Protein AF-0000000084926540 (afdb_homodimer)

Organism: Caldicellulosiruptor owensensis (strain ATCC 700167 / DSM 13100 / OL) (NCBI:txid632518)

pLDDT: mean 97.79, std 2.94, range [63.22, 98.94]

Nearest PDB structures (foldseek):
  2puw-assembly1_B-2  TM=7.239E-01  e=2.813E-10  Candida albicans SC5314
  2puw-assembly1_A-2  TM=6.815E-01  e=1.411E-10  Candida albicans SC5314
  3fkj-assembly1_A  TM=6.457E-01  e=9.733E-11  Salmonella enterica subsp. enterica serovar Typhimurium str. LT2
  3eua-assembly4_G  TM=6.384E-01  e=1.488E-10  Bacillus subtilis
  3knz-assembly1_B  TM=6.604E-01  e=3.128E-10  Salmonella enterica subsp. enterica serovar Typhimurium

Sequence (708 aa):
MLDNLETIAQNDPSGMFEAVYNLPEQIQKAYEIGKNISVKVKAEDIDKVVITGLGGSAIGGNLLRVFVLDKCKIPVIVNRDYVLPAYVDSKTLVIASSYSGNTEETLSAYQDAKSKGAKIIAITTGGKLKEFAEKDGFDVITIPSGLQPRAALGYSFIPLLMLFVKLGLIEPVDDQIEETVKVLSDLRERYKPEVPEEKNLAKRLTLKLWNKLPIIYGISGTTEVIAERWKGQICENSKSPAYFNVFSELNHNEIVGTESPKHILGLFEIVMLHDTEDHKRNAIRMDITKDLVKGVVSGVNDIYSIGNSRLARMFSLIYLGDYVSLYLATLYQNDPTPVKKIDILKNKLAEIKDMLDNLETIAQNDPSGMFEAVYNLPEQIQKAYEIGKNISVKVKAEDIDKVVITGLGGSAIGGNLLRVFVLDKCKIPVIVNRDYVLPAYVDSKTLVIASSYSGNTEETLSAYQDAKSKGAKIIAITTGGKLKEFAEKDGFDVITIPSGLQPRAALGYSFIPLLMLFVKLGLIEPVDDQIEETVKVLSDLRERYKPEVPEEKNLAKRLTLKLWNKLPIIYGISGTTEVIAERWKGQICENSKSPAYFNVFSELNHNEIVGTESPKHILGLFEIVMLHDTEDHKRNAIRMDITKDLVKGVVSGVNDIYSIGNSRLARMFSLIYLGDYVSLYLATLYQNDPTPVKKIDILKNKLAEIKD

Secondary structure (DSSP, 8-state):
-TT-HHHHHHH-TT-HHHHHHTHHHHHHHHHHHHHT---S--GGG-SEEEEE--HHHHHHHHHHHHHTTTT-SS-EEEE-SSS--TT--TTEEEEEEESSS--HHHHHHHHHHHHTT-EEEEEESSHHHHHHHHHHT-EEEE---SS-GGG-HHHHHHHHHHHHHHTTSS---HHHHHHHHHHHHHHHHHHSTTS-GGG-HHHHHHHHHTTSEEEEEEETTTTHHHHHHHHHHIIIII----EEEEETGGGGTGGGG-SS-HHHHTTEEEEEEE-TTS-HHHHHHHHHHHHHHTTTSSEEEEEE--SSSHHHHHHHHHHHHHHHHHHHHHHTT--SS--HHHHHHHHHHHHS--/-TT-HHHHHHH-TT-HHHHHHTHHHHHHHHHHHHHT---S--GGG-SEEEEE--HHHHHHHHHHHHHTTTT-SS-EEEE-SSS--TT--TTEEEEEEESSS--HHHHHHHHHHHHTT-EEEEEESSHHHHHHHHHHT-EEEE---SS-GGG-HHHHHHHHHHHHHHTTSS---HHHHHHHHHHHHHHHHHHSTTS-GGG-HHHHHHHHHTTSEEEEEEETTTTHHHHHHHHHHIIIII----EEEEETGGGGTGGGG-SS-HHHHTTEEEEEEE-TTS-HHHHHHHHHHHHHHTTTSSEEEEEE--SSSHHHHHHHHHHHHHHHHHHHHHHTT--SS--HHHHHHHHHHHHS--

Structure (mmCIF, N/CA/C/O backbone):
data_AF-0000000084926540-model_v1
#
loop_
_entity.id
_entity.type
_entity.pdbx_description
1 polymer 'Bifunctional phosphoglucose/phosphomannose isomerase'
#
loop_
_atom_site.group_PDB
_atom_site.id
_atom_site.type_symbol
_atom_site.label_atom_id
_atom_site.label_alt_id
_atom_site.label_comp_id
_atom_site.label_asym_id
_atom_site.label_entity_id
_atom_site.label_seq_id
_atom_site.pdbx_PDB_ins_code
_atom_site.Cartn_x
_atom_site.Cartn_y
_atom_site.Cartn_z
_atom_site.occupancy
_atom_site.B_iso_or_equiv
_atom_site.auth_seq_id
_atom_site.auth_comp_id
_atom_site.auth_asym_id
_atom_site.auth_atom_id
_atom_site.pdbx_PDB_model_num
ATOM 1 N N . MET A 1 1 ? 26.984 -14.906 -18.375 1 80.75 1 MET A N 1
ATOM 2 C CA . MET A 1 1 ? 26.781 -15.547 -17.078 1 80.75 1 MET A CA 1
ATOM 3 C C . MET A 1 1 ? 25.438 -16.25 -17.016 1 80.75 1 MET A C 1
ATOM 5 O O . MET A 1 1 ? 25.344 -17.406 -16.594 1 80.75 1 MET A O 1
ATOM 9 N N . LEU A 1 2 ? 24.422 -15.711 -17.672 1 94.06 2 LEU A N 1
ATOM 10 C CA . LEU A 1 2 ? 23.094 -16.297 -17.547 1 94.06 2 LEU A CA 1
ATOM 11 C C . LEU A 1 2 ? 22.859 -17.312 -18.656 1 94.06 2 LEU A C 1
ATOM 13 O O . LEU A 1 2 ? 21.797 -17.953 -18.703 1 94.06 2 LEU A O 1
ATOM 17 N N . ASP A 1 3 ? 23.938 -17.5 -19.469 1 96.19 3 ASP A N 1
ATOM 18 C CA . ASP A 1 3 ? 23.781 -18.484 -20.531 1 96.19 3 ASP A CA 1
ATOM 19 C C . ASP A 1 3 ? 24.422 -19.812 -20.141 1 96.19 3 ASP A C 1
ATOM 21 O O . ASP A 1 3 ? 24.328 -20.812 -20.875 1 96.19 3 ASP A O 1
ATOM 25 N N . ASN A 1 4 ? 25.062 -19.875 -19.016 1 96.12 4 ASN A N 1
ATOM 26 C CA . ASN A 1 4 ? 25.641 -21.109 -18.484 1 96.12 4 ASN A CA 1
ATOM 27 C C . ASN A 1 4 ? 24.578 -21.938 -17.766 1 96.12 4 ASN A C 1
ATOM 29 O O . ASN A 1 4 ? 24.328 -21.734 -16.578 1 96.12 4 ASN A O 1
ATOM 33 N N . LEU A 1 5 ? 24.094 -22.906 -18.422 1 96.56 5 LEU A N 1
ATOM 34 C CA . LEU A 1 5 ? 23 -23.734 -17.922 1 96.56 5 LEU A CA 1
ATOM 35 C C . LEU A 1 5 ? 23.422 -24.5 -16.672 1 96.56 5 LEU A C 1
ATOM 37 O O . LEU A 1 5 ? 22.609 -24.734 -15.773 1 96.56 5 LEU A O 1
ATOM 41 N N . GLU A 1 6 ? 24.609 -24.891 -16.594 1 96 6 GLU A N 1
ATOM 42 C CA . GLU A 1 6 ? 25.125 -25.609 -15.438 1 96 6 GLU A CA 1
ATOM 43 C C . GLU A 1 6 ? 25.094 -24.719 -14.188 1 96 6 GLU A C 1
ATOM 45 O O . GLU A 1 6 ? 24.734 -25.188 -13.109 1 96 6 GLU A O 1
ATOM 50 N N . THR A 1 7 ? 25.5 -23.516 -14.422 1 95.81 7 THR A N 1
ATOM 51 C CA . THR A 1 7 ? 25.484 -22.578 -13.312 1 95.81 7 THR A CA 1
ATOM 52 C C . THR A 1 7 ? 24.062 -22.359 -12.812 1 95.81 7 THR A C 1
ATOM 54 O O . THR A 1 7 ? 23.812 -22.328 -11.602 1 95.81 7 THR A O 1
ATOM 57 N N . ILE A 1 8 ? 23.141 -22.219 -13.68 1 96.88 8 ILE A N 1
ATOM 58 C CA . ILE A 1 8 ? 21.734 -22.031 -13.32 1 96.88 8 ILE A CA 1
ATOM 59 C C . ILE A 1 8 ? 21.219 -23.25 -12.562 1 96.88 8 ILE A C 1
ATOM 61 O O . ILE A 1 8 ? 20.594 -23.125 -11.5 1 96.88 8 ILE A O 1
ATOM 65 N N . ALA A 1 9 ? 21.531 -24.391 -13.055 1 96.12 9 ALA A N 1
ATOM 66 C CA . ALA A 1 9 ? 21.078 -25.641 -12.438 1 96.12 9 ALA A CA 1
ATOM 67 C C . ALA A 1 9 ? 21.688 -25.812 -11.047 1 96.12 9 ALA A C 1
ATOM 69 O O . ALA A 1 9 ? 21 -26.234 -10.109 1 96.12 9 ALA A O 1
ATOM 70 N N . GLN A 1 10 ? 22.922 -25.5 -10.898 1 96.25 10 GLN A N 1
ATOM 71 C CA . GLN A 1 10 ? 23.625 -25.656 -9.633 1 96.25 10 GLN A CA 1
ATOM 72 C C . GLN A 1 10 ? 23.062 -24.703 -8.578 1 96.25 10 GLN A C 1
ATOM 74 O O . GLN A 1 10 ? 23.031 -25.016 -7.391 1 96.25 10 GLN A O 1
ATOM 79 N N . ASN A 1 11 ? 22.562 -23.594 -9.055 1 96.5 11 ASN A N 1
ATOM 80 C CA . ASN A 1 11 ? 22.031 -22.578 -8.148 1 96.5 11 ASN A CA 1
ATOM 81 C C . ASN A 1 11 ? 20.578 -22.844 -7.777 1 96.5 11 ASN A C 1
ATOM 83 O O . ASN A 1 11 ? 20.047 -22.234 -6.852 1 96.5 11 ASN A O 1
ATOM 87 N N . ASP A 1 12 ? 19.969 -23.797 -8.406 1 97.62 12 ASP A N 1
ATOM 88 C CA . ASP A 1 12 ? 18.547 -24.062 -8.211 1 97.62 12 ASP A CA 1
ATOM 89 C C . ASP A 1 12 ? 18.297 -25.531 -7.871 1 97.62 12 ASP A C 1
ATOM 91 O O . ASP A 1 12 ? 17.531 -26.219 -8.555 1 97.62 12 ASP A O 1
ATOM 95 N N . PRO A 1 13 ? 18.828 -25.969 -6.734 1 97.12 13 PRO A N 1
ATOM 96 C CA . PRO A 1 13 ? 18.766 -27.391 -6.418 1 97.12 13 PRO A CA 1
ATOM 97 C C . PRO A 1 13 ? 17.328 -27.875 -6.18 1 97.12 13 PRO A C 1
ATOM 99 O O . PRO A 1 13 ? 17.047 -29.062 -6.363 1 97.12 13 PRO A O 1
ATOM 102 N N . SER A 1 14 ? 16.406 -26.984 -5.832 1 97.19 14 SER A N 1
ATOM 103 C CA . SER A 1 14 ? 15.062 -27.406 -5.48 1 97.19 14 SER A CA 1
ATOM 104 C C . SER A 1 14 ? 14.094 -27.203 -6.641 1 97.19 14 SER A C 1
ATOM 106 O O . SER A 1 14 ? 12.883 -27.406 -6.492 1 97.19 14 SER A O 1
ATOM 108 N N . GLY A 1 15 ? 14.555 -26.688 -7.719 1 97.56 15 GLY A N 1
ATOM 109 C CA . GLY A 1 15 ? 13.789 -26.656 -8.953 1 97.56 15 GLY A CA 1
ATOM 110 C C . GLY A 1 15 ? 12.781 -25.531 -9 1 97.56 15 GLY A C 1
ATOM 111 O O . GLY A 1 15 ? 11.633 -25.719 -9.406 1 97.56 15 GLY A O 1
ATOM 112 N N . MET A 1 16 ? 13.141 -24.359 -8.531 1 98.5 16 MET A N 1
ATOM 113 C CA . MET A 1 16 ? 12.242 -23.219 -8.602 1 98.5 16 MET A CA 1
ATOM 114 C C . MET A 1 16 ? 11.977 -22.812 -10.055 1 98.5 16 MET A C 1
ATOM 116 O O . MET A 1 16 ? 10.875 -22.391 -10.398 1 98.5 16 MET A O 1
ATOM 120 N N . PHE A 1 17 ? 12.984 -22.906 -10.938 1 98.5 17 PHE A N 1
ATOM 121 C CA . PHE A 1 17 ? 12.789 -22.625 -12.359 1 98.5 17 PHE A CA 1
ATOM 122 C C . PHE A 1 17 ? 11.711 -23.531 -12.938 1 98.5 17 PHE A C 1
ATOM 124 O O . PHE A 1 17 ? 10.883 -23.078 -13.742 1 98.5 17 PHE A O 1
ATOM 131 N N . GLU A 1 18 ? 11.742 -24.75 -12.523 1 98.06 18 GLU A N 1
ATOM 132 C CA . GLU A 1 18 ? 10.734 -25.688 -13 1 98.06 18 GLU A CA 1
ATOM 133 C C . GLU A 1 18 ? 9.344 -25.297 -12.516 1 98.06 18 GLU A C 1
ATOM 135 O O . GLU A 1 18 ? 8.367 -25.391 -13.266 1 98.06 18 GLU A O 1
ATOM 140 N N . ALA A 1 19 ? 9.227 -24.953 -11.234 1 98.38 19 ALA A N 1
ATOM 141 C CA . ALA A 1 19 ? 7.953 -24.5 -10.688 1 98.38 19 ALA A CA 1
ATOM 142 C C . ALA A 1 19 ? 7.391 -23.328 -11.492 1 98.38 19 ALA A C 1
ATOM 144 O O . ALA A 1 19 ? 6.203 -23.297 -11.828 1 98.38 19 ALA A O 1
ATOM 145 N N . VAL A 1 20 ? 8.258 -22.328 -11.828 1 98.56 20 VAL A N 1
ATOM 146 C CA . VAL A 1 20 ? 7.848 -21.156 -12.594 1 98.56 20 VAL A CA 1
ATOM 147 C C . VAL A 1 20 ? 7.5 -21.578 -14.023 1 98.56 20 VAL A C 1
ATOM 149 O O . VAL A 1 20 ? 6.5 -21.109 -14.578 1 98.56 20 VAL A O 1
ATOM 152 N N . TYR A 1 21 ? 8.328 -22.453 -14.562 1 98.56 21 TYR A N 1
ATOM 153 C CA . TYR A 1 21 ? 8.109 -22.953 -15.914 1 98.56 21 TYR A CA 1
ATOM 154 C C . TYR A 1 21 ? 6.727 -23.578 -16.047 1 98.56 21 TYR A C 1
ATOM 156 O O . TYR A 1 21 ? 6.082 -23.453 -17.094 1 98.56 21 TYR A O 1
ATOM 164 N N . ASN A 1 22 ? 6.203 -24.156 -15.016 1 98.5 22 ASN A N 1
ATOM 165 C CA . ASN A 1 22 ? 4.984 -24.953 -15.07 1 98.5 22 ASN A CA 1
ATOM 166 C C . ASN A 1 22 ? 3.764 -24.141 -14.641 1 98.5 22 ASN A C 1
ATOM 168 O O . ASN A 1 22 ? 2.705 -24.703 -14.359 1 98.5 22 ASN A O 1
ATOM 172 N N . LEU A 1 23 ? 3.889 -22.844 -14.617 1 98.75 23 LEU A N 1
ATOM 173 C CA . LEU A 1 23 ? 2.773 -21.984 -14.219 1 98.75 23 LEU A CA 1
ATOM 174 C C . LEU A 1 23 ? 1.57 -22.203 -15.125 1 98.75 23 LEU A C 1
ATOM 176 O O . LEU A 1 23 ? 0.429 -22.219 -14.664 1 98.75 23 LEU A O 1
ATOM 180 N N . PRO A 1 24 ? 1.702 -22.375 -16.5 1 98.81 24 PRO A N 1
ATOM 181 C CA . PRO A 1 24 ? 0.526 -22.656 -17.328 1 98.81 24 PRO A CA 1
ATOM 182 C C . PRO A 1 24 ? -0.222 -23.906 -16.891 1 98.81 24 PRO A C 1
ATOM 184 O O . PRO A 1 24 ? -1.453 -23.906 -16.797 1 98.81 24 PRO A O 1
ATOM 187 N N . GLU A 1 25 ? 0.513 -24.969 -16.594 1 98.75 25 GLU A N 1
ATOM 188 C CA . GLU A 1 25 ? -0.1 -26.203 -16.109 1 98.75 25 GLU A CA 1
ATOM 189 C C . GLU A 1 25 ? -0.754 -26 -14.75 1 98.75 25 GLU A C 1
ATOM 191 O O . GLU A 1 25 ? -1.817 -26.562 -14.477 1 98.75 25 GLU A O 1
ATOM 196 N N . GLN A 1 26 ? -0.093 -25.25 -13.898 1 98.75 26 GLN A N 1
ATOM 197 C CA . GLN A 1 26 ? -0.663 -24.906 -12.602 1 98.75 26 GLN A CA 1
ATOM 198 C C . GLN A 1 26 ? -2.01 -24.203 -12.758 1 98.75 26 GLN A C 1
ATOM 200 O O . GLN A 1 26 ? -2.963 -24.516 -12.039 1 98.75 26 GLN A O 1
ATOM 205 N N . ILE A 1 27 ? -2.084 -23.219 -13.68 1 98.88 27 ILE A N 1
ATOM 206 C CA . ILE A 1 27 ? -3.305 -22.453 -13.922 1 98.88 27 ILE A CA 1
ATOM 207 C C . ILE A 1 27 ? -4.398 -23.375 -14.438 1 98.88 27 ILE A C 1
ATOM 209 O O . ILE A 1 27 ? -5.559 -23.281 -14.023 1 98.88 27 ILE A O 1
ATOM 213 N N . GLN A 1 28 ? -4 -24.281 -15.305 1 98.62 28 GLN A N 1
ATOM 214 C CA . GLN A 1 28 ? -4.969 -25.25 -15.828 1 98.62 28 GLN A CA 1
ATOM 215 C C . GLN A 1 28 ? -5.551 -26.109 -14.711 1 98.62 28 GLN A C 1
ATOM 217 O O . GLN A 1 28 ? -6.766 -26.312 -14.641 1 98.62 28 GLN A O 1
ATOM 222 N N . LYS A 1 29 ? -4.695 -26.609 -13.883 1 98.62 29 LYS A N 1
ATOM 223 C CA . LYS A 1 29 ? -5.152 -27.422 -12.758 1 98.62 29 LYS A CA 1
ATOM 224 C C . LYS A 1 29 ? -6.023 -26.609 -11.805 1 98.62 29 LYS A C 1
ATOM 226 O O . LYS A 1 29 ? -7.051 -27.094 -11.328 1 98.62 29 LYS A O 1
ATOM 231 N N . ALA A 1 30 ? -5.625 -25.422 -11.5 1 98.81 30 ALA A N 1
ATOM 232 C CA . ALA A 1 30 ? -6.383 -24.516 -10.641 1 98.81 30 ALA A CA 1
ATOM 233 C C . ALA A 1 30 ? -7.762 -24.234 -11.227 1 98.81 30 ALA A C 1
ATOM 235 O O . ALA A 1 30 ? -8.742 -24.125 -10.484 1 98.81 30 ALA A O 1
ATOM 236 N N . TYR A 1 31 ? -7.785 -24.047 -12.602 1 98.75 31 TYR A N 1
ATOM 237 C CA . TYR A 1 31 ? -9.039 -23.812 -13.305 1 98.75 31 TYR A CA 1
ATOM 238 C C . TYR A 1 31 ? -10 -24.984 -13.125 1 98.75 31 TYR A C 1
ATOM 240 O O . TYR A 1 31 ? -11.188 -24.781 -12.891 1 98.75 31 TYR A O 1
ATOM 248 N N . GLU A 1 32 ? -9.461 -26.172 -13.188 1 98.5 32 GLU A N 1
ATOM 249 C CA . GLU A 1 32 ? -10.281 -27.359 -12.977 1 98.5 32 GLU A CA 1
ATOM 250 C C . GLU A 1 32 ? -10.836 -27.406 -11.562 1 98.5 32 GLU A C 1
ATOM 252 O O . GLU A 1 32 ? -12 -27.75 -11.352 1 98.5 32 GLU A O 1
ATOM 257 N N . ILE A 1 33 ? -10.039 -27.094 -10.594 1 98.5 33 ILE A N 1
ATOM 258 C CA . ILE A 1 33 ? -10.5 -27 -9.211 1 98.5 33 ILE A CA 1
ATOM 259 C C . ILE A 1 33 ? -11.625 -25.969 -9.109 1 98.5 33 ILE A C 1
ATOM 261 O O . ILE A 1 33 ? -12.664 -26.234 -8.5 1 98.5 33 ILE A O 1
ATOM 265 N N . GLY A 1 34 ? -11.398 -24.812 -9.758 1 98.12 34 GLY A N 1
ATOM 266 C CA . GLY A 1 34 ? -12.367 -23.734 -9.734 1 98.12 34 GLY A CA 1
ATOM 267 C C . GLY A 1 34 ? -13.711 -24.109 -10.336 1 98.12 34 GLY A C 1
ATOM 268 O O . GLY A 1 34 ? -14.758 -23.734 -9.82 1 98.12 34 GLY A O 1
ATOM 269 N N . LYS A 1 35 ? -13.68 -24.859 -11.406 1 97.5 35 LYS A N 1
ATOM 270 C CA . LYS A 1 35 ? -14.898 -25.297 -12.086 1 97.5 35 LYS A CA 1
ATOM 271 C C . LYS A 1 35 ? -15.734 -26.188 -11.188 1 97.5 35 LYS A C 1
ATOM 273 O O . LYS A 1 35 ? -16.969 -26.234 -11.312 1 97.5 35 LYS A O 1
ATOM 278 N N . ASN A 1 36 ? -15.102 -26.797 -10.258 1 97.19 36 ASN A N 1
ATOM 279 C CA . ASN A 1 36 ? -15.781 -27.797 -9.445 1 97.19 36 ASN A CA 1
ATOM 280 C C . ASN A 1 36 ? -16.109 -27.266 -8.055 1 97.19 36 ASN A C 1
ATOM 282 O O . ASN A 1 36 ? -16.531 -28.016 -7.18 1 97.19 36 ASN A O 1
ATOM 286 N N . ILE A 1 37 ? -15.922 -26.016 -7.84 1 96.88 37 ILE A N 1
ATOM 287 C CA . ILE A 1 37 ? -16.234 -25.406 -6.551 1 96.88 37 ILE A CA 1
ATOM 288 C C . ILE A 1 37 ? -17.734 -25.453 -6.301 1 96.88 37 ILE A C 1
ATOM 290 O O . ILE A 1 37 ? -18.531 -25.141 -7.195 1 96.88 37 ILE A O 1
ATOM 294 N N . SER A 1 38 ? -18.141 -25.969 -5.18 1 95.12 38 SER A N 1
ATOM 295 C CA . SER A 1 38 ? -19.5 -25.922 -4.66 1 95.12 38 SER A CA 1
ATOM 296 C C . SER A 1 38 ? -19.531 -25.406 -3.225 1 95.12 38 SER A C 1
ATOM 298 O O . SER A 1 38 ? -18.922 -26 -2.332 1 95.12 38 SER A O 1
ATOM 300 N N . VAL A 1 39 ? -20.156 -24.25 -3.045 1 96 39 VAL A N 1
ATOM 301 C CA . VAL A 1 39 ? -20.188 -23.641 -1.715 1 96 39 VAL A CA 1
ATOM 302 C C . VAL A 1 39 ? -21.625 -23.359 -1.311 1 96 39 VAL A C 1
ATOM 304 O O . VAL A 1 39 ? -22.5 -23.203 -2.168 1 96 39 VAL A O 1
ATOM 307 N N . LYS A 1 40 ? -21.859 -23.219 -0.019 1 95.88 40 LYS A N 1
ATOM 308 C CA . LYS A 1 40 ? -23.172 -23 0.546 1 95.88 40 LYS A CA 1
ATOM 309 C C . LYS A 1 40 ? -23.578 -21.531 0.469 1 95.88 40 LYS A C 1
ATOM 311 O O . LYS A 1 40 ? -24.75 -21.203 0.374 1 95.88 40 LYS A O 1
ATOM 316 N N . VAL A 1 41 ? -22.625 -20.688 0.456 1 96.69 41 VAL A N 1
ATOM 317 C CA . VAL A 1 41 ? -22.875 -19.25 0.471 1 96.69 41 VAL A CA 1
ATOM 318 C C . VAL A 1 41 ? -23.453 -18.812 -0.871 1 96.69 41 VAL A C 1
ATOM 320 O O . VAL A 1 41 ? -23.031 -19.281 -1.926 1 96.69 41 VAL A O 1
ATOM 323 N N . LYS A 1 42 ? -24.438 -17.875 -0.751 1 96.69 42 LYS A N 1
ATOM 324 C CA . LYS A 1 42 ? -25.031 -17.281 -1.95 1 96.69 42 LYS A CA 1
ATOM 325 C C . LYS A 1 42 ? -24.75 -15.789 -2.037 1 96.69 42 LYS A C 1
ATOM 327 O O . LYS A 1 42 ? -24.5 -15.141 -1.019 1 96.69 42 LYS A O 1
ATOM 332 N N . ALA A 1 43 ? -24.781 -15.305 -3.223 1 95.38 43 ALA A N 1
ATOM 333 C CA . ALA A 1 43 ? -24.469 -13.898 -3.461 1 95.38 43 ALA A CA 1
ATOM 334 C C . ALA A 1 43 ? -25.438 -12.992 -2.688 1 95.38 43 ALA A C 1
ATOM 336 O O . ALA A 1 43 ? -25.047 -11.922 -2.219 1 95.38 43 ALA A O 1
ATOM 337 N N . GLU A 1 44 ? -26.625 -13.422 -2.57 1 96.19 44 GLU A N 1
ATOM 338 C CA . GLU A 1 44 ? -27.641 -12.602 -1.931 1 96.19 44 GLU A CA 1
ATOM 339 C C . GLU A 1 44 ? -27.406 -12.492 -0.427 1 96.19 44 GLU A C 1
ATOM 341 O O . GLU A 1 44 ? -27.984 -11.625 0.237 1 96.19 44 GLU A O 1
ATOM 346 N N . ASP A 1 45 ? -26.5 -13.375 0.044 1 96.38 45 ASP A N 1
ATOM 347 C CA . ASP A 1 45 ? -26.266 -13.43 1.482 1 96.38 45 ASP A CA 1
ATOM 348 C C . ASP A 1 45 ? -25.188 -12.43 1.897 1 96.38 45 ASP A C 1
ATOM 350 O O . ASP A 1 45 ? -25 -12.172 3.088 1 96.38 45 ASP A O 1
ATOM 354 N N . ILE A 1 46 ? -24.531 -11.844 0.898 1 98.25 46 ILE A N 1
ATOM 355 C CA . ILE A 1 46 ? -23.359 -11.062 1.259 1 98.25 46 ILE A CA 1
ATOM 356 C C . ILE A 1 46 ? -23.438 -9.68 0.605 1 98.25 46 ILE A C 1
ATOM 358 O O . ILE A 1 46 ? -24.047 -9.523 -0.454 1 98.25 46 ILE A O 1
ATOM 362 N N . ASP A 1 47 ? -22.828 -8.703 1.275 1 98.25 47 ASP A N 1
ATOM 363 C CA . ASP A 1 47 ? -22.75 -7.367 0.68 1 98.25 47 ASP A CA 1
ATOM 364 C C . ASP A 1 47 ? -21.312 -6.859 0.63 1 98.25 47 ASP A C 1
ATOM 366 O O . ASP A 1 47 ? -21.062 -5.75 0.154 1 98.25 47 ASP A O 1
ATOM 370 N N . LYS A 1 48 ? -20.375 -7.652 1.08 1 98.75 48 LYS A N 1
ATOM 371 C CA . LYS A 1 48 ? -18.953 -7.371 0.983 1 98.75 48 LYS A CA 1
ATOM 372 C C . LYS A 1 48 ? -18.125 -8.641 1.143 1 98.75 48 LYS A C 1
ATOM 374 O O . LYS A 1 48 ? -18.578 -9.617 1.743 1 98.75 48 LYS A O 1
ATOM 379 N N . VAL A 1 49 ? -16.953 -8.664 0.6 1 98.88 49 VAL A N 1
ATOM 380 C CA . VAL A 1 49 ? -16.016 -9.773 0.707 1 98.88 49 VAL A CA 1
ATOM 381 C C . VAL A 1 49 ? -14.711 -9.289 1.332 1 98.88 49 VAL A C 1
ATOM 383 O O . VAL A 1 49 ? -14.18 -8.242 0.946 1 98.88 49 VAL A O 1
ATOM 386 N N . VAL A 1 50 ? -14.242 -9.961 2.328 1 98.94 50 VAL A N 1
ATOM 387 C CA . VAL A 1 50 ? -12.93 -9.734 2.914 1 98.94 50 VAL A CA 1
ATOM 388 C C . VAL A 1 50 ? -12.047 -10.961 2.699 1 98.94 50 VAL A C 1
ATOM 390 O O . VAL A 1 50 ? -12.383 -12.062 3.158 1 98.94 50 VAL A O 1
ATOM 393 N N . ILE A 1 51 ? -10.992 -10.797 1.968 1 98.94 51 ILE A N 1
ATOM 394 C CA . ILE A 1 51 ? -10.008 -11.852 1.777 1 98.94 51 ILE A CA 1
ATOM 395 C C . ILE A 1 51 ? -8.852 -11.656 2.752 1 98.94 51 ILE A C 1
ATOM 397 O O . ILE A 1 51 ? -8.148 -10.641 2.695 1 98.94 51 ILE A O 1
ATOM 401 N N . THR A 1 52 ? -8.656 -12.594 3.658 1 98.88 52 THR A N 1
ATOM 402 C CA . THR A 1 52 ? -7.582 -12.469 4.637 1 98.88 52 THR A CA 1
ATOM 403 C C . THR A 1 52 ? -6.473 -13.477 4.348 1 98.88 52 THR A C 1
ATOM 405 O O . THR A 1 52 ? -6.742 -14.656 4.105 1 98.88 52 THR A O 1
ATOM 408 N N . GLY A 1 53 ? -5.328 -13.039 4.25 1 98.69 53 GLY A N 1
ATOM 409 C CA . GLY A 1 53 ? -4.133 -13.812 3.938 1 98.69 53 GLY A CA 1
ATOM 410 C C . GLY A 1 53 ? -2.877 -12.961 3.879 1 98.69 53 GLY A C 1
ATOM 411 O O . GLY A 1 53 ? -2.951 -11.734 3.855 1 98.69 53 GLY A O 1
ATOM 412 N N . LEU A 1 54 ? -1.756 -13.57 3.85 1 98.44 54 LEU A N 1
ATOM 413 C CA . LEU A 1 54 ? -0.462 -12.898 3.801 1 98.44 54 LEU A CA 1
ATOM 414 C C . LEU A 1 54 ? 0.372 -13.406 2.631 1 98.44 54 LEU A C 1
ATOM 416 O O . LEU A 1 54 ? 0.089 -14.477 2.08 1 98.44 54 LEU A O 1
ATOM 420 N N . GLY A 1 55 ? 1.371 -12.703 2.244 1 97.62 55 GLY A N 1
ATOM 421 C CA . GLY A 1 55 ? 2.299 -13.141 1.209 1 97.62 55 GLY A CA 1
ATOM 422 C C . GLY A 1 55 ? 1.612 -13.484 -0.099 1 97.62 55 GLY A C 1
ATOM 423 O O . GLY A 1 55 ? 0.828 -12.695 -0.624 1 97.62 55 GLY A O 1
ATOM 424 N N . GLY A 1 56 ? 1.952 -14.664 -0.535 1 97.06 56 GLY A N 1
ATOM 425 C CA . GLY A 1 56 ? 1.383 -15.125 -1.79 1 97.06 56 GLY A CA 1
ATOM 426 C C . GLY A 1 56 ? -0.134 -15.156 -1.784 1 97.06 56 GLY A C 1
ATOM 427 O O . GLY A 1 56 ? -0.77 -14.828 -2.789 1 97.06 56 GLY A O 1
ATOM 428 N N . SER A 1 57 ? -0.717 -15.492 -0.7 1 98.19 57 SER A N 1
ATOM 429 C CA . SER A 1 57 ? -2.172 -15.547 -0.594 1 98.19 57 SER A CA 1
ATOM 430 C C . SER A 1 57 ? -2.781 -14.148 -0.668 1 98.19 57 SER A C 1
ATOM 432 O O . SER A 1 57 ? -3.826 -13.953 -1.292 1 98.19 57 SER A O 1
ATOM 434 N N . ALA A 1 58 ? -2.066 -13.211 -0.02 1 98.44 58 ALA A N 1
ATOM 435 C CA . ALA A 1 58 ? -2.539 -11.828 -0.093 1 98.44 58 ALA A CA 1
ATOM 436 C C . ALA A 1 58 ? -2.443 -11.297 -1.518 1 98.44 58 ALA A C 1
ATOM 438 O O . ALA A 1 58 ? -3.301 -10.523 -1.955 1 98.44 58 ALA A O 1
ATOM 439 N N . ILE A 1 59 ? -1.413 -11.656 -2.199 1 98.69 59 ILE A N 1
ATOM 440 C CA . ILE A 1 59 ? -1.234 -11.227 -3.582 1 98.69 59 ILE A CA 1
ATOM 441 C C . ILE A 1 59 ? -2.381 -11.758 -4.441 1 98.69 59 ILE A C 1
ATOM 443 O O . ILE A 1 59 ? -2.939 -11.031 -5.262 1 98.69 59 ILE A O 1
ATOM 447 N N . GLY A 1 60 ? -2.746 -13.047 -4.246 1 98.69 60 GLY A N 1
ATOM 448 C CA . GLY A 1 60 ? -3.902 -13.586 -4.941 1 98.69 60 GLY A CA 1
ATOM 449 C C . GLY A 1 60 ? -5.172 -12.789 -4.695 1 98.69 60 GLY A C 1
ATOM 450 O O . GLY A 1 60 ? -5.91 -12.484 -5.633 1 98.69 60 GLY A O 1
ATOM 451 N N . GLY A 1 61 ? -5.406 -12.469 -3.436 1 98.75 61 GLY A N 1
ATOM 452 C CA . GLY A 1 61 ? -6.562 -11.656 -3.076 1 98.75 61 GLY A CA 1
ATOM 453 C C . GLY A 1 61 ? -6.543 -10.281 -3.703 1 98.75 61 GLY A C 1
ATOM 454 O O . GLY A 1 61 ? -7.562 -9.805 -4.207 1 98.75 61 GLY A O 1
ATOM 455 N N . ASN A 1 62 ? -5.363 -9.672 -3.68 1 98.62 62 ASN A N 1
ATOM 456 C CA . ASN A 1 62 ? -5.258 -8.312 -4.211 1 98.62 62 ASN A CA 1
ATOM 457 C C . ASN A 1 62 ? -5.391 -8.297 -5.734 1 98.62 62 ASN A C 1
ATOM 459 O O . ASN A 1 62 ? -5.914 -7.34 -6.305 1 98.62 62 ASN A O 1
ATOM 463 N N . LEU A 1 63 ? -4.863 -9.32 -6.383 1 98.81 63 LEU A N 1
ATOM 464 C CA . LEU A 1 63 ? -5.07 -9.438 -7.82 1 98.81 63 LEU A CA 1
ATOM 465 C C . LEU A 1 63 ? -6.559 -9.516 -8.156 1 98.81 63 LEU A C 1
ATOM 467 O O . LEU A 1 63 ? -7.023 -8.883 -9.102 1 98.81 63 LEU A O 1
ATOM 471 N N . LEU A 1 64 ? -7.309 -10.289 -7.352 1 98.88 64 LEU A N 1
ATOM 472 C CA . LEU A 1 64 ? -8.75 -10.383 -7.566 1 98.88 64 LEU A CA 1
ATOM 473 C C . LEU A 1 64 ? -9.414 -9.023 -7.363 1 98.88 64 LEU A C 1
ATOM 475 O O . LEU A 1 64 ? -10.258 -8.617 -8.164 1 98.88 64 LEU A O 1
ATOM 479 N N . ARG A 1 65 ? -9.016 -8.359 -6.273 1 98.62 65 ARG A N 1
ATOM 480 C CA . ARG A 1 65 ? -9.57 -7.047 -5.969 1 98.62 65 ARG A CA 1
ATOM 481 C C . ARG A 1 65 ? -9.445 -6.105 -7.164 1 98.62 65 ARG A C 1
ATOM 483 O O . ARG A 1 65 ? -10.414 -5.461 -7.559 1 98.62 65 ARG A O 1
ATOM 490 N N . VAL A 1 66 ? -8.242 -6.094 -7.742 1 98.38 66 VAL A N 1
ATOM 491 C CA . VAL A 1 66 ? -7.973 -5.18 -8.852 1 98.38 66 VAL A CA 1
ATOM 492 C C . VAL A 1 66 ? -8.68 -5.676 -10.109 1 98.38 66 VAL A C 1
ATOM 494 O O . VAL A 1 66 ? -9.219 -4.875 -10.883 1 98.38 66 VAL A O 1
ATOM 497 N N . PHE A 1 67 ? -8.742 -6.965 -10.32 1 98.62 67 PHE A N 1
ATOM 498 C CA . PHE A 1 67 ? -9.328 -7.57 -11.508 1 98.62 67 PHE A CA 1
ATOM 499 C C . PHE A 1 67 ? -10.812 -7.254 -11.602 1 98.62 67 PHE A C 1
ATOM 501 O O . PHE A 1 67 ? -11.344 -7.07 -12.695 1 98.62 67 PHE A O 1
ATOM 508 N N . VAL A 1 68 ? -11.453 -7.125 -10.414 1 98.44 68 VAL A N 1
ATOM 509 C CA . VAL A 1 68 ? -12.906 -7.016 -10.438 1 98.44 68 VAL A CA 1
ATOM 510 C C . VAL A 1 68 ? -13.328 -5.586 -10.109 1 98.44 68 VAL A C 1
ATOM 512 O O . VAL A 1 68 ? -14.516 -5.309 -9.914 1 98.44 68 VAL A O 1
ATOM 515 N N . LEU A 1 69 ? -12.383 -4.727 -10.031 1 97.69 69 LEU A N 1
ATOM 516 C CA . LEU A 1 69 ? -12.594 -3.35 -9.594 1 97.69 69 LEU A CA 1
ATOM 517 C C . LEU A 1 69 ? -13.711 -2.693 -10.391 1 97.69 69 LEU A C 1
ATOM 519 O O . LEU A 1 69 ? -14.492 -1.91 -9.844 1 97.69 69 LEU A O 1
ATOM 523 N N . ASP A 1 70 ? -13.828 -2.934 -11.695 1 97.56 70 ASP A N 1
ATOM 524 C CA . ASP A 1 70 ? -14.789 -2.291 -12.586 1 97.56 70 ASP A CA 1
ATOM 525 C C . ASP A 1 70 ? -15.969 -3.217 -12.875 1 97.56 70 ASP A C 1
ATOM 527 O O . ASP A 1 70 ? -16.781 -2.926 -13.75 1 97.56 70 ASP A O 1
ATOM 531 N N . LYS A 1 71 ? -16.031 -4.383 -12.109 1 97.12 71 LYS A N 1
ATOM 532 C CA . LYS A 1 71 ? -17.016 -5.395 -12.469 1 97.12 71 LYS A CA 1
ATOM 533 C C . LYS A 1 71 ? -17.875 -5.773 -11.266 1 97.12 71 LYS A C 1
ATOM 535 O O . LYS A 1 71 ? -19.078 -5.996 -11.398 1 97.12 71 LYS A O 1
ATOM 540 N N . CYS A 1 72 ? -17.281 -5.848 -10.148 1 98.12 72 CYS A N 1
ATOM 541 C CA . CYS A 1 72 ? -17.922 -6.383 -8.961 1 98.12 72 CYS A CA 1
ATOM 542 C C . CYS A 1 72 ? -18.719 -5.297 -8.242 1 98.12 72 CYS A C 1
ATOM 544 O O . CYS A 1 72 ? -18.188 -4.227 -7.945 1 98.12 72 CYS A O 1
ATOM 546 N N . LYS A 1 73 ? -19.938 -5.574 -7.871 1 97.75 73 LYS A N 1
ATOM 547 C CA . LYS A 1 73 ? -20.844 -4.562 -7.355 1 97.75 73 LYS A CA 1
ATOM 548 C C . LYS A 1 73 ? -20.781 -4.492 -5.832 1 97.75 73 LYS A C 1
ATOM 550 O O . LYS A 1 73 ? -21.484 -3.688 -5.215 1 97.75 73 LYS A O 1
ATOM 555 N N . ILE A 1 74 ? -19.984 -5.332 -5.199 1 98.25 74 ILE A N 1
ATOM 556 C CA . ILE A 1 74 ? -19.781 -5.23 -3.76 1 98.25 74 ILE A CA 1
ATOM 557 C C . ILE A 1 74 ? -18.297 -5.094 -3.461 1 98.25 74 ILE A C 1
ATOM 559 O O . ILE A 1 74 ? -17.453 -5.559 -4.234 1 98.25 74 ILE A O 1
ATOM 563 N N . PRO A 1 75 ? -17.922 -4.453 -2.361 1 98.5 75 PRO A N 1
ATOM 564 C CA . PRO A 1 75 ? -16.516 -4.234 -2.031 1 98.5 75 PRO A CA 1
ATOM 565 C C . PRO A 1 75 ? -15.75 -5.531 -1.776 1 98.5 75 PRO A C 1
ATOM 567 O O . PRO A 1 75 ? -16.281 -6.449 -1.146 1 98.5 75 PRO A O 1
ATOM 570 N N . VAL A 1 76 ? -14.57 -5.59 -2.285 1 98.75 76 VAL A N 1
ATOM 571 C CA . VAL A 1 76 ? -13.602 -6.648 -2.004 1 98.75 76 VAL A CA 1
ATOM 572 C C . VAL A 1 76 ? -12.383 -6.059 -1.288 1 98.75 76 VAL A C 1
ATOM 574 O O . VAL A 1 76 ? -11.672 -5.227 -1.851 1 98.75 76 VAL A O 1
ATOM 577 N N . ILE A 1 77 ? -12.156 -6.457 -0.059 1 98.5 77 ILE A N 1
ATOM 578 C CA . ILE A 1 77 ? -11.094 -5.906 0.777 1 98.5 77 ILE A CA 1
ATOM 579 C C . ILE A 1 77 ? -10.102 -7.008 1.148 1 98.5 77 ILE A C 1
ATOM 581 O O . ILE A 1 77 ? -10.508 -8.133 1.446 1 98.5 77 ILE A O 1
ATOM 585 N N . VAL A 1 78 ? -8.859 -6.707 1.071 1 98.69 78 VAL A N 1
ATOM 586 C CA . VAL A 1 78 ? -7.828 -7.656 1.48 1 98.69 78 VAL A CA 1
ATOM 587 C C . VAL A 1 78 ? -7.309 -7.289 2.869 1 98.69 78 VAL A C 1
ATOM 589 O O . VAL A 1 78 ? -6.914 -6.148 3.109 1 98.69 78 VAL A O 1
ATOM 592 N N . ASN A 1 79 ? -7.363 -8.195 3.758 1 98.69 79 ASN A N 1
ATOM 593 C CA . ASN A 1 79 ? -6.895 -8.023 5.129 1 98.69 79 ASN A CA 1
ATOM 594 C C . ASN A 1 79 ? -5.59 -8.781 5.375 1 98.69 79 ASN A C 1
ATOM 596 O O . ASN A 1 79 ? -5.555 -10.008 5.285 1 98.69 79 ASN A O 1
ATOM 600 N N . ARG A 1 80 ? -4.527 -8.062 5.629 1 98.38 80 ARG A N 1
ATOM 601 C CA . ARG A 1 80 ? -3.225 -8.641 5.938 1 98.38 80 ARG A CA 1
ATOM 602 C C . ARG A 1 80 ? -2.865 -8.43 7.406 1 98.38 80 ARG A C 1
ATOM 604 O O . ARG A 1 80 ? -1.773 -7.949 7.719 1 98.38 80 ARG A O 1
ATOM 611 N N . ASP A 1 81 ? -3.795 -8.82 8.273 1 97.5 81 ASP A N 1
ATOM 612 C CA . ASP A 1 81 ? -3.65 -8.539 9.703 1 97.5 81 ASP A CA 1
ATOM 613 C C . ASP A 1 81 ? -4.191 -9.695 10.539 1 97.5 81 ASP A C 1
ATOM 615 O O . ASP A 1 81 ? -4.844 -10.602 10.016 1 97.5 81 ASP A O 1
ATOM 619 N N . TYR A 1 82 ? -3.869 -9.648 11.852 1 98.06 82 TYR A N 1
ATOM 620 C CA . TYR A 1 82 ? -4.352 -10.641 12.812 1 98.06 82 TYR A CA 1
ATOM 621 C C . TYR A 1 82 ? -5.848 -10.484 13.047 1 98.06 82 TYR A C 1
ATOM 623 O O . TYR A 1 82 ? -6.523 -11.438 13.445 1 98.06 82 TYR A O 1
ATOM 631 N N . VAL A 1 83 ? -6.336 -9.281 12.859 1 98.06 83 VAL A N 1
ATOM 632 C CA . VAL A 1 83 ? -7.719 -8.977 13.203 1 98.06 83 VAL A CA 1
ATOM 633 C C . VAL A 1 83 ? -8.453 -8.414 11.984 1 98.06 83 VAL A C 1
ATOM 635 O O . VAL A 1 83 ? -7.82 -7.879 11.07 1 98.06 83 VAL A O 1
ATOM 638 N N . LEU A 1 84 ? -9.773 -8.625 12.016 1 98.75 84 LEU A N 1
ATOM 639 C CA . LEU A 1 84 ? -10.602 -8.102 10.93 1 98.75 84 LEU A CA 1
ATOM 640 C C . LEU A 1 84 ? -11.219 -6.762 11.32 1 98.75 84 LEU A C 1
ATOM 642 O O . LEU A 1 84 ? -11.344 -6.453 12.508 1 98.75 84 LEU A O 1
ATOM 646 N N . PRO A 1 85 ? -11.562 -5.941 10.375 1 98.56 85 PRO A N 1
ATOM 647 C CA . PRO A 1 85 ? -12.234 -4.672 10.664 1 98.56 85 PRO A CA 1
ATOM 648 C C . PRO A 1 85 ? -13.562 -4.852 11.391 1 98.56 85 PRO A C 1
ATOM 650 O O . PRO A 1 85 ? -14.188 -5.91 11.273 1 98.56 85 PRO A O 1
ATOM 653 N N . ALA A 1 86 ? -14 -3.799 11.992 1 98.56 86 ALA A N 1
ATOM 654 C CA . ALA A 1 86 ? -15.203 -3.828 12.812 1 98.56 86 ALA A CA 1
ATOM 655 C C . ALA A 1 86 ? -16.453 -4.055 11.953 1 98.56 86 ALA A C 1
ATOM 657 O O . ALA A 1 86 ? -17.469 -4.559 12.438 1 98.56 86 ALA A O 1
ATOM 658 N N . TYR A 1 87 ? -16.344 -3.76 10.656 1 98.62 87 TYR A N 1
ATOM 659 C CA . TYR A 1 87 ? -17.516 -3.809 9.812 1 98.62 87 TYR A CA 1
ATOM 660 C C . TYR A 1 87 ? -17.812 -5.238 9.367 1 98.62 87 TYR A C 1
ATOM 662 O O . TYR A 1 87 ? -18.844 -5.5 8.742 1 98.62 87 TYR A O 1
ATOM 670 N N . VAL A 1 88 ? -16.922 -6.219 9.625 1 98.81 88 VAL A N 1
ATOM 671 C CA . VAL A 1 88 ? -17.188 -7.613 9.305 1 98.81 88 VAL A CA 1
ATOM 672 C C . VAL A 1 88 ? -18.359 -8.117 10.148 1 98.81 88 VAL A C 1
ATOM 674 O O . VAL A 1 88 ? -18.391 -7.914 11.367 1 98.81 88 VAL A O 1
ATOM 677 N N . ASP A 1 89 ? -19.344 -8.695 9.492 1 98.69 89 ASP A N 1
ATOM 678 C CA . ASP A 1 89 ? -20.547 -9.164 10.148 1 98.69 89 ASP A CA 1
ATOM 679 C C . ASP A 1 89 ? -21.156 -10.352 9.406 1 98.69 89 ASP A C 1
ATOM 681 O O . ASP A 1 89 ? -20.469 -11.023 8.633 1 98.69 89 ASP A O 1
ATOM 685 N N . SER A 1 90 ? -22.453 -10.688 9.641 1 98.62 90 SER A N 1
ATOM 686 C CA . SER A 1 90 ? -23.094 -11.883 9.102 1 98.62 90 SER A CA 1
ATOM 687 C C . SER A 1 90 ? -23.328 -11.758 7.598 1 98.62 90 SER A C 1
ATOM 689 O O . SER A 1 90 ? -23.641 -12.742 6.926 1 98.62 90 SER A O 1
ATOM 691 N N . LYS A 1 91 ? -23.125 -10.523 7.07 1 98.56 91 LYS A N 1
ATOM 692 C CA . LYS A 1 91 ? -23.312 -10.312 5.637 1 98.56 91 LYS A CA 1
ATOM 693 C C . LYS A 1 91 ? -21.969 -10.234 4.91 1 98.56 9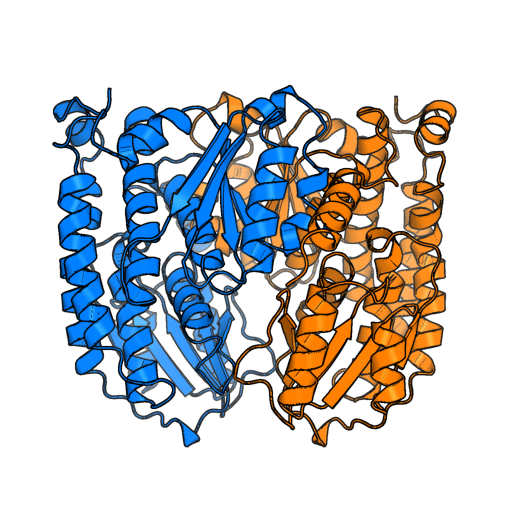1 LYS A C 1
ATOM 695 O O . LYS A 1 91 ? -21.922 -9.945 3.715 1 98.56 91 LYS A O 1
ATOM 700 N N . THR A 1 92 ? -20.922 -10.484 5.652 1 98.88 92 THR A N 1
ATOM 701 C CA . THR A 1 92 ? -19.578 -10.516 5.074 1 98.88 92 THR A CA 1
ATOM 702 C C . THR A 1 92 ? -19.172 -11.938 4.707 1 98.88 92 THR A C 1
ATOM 704 O O . THR A 1 92 ? -19.312 -12.859 5.516 1 98.88 92 THR A O 1
ATOM 707 N N . LEU A 1 93 ? -18.734 -12.125 3.477 1 98.94 93 LEU A N 1
ATOM 708 C CA . LEU A 1 93 ? -18 -13.336 3.152 1 98.94 93 LEU A CA 1
ATOM 709 C C . LEU A 1 93 ? -16.5 -13.148 3.408 1 98.94 93 LEU A C 1
ATOM 711 O O . LEU A 1 93 ? -15.852 -12.336 2.746 1 98.94 93 LEU A O 1
ATOM 715 N N . VAL A 1 94 ? -16.031 -13.836 4.391 1 98.94 94 VAL A N 1
ATOM 716 C CA . VAL A 1 94 ? -14.602 -13.852 4.66 1 98.94 94 VAL A CA 1
ATOM 717 C C . VAL A 1 94 ? -13.969 -15.062 3.99 1 98.94 94 VAL A C 1
ATOM 719 O O . VAL A 1 94 ? -14.359 -16.203 4.25 1 98.94 94 VAL A O 1
ATOM 722 N N . ILE A 1 95 ? -13.055 -14.828 3.096 1 98.94 95 ILE A N 1
ATOM 723 C CA . ILE A 1 95 ? -12.266 -15.891 2.48 1 98.94 95 ILE A CA 1
ATOM 724 C C . ILE A 1 95 ? -10.891 -15.961 3.145 1 98.94 95 ILE A C 1
ATOM 726 O O . ILE A 1 95 ? -10.055 -15.078 2.949 1 98.94 95 ILE A O 1
ATOM 730 N N . ALA A 1 96 ? -10.672 -16.953 3.949 1 98.94 96 ALA A N 1
ATOM 731 C CA . ALA A 1 96 ? -9.375 -17.172 4.582 1 98.94 96 ALA A CA 1
ATOM 732 C C . ALA A 1 96 ? -8.453 -17.969 3.658 1 98.94 96 ALA A C 1
ATOM 734 O O . ALA A 1 96 ? -8.672 -19.156 3.406 1 98.94 96 ALA A O 1
ATOM 735 N N . SER A 1 97 ? -7.438 -17.312 3.172 1 98.88 97 SER A N 1
ATOM 736 C CA . SER A 1 97 ? -6.523 -17.891 2.191 1 98.88 97 SER A CA 1
ATOM 737 C C . SER A 1 97 ? -5.129 -18.078 2.777 1 98.88 97 SER A C 1
ATOM 739 O O . SER A 1 97 ? -4.469 -17.109 3.148 1 98.88 97 SER A O 1
ATOM 741 N N . SER A 1 98 ? -4.703 -19.25 2.912 1 98.62 98 SER A N 1
ATOM 742 C CA . SER A 1 98 ? -3.379 -19.625 3.389 1 98.62 98 SER A CA 1
ATOM 743 C C . SER A 1 98 ? -2.889 -20.906 2.707 1 98.62 98 SER A C 1
ATOM 745 O O . SER A 1 98 ? -3.463 -21.969 2.898 1 98.62 98 SER A O 1
ATOM 747 N N . TYR A 1 99 ? -1.851 -20.766 1.935 1 98.25 99 TYR A N 1
ATOM 748 C CA . TYR A 1 99 ? -1.354 -21.922 1.207 1 98.25 99 TYR A CA 1
ATOM 749 C C . TYR A 1 99 ? -0.978 -23.047 2.164 1 98.25 99 TYR A C 1
ATOM 751 O O . TYR A 1 99 ? -1.411 -24.188 1.991 1 98.25 99 TYR A O 1
ATOM 759 N N . SER A 1 100 ? -0.255 -22.734 3.227 1 96.69 100 SER A N 1
ATOM 760 C CA . SER A 1 100 ? 0.175 -23.75 4.176 1 96.69 100 SER A CA 1
ATOM 761 C C . SER A 1 100 ? -0.962 -24.156 5.109 1 96.69 100 SER A C 1
ATOM 763 O O . SER A 1 100 ? -0.927 -25.219 5.719 1 96.69 100 SER A O 1
ATOM 765 N N . GLY A 1 101 ? -1.867 -23.266 5.285 1 98.44 101 GLY A N 1
ATOM 766 C CA . GLY A 1 101 ? -2.945 -23.453 6.242 1 98.44 101 GLY A CA 1
ATOM 767 C C . GLY A 1 101 ? -2.529 -23.172 7.676 1 98.44 101 GLY A C 1
ATOM 768 O O . GLY A 1 101 ? -3.318 -23.344 8.602 1 98.44 101 GLY A O 1
ATOM 769 N N . ASN A 1 102 ? -1.284 -22.641 7.812 1 97.69 102 ASN A N 1
ATOM 770 C CA . ASN A 1 102 ? -0.771 -22.5 9.172 1 97.69 102 ASN A CA 1
ATOM 771 C C . ASN A 1 102 ? -0.324 -21.078 9.469 1 97.69 102 ASN A C 1
ATOM 773 O O . ASN A 1 102 ? 0.34 -20.828 10.477 1 97.69 102 ASN A O 1
ATOM 777 N N . THR A 1 103 ? -0.643 -20.125 8.602 1 97.69 103 THR A N 1
ATOM 778 C CA . THR A 1 103 ? -0.269 -18.734 8.812 1 97.69 103 THR A CA 1
ATOM 779 C C . THR A 1 103 ? -0.999 -18.156 10.023 1 97.69 103 THR A C 1
ATOM 781 O O . THR A 1 103 ? -2.229 -18.062 10.031 1 97.69 103 THR A O 1
ATOM 784 N N . GLU A 1 104 ? -0.286 -17.766 10.969 1 96.81 104 GLU A N 1
ATOM 785 C CA . GLU A 1 104 ? -0.883 -17.438 12.258 1 96.81 104 GLU A CA 1
ATOM 786 C C . GLU A 1 104 ? -1.827 -16.234 12.133 1 96.81 104 GLU A C 1
ATOM 788 O O . GLU A 1 104 ? -2.885 -16.203 12.766 1 96.81 104 GLU A O 1
ATOM 793 N N . GLU A 1 105 ? -1.427 -15.219 11.305 1 98.38 105 GLU A N 1
ATOM 794 C CA . GLU A 1 105 ? -2.305 -14.062 11.125 1 98.38 105 GLU A CA 1
ATOM 795 C C . GLU A 1 105 ? -3.643 -14.477 10.516 1 98.38 105 GLU A C 1
ATOM 797 O O . GLU A 1 105 ? -4.699 -14.031 10.969 1 98.38 105 GLU A O 1
ATOM 802 N N . THR A 1 106 ? -3.592 -15.383 9.531 1 98.81 106 THR A N 1
ATOM 803 C CA . THR A 1 106 ? -4.797 -15.844 8.852 1 98.81 106 THR A CA 1
ATOM 804 C C . THR A 1 106 ? -5.68 -16.641 9.805 1 98.81 106 THR A C 1
ATOM 806 O O . THR A 1 106 ? -6.902 -16.469 9.82 1 98.81 106 THR A O 1
ATOM 809 N N . LEU A 1 107 ? -5.031 -17.469 10.586 1 98.81 107 LEU A N 1
ATOM 810 C CA . LEU A 1 107 ? -5.781 -18.266 11.547 1 98.81 107 LEU A CA 1
ATOM 811 C C . LEU A 1 107 ? -6.449 -17.359 12.586 1 98.81 107 LEU A C 1
ATOM 813 O O . LEU A 1 107 ? -7.598 -17.609 12.969 1 98.81 107 LEU A O 1
ATOM 817 N N . SER A 1 108 ? -5.73 -16.359 13.039 1 98.69 108 SER A N 1
ATOM 818 C CA . SER A 1 108 ? -6.305 -15.398 13.984 1 98.69 108 SER A CA 1
ATOM 819 C C . SER A 1 108 ? -7.488 -14.664 13.367 1 98.69 108 SER A C 1
ATOM 821 O O . SER A 1 108 ? -8.539 -14.531 14 1 98.69 108 SER A O 1
ATOM 823 N N . ALA A 1 109 ? -7.363 -14.203 12.148 1 98.88 109 ALA A N 1
ATOM 824 C CA . ALA A 1 109 ? -8.43 -13.5 11.445 1 98.88 109 ALA A CA 1
ATOM 825 C C . ALA A 1 109 ? -9.625 -14.422 11.211 1 98.88 109 ALA A C 1
ATOM 827 O O . ALA A 1 109 ? -10.781 -13.984 11.25 1 98.88 109 ALA A O 1
ATOM 828 N N . TYR A 1 110 ? -9.312 -15.695 10.938 1 98.88 110 TYR A N 1
ATOM 829 C CA . TYR A 1 110 ? -10.359 -16.703 10.789 1 98.88 110 TYR A CA 1
ATOM 830 C C . TYR A 1 110 ? -11.203 -16.797 12.055 1 98.88 110 TYR A C 1
ATOM 832 O O . TYR A 1 110 ? -12.43 -16.781 11.984 1 98.88 110 TYR A O 1
ATOM 840 N N . GLN A 1 111 ? -10.539 -16.875 13.18 1 98.88 111 GLN A N 1
ATOM 841 C CA . GLN A 1 111 ? -11.25 -16.953 14.445 1 98.88 111 GLN A CA 1
ATOM 842 C C . GLN A 1 111 ? -12.07 -15.688 14.695 1 98.88 111 GLN A C 1
ATOM 844 O O . GLN A 1 111 ? -13.195 -15.758 15.195 1 98.88 111 GLN A O 1
ATOM 849 N N . ASP A 1 112 ? -11.508 -14.594 14.383 1 98.81 112 ASP A N 1
ATOM 850 C CA . ASP A 1 112 ? -12.211 -13.32 14.508 1 98.81 112 ASP A CA 1
ATOM 851 C C . ASP A 1 112 ? -13.461 -13.289 13.633 1 98.81 112 ASP A C 1
ATOM 853 O O . ASP A 1 112 ? -14.523 -12.844 14.078 1 98.81 112 ASP A O 1
ATOM 857 N N . ALA A 1 113 ? -13.344 -13.766 12.414 1 98.88 113 ALA A N 1
ATOM 858 C CA . ALA A 1 113 ? -14.477 -13.844 11.492 1 98.88 113 ALA A CA 1
ATOM 859 C C . ALA A 1 113 ? -15.594 -14.703 12.078 1 98.88 113 ALA A C 1
ATOM 861 O O . ALA A 1 113 ? -16.766 -14.328 12.016 1 98.88 113 ALA A O 1
ATOM 862 N N . LYS A 1 114 ? -15.203 -15.805 12.641 1 98.69 114 LYS A N 1
ATOM 863 C CA . LYS A 1 114 ? -16.156 -16.719 13.258 1 98.69 114 LYS A CA 1
ATOM 864 C C . LYS A 1 114 ? -16.891 -16.031 14.414 1 98.69 114 LYS A C 1
ATOM 866 O O . LYS A 1 114 ? -18.125 -16.109 14.516 1 98.69 114 LYS A O 1
ATOM 871 N N . SER A 1 115 ? -16.141 -15.375 15.203 1 98.56 115 SER A N 1
ATOM 872 C CA . SER A 1 115 ? -16.719 -14.703 16.359 1 98.56 115 SER A CA 1
ATOM 873 C C . SER A 1 115 ? -17.688 -13.609 15.945 1 98.56 115 SER A C 1
ATOM 875 O O . SER A 1 115 ? -18.625 -13.289 16.672 1 98.56 115 SER A O 1
ATOM 877 N N . LYS A 1 116 ? -17.562 -13.062 14.766 1 98.56 116 LYS A N 1
ATOM 878 C CA . LYS A 1 116 ? -18.375 -11.961 14.266 1 98.56 116 LYS A CA 1
ATOM 879 C C . LYS A 1 116 ? -19.578 -12.477 13.469 1 98.56 116 LYS A C 1
ATOM 881 O O . LYS A 1 116 ? -20.391 -11.688 12.992 1 98.56 116 LYS A O 1
ATOM 886 N N . GLY A 1 117 ? -19.594 -13.781 13.25 1 98.5 117 GLY A N 1
ATOM 887 C CA . GLY A 1 117 ? -20.734 -14.406 12.586 1 98.5 117 GLY A CA 1
ATOM 888 C C . GLY A 1 117 ? -20.656 -14.312 11.07 1 98.5 117 GLY A C 1
ATOM 889 O O . GLY A 1 117 ? -21.688 -14.445 10.391 1 98.5 117 GLY A O 1
ATOM 890 N N . ALA A 1 118 ? -19.469 -14.062 10.547 1 98.75 118 ALA A N 1
ATOM 891 C CA . ALA A 1 118 ? -19.297 -13.945 9.102 1 98.75 118 ALA A CA 1
ATOM 892 C C . ALA A 1 118 ? -19.484 -15.297 8.414 1 98.75 118 ALA A C 1
ATOM 894 O O . ALA A 1 118 ? -19.406 -16.344 9.055 1 98.75 118 ALA A O 1
ATOM 895 N N . LYS A 1 119 ? -19.844 -15.266 7.102 1 98.62 119 LYS A N 1
ATOM 896 C CA . LYS A 1 119 ? -19.672 -16.438 6.258 1 98.62 119 LYS A CA 1
ATOM 897 C C . LYS A 1 119 ? -18.188 -16.656 5.922 1 98.62 119 LYS A C 1
ATOM 899 O O . LYS A 1 119 ? -17.453 -15.703 5.688 1 98.62 119 LYS A O 1
ATOM 904 N N . ILE A 1 120 ? -17.797 -17.922 5.992 1 98.81 120 ILE A N 1
ATOM 905 C CA . ILE A 1 120 ? -16.375 -18.172 5.824 1 98.81 120 ILE A CA 1
ATOM 906 C C . ILE A 1 120 ? -16.156 -19.266 4.781 1 98.81 120 ILE A C 1
ATOM 908 O O . ILE A 1 120 ? -16.859 -20.266 4.777 1 98.81 120 ILE A O 1
ATOM 912 N N . ILE A 1 121 ? -15.25 -19.047 3.877 1 98.88 121 ILE A N 1
ATOM 913 C CA . ILE A 1 121 ? -14.695 -20.062 2.99 1 98.88 121 ILE A CA 1
ATOM 914 C C . ILE A 1 121 ? -13.172 -20.109 3.145 1 98.88 121 ILE A C 1
ATOM 916 O O . ILE A 1 121 ? -12.516 -19.062 3.17 1 98.88 121 ILE A O 1
ATOM 920 N N . ALA A 1 122 ? -12.609 -21.281 3.301 1 98.81 122 ALA A N 1
ATOM 921 C CA . ALA A 1 122 ? -11.164 -21.438 3.393 1 98.81 122 ALA A CA 1
ATOM 922 C C . ALA A 1 122 ? -10.578 -21.922 2.07 1 98.81 122 ALA A C 1
ATOM 924 O O . ALA A 1 122 ? -11.18 -22.766 1.396 1 98.81 122 ALA A O 1
ATOM 925 N N . ILE A 1 123 ? -9.508 -21.391 1.656 1 98.81 123 ILE A N 1
ATOM 926 C CA . ILE A 1 123 ? -8.703 -21.859 0.541 1 98.81 123 ILE A CA 1
ATOM 927 C C . ILE A 1 123 ? -7.305 -22.234 1.037 1 98.81 123 ILE A C 1
ATOM 929 O O . ILE A 1 123 ? -6.555 -21.375 1.496 1 98.81 123 ILE A O 1
ATOM 933 N N . THR A 1 124 ? -6.949 -23.469 0.961 1 98.75 124 THR A N 1
ATOM 934 C CA . THR A 1 124 ? -5.695 -23.922 1.554 1 98.75 124 THR A CA 1
ATOM 935 C C . THR A 1 124 ? -5.312 -25.297 1.022 1 98.75 124 THR A C 1
ATOM 937 O O . THR A 1 124 ? -6.113 -25.953 0.355 1 98.75 124 THR A O 1
ATOM 940 N N . THR A 1 125 ? -4.062 -25.609 1.193 1 98.62 125 THR A N 1
ATOM 941 C CA . THR A 1 125 ? -3.631 -26.969 0.902 1 98.62 125 THR A CA 1
ATOM 942 C C . THR A 1 125 ? -4.023 -27.922 2.033 1 98.62 125 THR A C 1
ATOM 944 O O . THR A 1 125 ? -4.152 -29.125 1.823 1 98.62 125 THR A O 1
ATOM 947 N N . GLY A 1 126 ? -4.164 -27.406 3.207 1 98.56 126 GLY A N 1
ATOM 948 C CA . GLY A 1 126 ? -4.426 -28.156 4.426 1 98.56 126 GLY A CA 1
ATOM 949 C C . GLY A 1 126 ? -4.129 -27.375 5.688 1 98.56 126 GLY A C 1
ATOM 950 O O . GLY A 1 126 ? -4.555 -26.219 5.82 1 98.56 126 GLY A O 1
ATOM 951 N N . GLY A 1 127 ? -3.48 -28.078 6.617 1 98.38 127 GLY A N 1
ATOM 952 C CA . GLY A 1 127 ? -3.062 -27.422 7.848 1 98.38 127 GLY A CA 1
ATOM 953 C C . GLY A 1 127 ? -4.215 -27.125 8.781 1 98.38 127 GLY A C 1
ATOM 954 O O . GLY A 1 127 ? -5.305 -27.672 8.633 1 98.38 127 GLY A O 1
ATOM 955 N N . LYS A 1 128 ? -3.945 -26.312 9.734 1 98.75 128 LYS A N 1
ATOM 956 C CA . LYS A 1 128 ? -4.906 -25.953 10.773 1 98.75 128 LYS A CA 1
ATOM 957 C C . LYS A 1 128 ? -6.133 -25.266 10.172 1 98.75 128 LYS A C 1
ATOM 959 O O . LYS A 1 128 ? -7.25 -25.453 10.648 1 98.75 128 LYS A O 1
ATOM 964 N N . LEU A 1 129 ? -5.91 -24.484 9.156 1 98.88 129 LEU A N 1
ATOM 965 C CA . LEU A 1 129 ? -7.027 -23.781 8.547 1 98.88 129 LEU A CA 1
ATOM 966 C C . LEU A 1 129 ? -8.07 -24.75 8.016 1 98.88 129 LEU A C 1
ATOM 968 O O . LEU A 1 129 ? -9.266 -24.578 8.25 1 98.88 129 LEU A O 1
ATOM 972 N N . LYS A 1 130 ? -7.59 -25.75 7.281 1 98.81 130 LYS A N 1
ATOM 973 C CA . LYS A 1 130 ? -8.516 -26.766 6.785 1 98.81 130 LYS A CA 1
ATOM 974 C C . LYS A 1 130 ? -9.211 -27.484 7.934 1 98.81 130 LYS A C 1
ATOM 976 O O . LYS A 1 130 ? -10.43 -27.672 7.91 1 98.81 130 LYS A O 1
ATOM 981 N N . GLU A 1 131 ? -8.43 -27.859 8.922 1 98.81 131 GLU A N 1
ATOM 982 C CA . GLU A 1 131 ? -8.969 -28.578 10.078 1 98.81 131 GLU A CA 1
ATOM 983 C C . GLU A 1 131 ? -10.055 -27.75 10.766 1 98.81 131 GLU A C 1
ATOM 985 O O . GLU A 1 131 ? -11.141 -28.266 11.047 1 98.81 131 GLU A O 1
ATOM 990 N N . PHE A 1 132 ? -9.75 -26.484 11.023 1 98.75 132 PHE A N 1
ATOM 991 C CA . PHE A 1 132 ? -10.695 -25.625 11.711 1 98.75 132 PHE A CA 1
ATOM 992 C C . PHE A 1 132 ? -11.953 -25.422 10.875 1 98.75 132 PHE A C 1
ATOM 994 O O . PHE A 1 132 ? -13.07 -25.5 11.391 1 98.75 132 PHE A O 1
ATOM 1001 N N . ALA A 1 133 ? -11.789 -25.156 9.586 1 98.69 133 ALA A N 1
ATOM 1002 C CA . ALA A 1 133 ? -12.922 -24.875 8.711 1 98.69 133 ALA A CA 1
ATOM 1003 C C . ALA A 1 133 ? -13.859 -26.062 8.602 1 98.69 133 ALA A C 1
ATOM 1005 O O . ALA A 1 133 ? -15.078 -25.922 8.695 1 98.69 133 ALA A O 1
ATOM 1006 N N . GLU A 1 134 ? -13.281 -27.234 8.453 1 98.38 134 GLU A N 1
ATOM 1007 C CA . GLU A 1 134 ? -14.078 -28.453 8.367 1 98.38 134 GLU A CA 1
ATOM 1008 C C . GLU A 1 134 ? -14.812 -28.734 9.68 1 98.38 134 GLU A C 1
ATOM 1010 O O . GLU A 1 134 ? -16 -29.047 9.68 1 98.38 134 GLU A O 1
ATOM 1015 N N . LYS A 1 135 ? -14.07 -28.625 10.734 1 98.56 135 LYS A N 1
ATOM 1016 C CA . LYS A 1 135 ? -14.664 -28.844 12.047 1 98.56 135 LYS A CA 1
ATOM 1017 C C . LYS A 1 135 ? -15.828 -27.875 12.289 1 98.56 135 LYS A C 1
ATOM 1019 O O . LYS A 1 135 ? -16.844 -28.266 12.883 1 98.56 135 LYS A O 1
ATOM 1024 N N . ASP A 1 136 ? -15.688 -26.641 11.82 1 98.44 136 ASP A N 1
ATOM 1025 C CA . ASP A 1 136 ? -16.688 -25.609 12.078 1 98.44 136 ASP A CA 1
ATOM 1026 C C . ASP A 1 136 ? -17.797 -25.656 11.039 1 98.44 136 ASP A C 1
ATOM 1028 O O . ASP A 1 136 ? -18.781 -24.922 11.148 1 98.44 136 ASP A O 1
ATOM 1032 N N . GLY A 1 137 ? -17.688 -26.484 9.977 1 97.88 137 GLY A N 1
ATOM 1033 C CA . GLY A 1 137 ? -18.719 -26.672 8.977 1 97.88 137 GLY A CA 1
ATOM 1034 C C . GLY A 1 137 ? -18.656 -25.656 7.848 1 97.88 137 GLY A C 1
ATOM 1035 O O . GLY A 1 137 ? -19.641 -25.453 7.137 1 97.88 137 GLY A O 1
ATOM 1036 N N . PHE A 1 138 ? -17.531 -24.969 7.758 1 98.38 138 PHE A N 1
ATOM 1037 C CA . PHE A 1 138 ? -17.344 -24.031 6.664 1 98.38 138 PHE A CA 1
ATOM 1038 C C . PHE A 1 138 ? -16.797 -24.719 5.426 1 98.38 138 PHE A C 1
ATOM 1040 O O . PHE A 1 138 ? -16.172 -25.781 5.531 1 98.38 138 PHE A O 1
ATOM 1047 N N . ASP A 1 139 ? -17.078 -24.156 4.23 1 98.44 139 ASP A N 1
ATOM 1048 C CA . ASP A 1 139 ? -16.594 -24.703 2.971 1 98.44 139 ASP A CA 1
ATOM 1049 C C . ASP A 1 139 ? -15.078 -24.562 2.855 1 98.44 139 ASP A C 1
ATOM 1051 O O . ASP A 1 139 ? -14.516 -23.547 3.273 1 98.44 139 ASP A O 1
ATOM 1055 N N . VAL A 1 140 ? -14.469 -25.594 2.291 1 98.56 140 VAL A N 1
ATOM 1056 C CA . VAL A 1 140 ? -13.023 -25.594 2.061 1 98.56 140 VAL A CA 1
ATOM 1057 C C . VAL A 1 140 ? -12.734 -25.875 0.59 1 98.56 140 VAL A C 1
ATOM 1059 O O . VAL A 1 140 ? -13.25 -26.844 0.03 1 98.56 140 VAL A O 1
ATOM 1062 N N . ILE A 1 141 ? -12.023 -25 -0.029 1 98.69 141 ILE A N 1
ATOM 1063 C CA . ILE A 1 141 ? -11.445 -25.25 -1.346 1 98.69 141 ILE A CA 1
ATOM 1064 C C . ILE A 1 141 ? -9.992 -25.688 -1.196 1 98.69 141 ILE A C 1
ATOM 1066 O O . ILE A 1 141 ? -9.117 -24.891 -0.855 1 98.69 141 ILE A O 1
ATOM 1070 N N . THR A 1 142 ? -9.727 -26.922 -1.461 1 98.44 142 THR A N 1
ATOM 1071 C CA . THR A 1 142 ? -8.391 -27.484 -1.291 1 98.44 142 THR A CA 1
ATOM 1072 C C . THR A 1 142 ? -7.574 -27.344 -2.574 1 98.44 142 THR A C 1
ATOM 1074 O O . THR A 1 142 ? -8.039 -27.719 -3.654 1 98.44 142 THR A O 1
ATOM 1077 N N . ILE A 1 143 ? -6.438 -26.797 -2.445 1 98.44 143 ILE A N 1
ATOM 1078 C CA . ILE A 1 143 ? -5.531 -26.641 -3.578 1 98.44 143 ILE A CA 1
ATOM 1079 C C . ILE A 1 143 ? -4.309 -27.531 -3.391 1 98.44 143 ILE A C 1
ATOM 1081 O O . ILE A 1 143 ? -4.023 -27.984 -2.279 1 98.44 143 ILE A O 1
ATOM 1085 N N . PRO A 1 144 ? -3.572 -27.828 -4.418 1 98.12 144 PRO A N 1
ATOM 1086 C CA . PRO A 1 144 ? -2.43 -28.75 -4.336 1 98.12 144 PRO A CA 1
ATOM 1087 C C . PRO A 1 144 ? -1.278 -28.172 -3.508 1 98.12 144 PRO A C 1
ATOM 1089 O O . PRO A 1 144 ? -1.025 -26.969 -3.547 1 98.12 144 PRO A O 1
ATOM 1092 N N . SER A 1 145 ? -0.59 -29.094 -2.789 1 97.38 145 SER A N 1
ATOM 1093 C CA . SER A 1 145 ? 0.61 -28.734 -2.037 1 97.38 145 S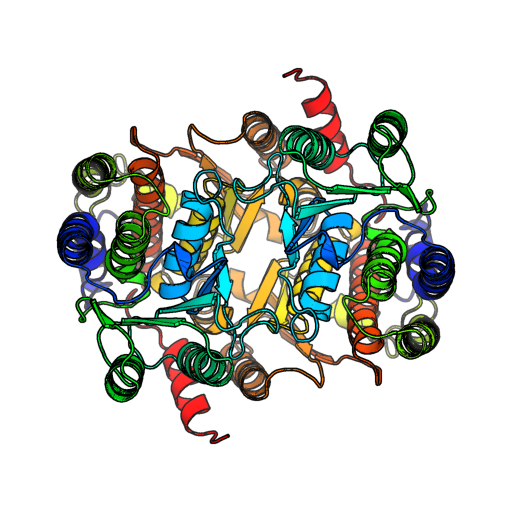ER A CA 1
ATOM 1094 C C . SER A 1 145 ? 1.872 -29.016 -2.848 1 97.38 145 SER A C 1
ATOM 1096 O O . SER A 1 145 ? 1.795 -29.359 -4.031 1 97.38 145 SER A O 1
ATOM 1098 N N . GLY A 1 146 ? 3.018 -28.703 -2.27 1 95.5 146 GLY A N 1
ATOM 1099 C CA . GLY A 1 146 ? 4.27 -29.109 -2.881 1 95.5 146 GLY A CA 1
ATOM 1100 C C . GLY A 1 146 ? 5.066 -27.953 -3.441 1 95.5 146 GLY A C 1
ATOM 1101 O O . GLY A 1 146 ? 6.184 -28.141 -3.936 1 95.5 146 GLY A O 1
ATOM 1102 N N . LEU A 1 147 ? 4.555 -26.812 -3.4 1 96.62 147 LEU A N 1
ATOM 1103 C CA . LEU A 1 147 ? 5.242 -25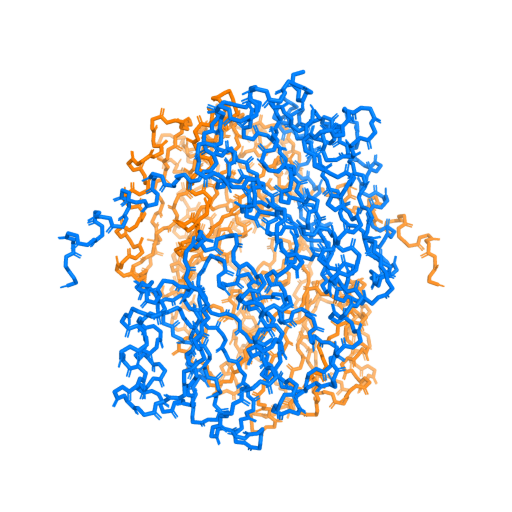.625 -3.889 1 96.62 147 LEU A CA 1
ATOM 1104 C C . LEU A 1 147 ? 5.508 -24.641 -2.752 1 96.62 147 LEU A C 1
ATOM 1106 O O . LEU A 1 147 ? 4.906 -24.75 -1.68 1 96.62 147 LEU A O 1
ATOM 1110 N N . GLN A 1 148 ? 6.473 -23.781 -2.996 1 95.44 148 GLN A N 1
ATOM 1111 C CA . GLN A 1 148 ? 6.516 -22.578 -2.154 1 95.44 148 GLN A CA 1
ATOM 1112 C C . GLN A 1 148 ? 5.301 -21.703 -2.4 1 95.44 148 GLN A C 1
ATOM 1114 O O . GLN A 1 148 ? 4.859 -21.531 -3.541 1 95.44 148 GLN A O 1
ATOM 1119 N N . PRO A 1 149 ? 4.789 -21.078 -1.341 1 95.12 149 PRO A N 1
ATOM 1120 C CA . PRO A 1 149 ? 3.582 -20.266 -1.502 1 95.12 149 PRO A CA 1
ATOM 1121 C C . PRO A 1 149 ? 3.711 -19.234 -2.623 1 95.12 149 PRO A C 1
ATOM 1123 O O . PRO A 1 149 ? 2.779 -19.062 -3.412 1 95.12 149 PRO A O 1
ATOM 1126 N N . ARG A 1 150 ? 4.902 -18.547 -2.758 1 97.06 150 ARG A N 1
ATOM 1127 C CA . ARG A 1 150 ? 5.094 -17.5 -3.758 1 97.06 150 ARG A CA 1
ATOM 1128 C C . ARG A 1 150 ? 5.113 -18.094 -5.164 1 97.06 150 ARG A C 1
ATOM 1130 O O . ARG A 1 150 ? 4.977 -17.359 -6.148 1 97.06 150 ARG A O 1
ATOM 1137 N N . ALA A 1 151 ? 5.266 -19.422 -5.305 1 98 151 ALA A N 1
ATOM 1138 C CA . ALA A 1 151 ? 5.27 -20.094 -6.598 1 98 151 ALA A CA 1
ATOM 1139 C C . ALA A 1 151 ? 3.906 -20.719 -6.891 1 98 151 ALA A C 1
ATOM 1141 O O . ALA A 1 151 ? 3.73 -21.391 -7.914 1 98 151 ALA A O 1
ATOM 1142 N N . ALA A 1 152 ? 2.959 -20.484 -6.02 1 98.31 152 ALA A N 1
ATOM 1143 C CA . ALA A 1 152 ? 1.648 -21.109 -6.145 1 98.31 152 ALA A CA 1
ATOM 1144 C C . ALA A 1 152 ? 0.57 -20.078 -6.469 1 98.31 152 ALA A C 1
ATOM 1146 O O . ALA A 1 152 ? -0.571 -20.203 -6.016 1 98.31 152 ALA A O 1
ATOM 1147 N N . LEU A 1 153 ? 0.922 -19.078 -7.195 1 98.5 153 LEU A N 1
ATOM 1148 C CA . LEU A 1 153 ? -0.012 -17.984 -7.461 1 98.5 153 LEU A CA 1
ATOM 1149 C C . LEU A 1 153 ? -1.226 -18.484 -8.234 1 98.5 153 LEU A C 1
ATOM 1151 O O . LEU A 1 153 ? -2.348 -18.031 -8.008 1 98.5 153 LEU A O 1
ATOM 1155 N N . GLY A 1 154 ? -0.996 -19.375 -9.234 1 98.62 154 GLY A N 1
ATOM 1156 C CA . GLY A 1 154 ? -2.133 -19.938 -9.938 1 98.62 154 GLY A CA 1
ATOM 1157 C C . GLY A 1 154 ? -3.168 -20.547 -9.008 1 98.62 154 GLY A C 1
ATOM 1158 O O . GLY A 1 154 ? -4.367 -20.312 -9.172 1 98.62 154 GLY A O 1
ATOM 1159 N N . TYR A 1 155 ? -2.688 -21.234 -8.031 1 98.56 155 TYR A N 1
ATOM 1160 C CA . TYR A 1 155 ? -3.564 -21.906 -7.074 1 98.56 155 TYR A CA 1
ATOM 1161 C C . TYR A 1 155 ? -4.195 -20.906 -6.117 1 98.56 155 TYR A C 1
ATOM 1163 O O . TYR A 1 155 ? -5.32 -21.109 -5.656 1 98.56 155 TYR A O 1
ATOM 1171 N N . SER A 1 156 ? -3.492 -19.812 -5.855 1 97.5 156 SER A N 1
ATOM 1172 C CA . SER A 1 156 ? -3.994 -18.844 -4.895 1 97.5 156 SER A CA 1
ATOM 1173 C C . SER A 1 156 ? -4.984 -17.875 -5.547 1 97.5 156 SER A C 1
ATOM 1175 O O . SER A 1 156 ? -5.824 -17.297 -4.863 1 97.5 156 SER A O 1
ATOM 1177 N N . PHE A 1 157 ? -4.93 -17.766 -6.891 1 98.81 157 PHE A N 1
ATOM 1178 C CA . PHE A 1 157 ? -5.703 -16.734 -7.562 1 98.81 157 PHE A CA 1
ATOM 1179 C C . PHE A 1 157 ? -6.859 -17.344 -8.344 1 98.81 157 PHE A C 1
ATOM 1181 O O . PHE A 1 157 ? -8 -16.906 -8.227 1 98.81 157 PHE A O 1
ATOM 1188 N N . ILE A 1 158 ? -6.648 -18.359 -9.102 1 98.88 158 ILE A N 1
ATOM 1189 C CA . ILE A 1 158 ? -7.613 -18.828 -10.086 1 98.88 158 ILE A CA 1
ATOM 1190 C C . ILE A 1 158 ? -8.836 -19.406 -9.375 1 98.88 158 ILE A C 1
ATOM 1192 O O . ILE A 1 158 ? -9.977 -19.094 -9.734 1 98.88 158 ILE A O 1
ATOM 1196 N N . PRO A 1 159 ? -8.672 -20.266 -8.32 1 98.69 159 PRO A N 1
ATOM 1197 C CA . PRO A 1 159 ? -9.867 -20.719 -7.609 1 98.69 159 PRO A CA 1
ATOM 1198 C C . PRO A 1 159 ? -10.656 -19.562 -6.984 1 98.69 159 PRO A C 1
ATOM 1200 O O . PRO A 1 159 ? -11.891 -19.609 -6.938 1 98.69 159 PRO A O 1
ATOM 1203 N N . LEU A 1 160 ? -9.945 -18.625 -6.48 1 98.44 160 LEU A N 1
ATOM 1204 C CA . LEU A 1 160 ? -10.594 -17.422 -5.949 1 98.44 160 LEU A CA 1
ATOM 1205 C C . LEU A 1 160 ? -11.414 -16.719 -7.027 1 98.44 160 LEU A C 1
ATOM 1207 O O . LEU A 1 160 ? -12.547 -16.312 -6.781 1 98.44 160 LEU A O 1
ATOM 1211 N N . LEU A 1 161 ? -10.805 -16.531 -8.227 1 98.75 161 LEU A N 1
ATOM 1212 C CA . LEU A 1 161 ? -11.469 -15.93 -9.375 1 98.75 161 LEU A CA 1
ATOM 1213 C C . LEU A 1 161 ? -12.703 -16.719 -9.773 1 98.75 161 LEU A C 1
ATOM 1215 O O . LEU A 1 161 ? -13.773 -16.156 -9.984 1 98.75 161 LEU A O 1
ATOM 1219 N N . MET A 1 162 ? -12.609 -18.031 -9.812 1 98.75 162 MET A N 1
ATOM 1220 C CA . MET A 1 162 ? -13.711 -18.906 -10.211 1 98.75 162 MET A CA 1
ATOM 1221 C C . MET A 1 162 ? -14.812 -18.906 -9.156 1 98.75 162 MET A C 1
ATOM 1223 O O . MET A 1 162 ? -15.992 -19.016 -9.492 1 98.75 162 MET A O 1
ATOM 1227 N N . LEU A 1 163 ? -14.438 -18.797 -7.906 1 98.69 163 LEU A N 1
ATOM 1228 C CA . LEU A 1 163 ? -15.438 -18.656 -6.848 1 98.69 163 LEU A CA 1
ATOM 1229 C C . LEU A 1 163 ? -16.328 -17.438 -7.102 1 98.69 163 LEU A C 1
ATOM 1231 O O . LEU A 1 163 ? -17.547 -17.516 -6.93 1 98.69 163 LEU A O 1
ATOM 1235 N N . PHE A 1 164 ? -15.742 -16.297 -7.504 1 98.75 164 PHE A N 1
ATOM 1236 C CA . PHE A 1 164 ? -16.5 -15.086 -7.793 1 98.75 164 PHE A CA 1
ATOM 1237 C C . PHE A 1 164 ? -17.438 -15.305 -8.969 1 98.75 164 PHE A C 1
ATOM 1239 O O . PHE A 1 164 ? -18.562 -14.797 -8.977 1 98.75 164 PHE A O 1
ATOM 1246 N N . VAL A 1 165 ? -16.938 -16.078 -9.992 1 98.5 165 VAL A N 1
ATOM 1247 C CA . VAL A 1 165 ? -17.781 -16.422 -11.133 1 98.5 165 VAL A CA 1
ATOM 1248 C C . VAL A 1 165 ? -18.969 -17.266 -10.656 1 98.5 165 VAL A C 1
ATOM 1250 O O . VAL A 1 165 ? -20.125 -16.984 -11 1 98.5 165 VAL A O 1
ATOM 1253 N N . LYS A 1 166 ? -18.719 -18.25 -9.812 1 97.88 166 LYS A N 1
ATOM 1254 C CA . LYS A 1 166 ? -19.75 -19.188 -9.336 1 97.88 166 LYS A CA 1
ATOM 1255 C C . LYS A 1 166 ? -20.797 -18.469 -8.484 1 97.88 166 LYS A C 1
ATOM 1257 O O . LYS A 1 166 ? -21.969 -18.812 -8.523 1 97.88 166 LYS A O 1
ATOM 1262 N N . LEU A 1 167 ? -20.344 -17.516 -7.773 1 97.88 167 LEU A N 1
ATOM 1263 C CA . LEU A 1 167 ? -21.25 -16.75 -6.922 1 97.88 167 LEU A CA 1
ATOM 1264 C C . LEU A 1 167 ? -22.031 -15.727 -7.742 1 97.88 167 LEU A C 1
ATOM 1266 O O . LEU A 1 167 ? -22.922 -15.055 -7.223 1 97.88 167 LEU A O 1
ATOM 1270 N N . GLY A 1 168 ? -21.656 -15.516 -9.008 1 97.69 168 GLY A N 1
ATOM 1271 C CA . GLY A 1 168 ? -22.344 -14.57 -9.875 1 97.69 168 GLY A CA 1
ATOM 1272 C C . GLY A 1 168 ? -21.906 -13.141 -9.656 1 97.69 168 GLY A C 1
ATOM 1273 O O . GLY A 1 168 ? -22.625 -12.203 -10.023 1 97.69 168 GLY A O 1
ATOM 1274 N N . LEU A 1 169 ? -20.734 -12.992 -9.039 1 98.06 169 LEU A N 1
ATOM 1275 C CA . LEU A 1 169 ? -20.234 -11.656 -8.766 1 98.06 169 LEU A CA 1
ATOM 1276 C C . LEU A 1 169 ? -19.562 -11.055 -9.992 1 98.06 169 LEU A C 1
ATOM 1278 O O . LEU A 1 169 ? -19.422 -9.836 -10.102 1 98.06 169 LEU A O 1
ATOM 1282 N N . ILE A 1 170 ? -19.047 -11.914 -10.875 1 98.19 170 ILE A N 1
ATOM 1283 C CA . ILE A 1 170 ? -18.5 -11.477 -12.156 1 98.19 170 ILE A CA 1
ATOM 1284 C C . ILE A 1 170 ? -18.922 -12.453 -13.258 1 98.19 170 ILE A C 1
ATOM 1286 O O . ILE A 1 170 ? -19.391 -13.555 -12.969 1 98.19 170 ILE A O 1
ATOM 1290 N N . GLU A 1 171 ? -18.719 -12.047 -14.508 1 98.12 171 GLU A N 1
ATOM 1291 C CA . GLU A 1 171 ? -19.031 -12.883 -15.656 1 98.12 171 GLU A CA 1
ATOM 1292 C C . GLU A 1 171 ? -18 -14 -15.82 1 98.12 171 GLU A C 1
ATOM 1294 O O . GLU A 1 171 ? -16.891 -13.922 -15.289 1 98.12 171 GLU A O 1
ATOM 1299 N N . PRO A 1 172 ? -18.391 -15.055 -16.562 1 98.38 172 PRO A N 1
ATOM 1300 C CA . PRO A 1 172 ? -17.438 -16.141 -16.828 1 98.38 172 PRO A CA 1
ATOM 1301 C C . PRO A 1 172 ? -16.156 -15.656 -17.469 1 98.38 172 PRO A C 1
ATOM 1303 O O . PRO A 1 172 ? -16.172 -14.727 -18.281 1 98.38 172 PRO A O 1
ATOM 1306 N N . VAL A 1 173 ? -15.07 -16.281 -17.094 1 98.38 173 VAL A N 1
ATOM 1307 C CA . VAL A 1 173 ? -13.758 -15.852 -17.562 1 98.38 173 VAL A CA 1
ATOM 1308 C C . VAL A 1 173 ? -13.039 -17.016 -18.234 1 98.38 173 VAL A C 1
ATOM 1310 O O . VAL A 1 173 ? -11.805 -17.031 -18.328 1 98.38 173 VAL A O 1
ATOM 1313 N N . ASP A 1 174 ? -13.719 -18.047 -18.672 1 98.44 174 ASP A N 1
ATOM 1314 C CA . ASP A 1 174 ? -13.148 -19.266 -19.234 1 98.44 174 ASP A CA 1
ATOM 1315 C C . ASP A 1 174 ? -12.219 -18.953 -20.406 1 98.44 174 ASP A C 1
ATOM 1317 O O . ASP A 1 174 ? -11.102 -19.469 -20.484 1 98.44 174 ASP A O 1
ATOM 1321 N N . ASP A 1 175 ? -12.68 -18.156 -21.281 1 98.62 175 ASP A N 1
ATOM 1322 C CA . ASP A 1 175 ? -11.891 -17.797 -22.453 1 98.62 175 ASP A CA 1
ATOM 1323 C C . ASP A 1 175 ? -10.594 -17.094 -22.062 1 98.62 175 ASP A C 1
ATOM 1325 O O . ASP A 1 175 ? -9.555 -17.297 -22.672 1 98.62 175 ASP A O 1
ATOM 1329 N N . GLN A 1 176 ? -10.68 -16.234 -21.078 1 98.81 176 GLN A N 1
ATOM 1330 C CA . GLN A 1 176 ? -9.492 -15.523 -20.609 1 98.81 176 GLN A CA 1
ATOM 1331 C C . GLN A 1 176 ? -8.469 -16.5 -20.016 1 98.81 176 GLN A C 1
ATOM 1333 O O . GLN A 1 176 ? -7.266 -16.328 -20.203 1 98.81 176 GLN A O 1
ATOM 1338 N N . ILE A 1 177 ? -8.961 -17.469 -19.25 1 98.88 177 ILE A N 1
ATOM 1339 C CA . ILE A 1 177 ? -8.07 -18.453 -18.641 1 98.88 177 ILE A CA 1
ATOM 1340 C C . ILE A 1 177 ? -7.367 -19.266 -19.719 1 98.88 177 ILE A C 1
ATOM 1342 O O . ILE A 1 177 ? -6.152 -19.469 -19.672 1 98.88 177 ILE A O 1
ATOM 1346 N N . GLU A 1 178 ? -8.125 -19.703 -20.703 1 98.69 178 GLU A N 1
ATOM 1347 C CA . GLU A 1 178 ? -7.547 -20.469 -21.797 1 98.69 178 GLU A CA 1
ATOM 1348 C C . GLU A 1 178 ? -6.48 -19.656 -22.531 1 98.69 178 GLU A C 1
ATOM 1350 O O . GLU A 1 178 ? -5.406 -20.172 -22.844 1 98.69 178 GLU A O 1
ATOM 1355 N N . GLU A 1 179 ? -6.816 -18.469 -22.797 1 98.94 179 GLU A N 1
ATOM 1356 C CA . GLU A 1 179 ? -5.84 -17.609 -23.469 1 98.94 179 GLU A CA 1
ATOM 1357 C C . GLU A 1 179 ? -4.59 -17.422 -22.594 1 98.94 179 GLU A C 1
ATOM 1359 O O . GLU A 1 179 ? -3.473 -17.406 -23.109 1 98.94 179 GLU A O 1
ATOM 1364 N N . THR A 1 180 ? -4.789 -17.203 -21.312 1 98.94 180 THR A N 1
ATOM 1365 C CA . THR A 1 180 ? -3.674 -17 -20.391 1 98.94 180 THR A CA 1
ATOM 1366 C C . THR A 1 180 ? -2.717 -18.188 -20.438 1 98.94 180 THR A C 1
ATOM 1368 O O . THR A 1 180 ? -1.499 -18 -20.516 1 98.94 180 THR A O 1
ATOM 1371 N N . VAL A 1 181 ?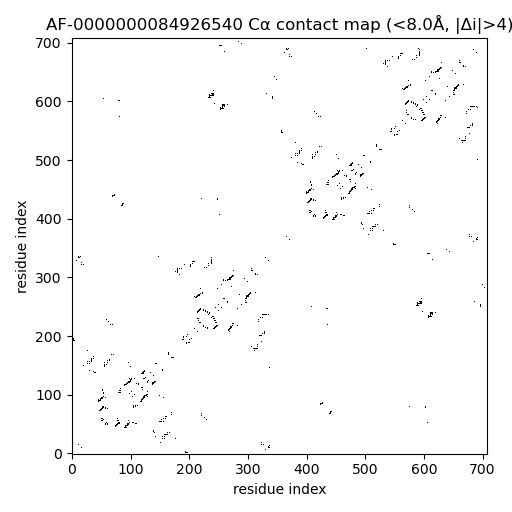 -3.275 -19.375 -20.422 1 98.88 181 VAL A N 1
ATOM 1372 C CA . VAL A 1 181 ? -2.463 -20.594 -20.484 1 98.88 181 VAL A CA 1
ATOM 1373 C C . VAL A 1 181 ? -1.653 -20.594 -21.781 1 98.88 181 VAL A C 1
ATOM 1375 O O . VAL A 1 181 ? -0.457 -20.891 -21.766 1 98.88 181 VAL A O 1
ATOM 1378 N N . LYS A 1 182 ? -2.238 -20.25 -22.859 1 98.88 182 LYS A N 1
ATOM 1379 C CA . LYS A 1 182 ? -1.57 -20.219 -24.156 1 98.88 182 LYS A CA 1
ATOM 1380 C C . LYS A 1 182 ? -0.46 -19.172 -24.188 1 98.88 182 LYS A C 1
ATOM 1382 O O . LYS A 1 182 ? 0.658 -19.469 -24.625 1 98.88 182 LYS A O 1
ATOM 1387 N N . VAL A 1 183 ? -0.799 -18 -23.719 1 98.94 183 VAL A N 1
ATOM 1388 C CA . VAL A 1 183 ? 0.155 -16.891 -23.719 1 98.94 183 VAL A CA 1
ATOM 1389 C C . VAL A 1 183 ? 1.37 -17.266 -22.875 1 98.94 183 VAL A C 1
ATOM 1391 O O . VAL A 1 183 ? 2.512 -17.062 -23.297 1 98.94 183 VAL A O 1
ATOM 1394 N N . LEU A 1 184 ? 1.133 -17.812 -21.703 1 98.94 184 LEU A N 1
ATOM 1395 C CA . LEU A 1 184 ? 2.236 -18.141 -20.812 1 98.94 184 LEU A CA 1
ATOM 1396 C C . LEU A 1 184 ? 3.051 -19.312 -21.375 1 98.94 184 LEU A C 1
ATOM 1398 O O . LEU A 1 184 ? 4.27 -19.359 -21.188 1 98.94 184 LEU A O 1
ATOM 1402 N N . SER A 1 185 ? 2.371 -20.25 -22.047 1 98.88 185 SER A N 1
ATOM 1403 C CA . SER A 1 185 ? 3.082 -21.359 -22.688 1 98.88 185 SER A CA 1
ATOM 1404 C C . SER A 1 185 ? 4.035 -20.844 -23.766 1 98.88 185 SER A C 1
ATOM 1406 O O . SER A 1 185 ? 5.129 -21.391 -23.938 1 98.88 185 SER A O 1
ATOM 1408 N N . ASP A 1 186 ? 3.652 -19.875 -24.438 1 98.75 186 ASP A N 1
ATOM 1409 C CA . ASP A 1 186 ? 4.516 -19.25 -25.438 1 98.75 186 ASP A CA 1
ATOM 1410 C C . ASP A 1 186 ? 5.656 -18.484 -24.781 1 98.75 186 ASP A C 1
ATOM 1412 O O . ASP A 1 186 ? 6.809 -18.578 -25.219 1 98.75 186 ASP A O 1
ATOM 1416 N N . LEU A 1 187 ? 5.352 -17.75 -23.75 1 98.88 187 LEU A N 1
ATOM 1417 C CA . LEU A 1 187 ? 6.332 -16.891 -23.094 1 98.88 187 LEU A CA 1
ATOM 1418 C C . LEU A 1 187 ? 7.414 -17.734 -22.406 1 98.88 187 LEU A C 1
ATOM 1420 O O . LEU A 1 187 ? 8.578 -17.328 -22.359 1 98.88 187 LEU A O 1
ATOM 1424 N N . ARG A 1 188 ? 7.008 -18.875 -21.828 1 98.25 188 ARG A N 1
ATOM 1425 C CA . ARG A 1 188 ? 8.016 -19.688 -21.156 1 98.25 188 ARG A CA 1
ATOM 1426 C C . ARG A 1 188 ? 9.109 -20.125 -22.125 1 98.25 188 ARG A C 1
ATOM 1428 O O . ARG A 1 188 ? 10.266 -20.281 -21.734 1 98.25 188 ARG A O 1
ATOM 1435 N N . GLU A 1 189 ? 8.789 -20.281 -23.406 1 98.38 189 GLU A N 1
ATOM 1436 C CA . GLU A 1 189 ? 9.758 -20.688 -24.422 1 98.38 189 GLU A CA 1
ATOM 1437 C C . GLU A 1 189 ? 10.695 -19.531 -24.781 1 98.38 189 GLU A C 1
ATOM 1439 O O . GLU A 1 189 ? 11.758 -19.734 -25.359 1 98.38 189 GLU A O 1
ATOM 1444 N N . ARG A 1 190 ? 10.266 -18.391 -24.406 1 98.56 190 ARG A N 1
ATOM 1445 C CA . ARG A 1 190 ? 11.078 -17.203 -24.656 1 98.56 190 ARG A CA 1
ATOM 1446 C C . ARG A 1 190 ? 11.953 -16.859 -23.453 1 98.56 190 ARG A C 1
ATOM 1448 O O . ARG A 1 190 ? 13.031 -16.281 -23.609 1 98.56 190 ARG A O 1
ATOM 1455 N N . TYR A 1 191 ? 11.477 -17.219 -22.25 1 98.75 191 TYR A N 1
ATOM 1456 C CA . TYR A 1 191 ? 12.125 -16.75 -21.031 1 98.75 191 TYR A CA 1
ATOM 1457 C C . TYR A 1 191 ? 12.977 -17.844 -20.406 1 98.75 191 TYR A C 1
ATOM 1459 O O . TYR A 1 191 ? 13.805 -17.594 -19.547 1 98.75 191 TYR A O 1
ATOM 1467 N N . LYS A 1 192 ? 12.875 -19.109 -20.875 1 98.5 192 LYS A N 1
ATOM 1468 C CA . LYS A 1 192 ? 13.531 -20.25 -20.234 1 98.5 192 LYS A CA 1
ATOM 1469 C C . LYS A 1 192 ? 15.047 -20.156 -20.359 1 98.5 192 LYS A C 1
ATOM 1471 O O . LYS A 1 192 ? 15.562 -19.453 -21.219 1 98.5 192 LYS A O 1
ATOM 1476 N N . PRO A 1 193 ? 15.797 -20.875 -19.453 1 98.25 193 PRO A N 1
ATOM 1477 C CA . PRO A 1 193 ? 17.25 -20.766 -19.344 1 98.25 193 PRO A CA 1
ATOM 1478 C C . PRO A 1 193 ? 17.953 -21.094 -20.656 1 98.25 193 PRO A C 1
ATOM 1480 O O . PRO A 1 193 ? 19.016 -20.516 -20.953 1 98.25 193 PRO A O 1
ATOM 1483 N N . GLU A 1 194 ? 17.391 -21.922 -21.5 1 98 194 GLU A N 1
ATOM 1484 C CA . GLU A 1 194 ? 18.047 -22.375 -22.719 1 98 194 GLU A CA 1
ATOM 1485 C C . GLU A 1 194 ? 18.109 -21.266 -23.766 1 98 194 GLU A C 1
ATOM 1487 O O . GLU A 1 194 ? 18.891 -21.344 -24.719 1 98 194 GLU A O 1
ATOM 1492 N N . VAL A 1 195 ? 17.25 -20.266 -23.688 1 98.38 195 VAL A N 1
ATOM 1493 C CA . VAL A 1 195 ? 17.234 -19.156 -24.641 1 98.38 195 VAL A CA 1
ATOM 1494 C C . VAL A 1 195 ? 18.406 -18.203 -24.344 1 98.38 195 VAL A C 1
ATOM 1496 O O . VAL A 1 195 ? 18.562 -17.734 -23.219 1 98.38 195 VAL A O 1
ATOM 1499 N N . PRO A 1 196 ? 19.234 -17.891 -25.312 1 97.56 196 PRO A N 1
ATOM 1500 C CA . PRO A 1 196 ? 20.391 -17.016 -25.094 1 97.56 196 PRO A CA 1
ATOM 1501 C C . PRO A 1 196 ? 20 -15.625 -24.625 1 97.56 196 PRO A C 1
ATOM 1503 O O . PRO A 1 196 ? 18.938 -15.125 -24.984 1 97.56 196 PRO A O 1
ATOM 1506 N N . GLU A 1 197 ? 20.875 -15.07 -23.906 1 97.31 197 GLU A N 1
ATOM 1507 C CA . GLU A 1 197 ? 20.688 -13.758 -23.297 1 97.31 197 GLU A CA 1
ATOM 1508 C C . GLU A 1 197 ? 20.203 -12.742 -24.328 1 97.31 197 GLU A C 1
ATOM 1510 O O . GLU A 1 197 ? 19.281 -11.977 -24.062 1 97.31 197 GLU A O 1
ATOM 1515 N N . GLU A 1 198 ? 20.719 -12.719 -25.5 1 96.5 198 GLU A N 1
ATOM 1516 C CA . GLU A 1 198 ? 20.438 -11.719 -26.516 1 96.5 198 GLU A CA 1
ATOM 1517 C C . GLU A 1 198 ? 18.984 -11.789 -26.984 1 96.5 198 GLU A C 1
ATOM 1519 O O . GLU A 1 198 ? 18.422 -10.797 -27.438 1 96.5 198 GLU A O 1
ATOM 1524 N N . LYS A 1 199 ? 18.344 -12.914 -26.781 1 97.62 199 LYS A N 1
ATOM 1525 C CA . LYS A 1 199 ? 16.984 -13.117 -27.266 1 97.62 199 LYS A CA 1
ATOM 1526 C C . LYS A 1 199 ? 16.016 -13.281 -26.109 1 97.62 199 LYS A C 1
ATOM 1528 O O . LYS A 1 199 ? 14.828 -13.57 -26.312 1 97.62 199 LYS A O 1
ATOM 1533 N N . ASN A 1 200 ? 16.5 -13.156 -24.938 1 98.5 200 ASN A N 1
ATOM 1534 C CA . ASN A 1 200 ? 15.727 -13.391 -23.719 1 98.5 200 ASN A CA 1
ATOM 1535 C C . ASN A 1 200 ? 15.523 -12.109 -22.922 1 98.5 200 ASN A C 1
ATOM 1537 O O . ASN A 1 200 ? 16.406 -11.672 -22.203 1 98.5 200 ASN A O 1
ATOM 1541 N N . LEU A 1 201 ? 14.328 -11.57 -23.031 1 98.62 201 LEU A N 1
ATOM 1542 C CA . LEU A 1 201 ? 14.008 -10.305 -22.375 1 98.62 201 LEU A CA 1
ATOM 1543 C C . LEU A 1 201 ? 14.25 -10.398 -20.875 1 98.62 201 LEU A C 1
ATOM 1545 O O . LEU A 1 201 ? 14.734 -9.438 -20.266 1 98.62 201 LEU A O 1
ATOM 1549 N N . ALA A 1 202 ? 13.875 -11.5 -20.234 1 98.81 202 ALA A N 1
ATOM 1550 C CA . ALA A 1 202 ? 14.055 -11.672 -18.797 1 98.81 202 ALA A CA 1
ATOM 1551 C C . ALA A 1 202 ? 15.523 -11.578 -18.406 1 98.81 202 ALA A C 1
ATOM 1553 O O . ALA A 1 202 ? 15.875 -10.898 -17.438 1 98.81 202 ALA A O 1
ATOM 1554 N N . LYS A 1 203 ? 16.406 -12.266 -19.172 1 98.75 203 LYS A N 1
ATOM 1555 C CA . LYS A 1 203 ? 17.844 -12.219 -18.906 1 98.75 203 LYS A CA 1
ATOM 1556 C C . LYS A 1 203 ? 18.391 -10.812 -19.109 1 98.75 203 LYS A C 1
ATOM 1558 O O . LYS A 1 203 ? 19.172 -10.32 -18.281 1 98.75 203 LYS A O 1
ATOM 1563 N N . ARG A 1 204 ? 17.969 -10.156 -20.156 1 98.62 204 ARG A N 1
ATOM 1564 C CA . ARG A 1 204 ? 18.484 -8.82 -20.469 1 98.62 204 ARG A CA 1
ATOM 1565 C C . ARG A 1 204 ? 18.078 -7.82 -19.391 1 98.62 204 ARG A C 1
ATOM 1567 O O . ARG A 1 204 ? 18.875 -6.992 -18.969 1 98.62 204 ARG A O 1
ATOM 1574 N N . LEU A 1 205 ? 16.859 -7.895 -19 1 98.81 205 LEU A N 1
ATOM 1575 C CA . LEU A 1 205 ? 16.406 -7.02 -17.922 1 98.81 205 LEU A CA 1
ATOM 1576 C C . LEU A 1 205 ? 17.141 -7.316 -16.625 1 98.81 205 LEU A C 1
ATOM 1578 O O . LEU A 1 205 ? 17.5 -6.395 -15.883 1 98.81 205 LEU A O 1
ATOM 1582 N N . THR A 1 206 ? 17.391 -8.586 -16.359 1 98.81 20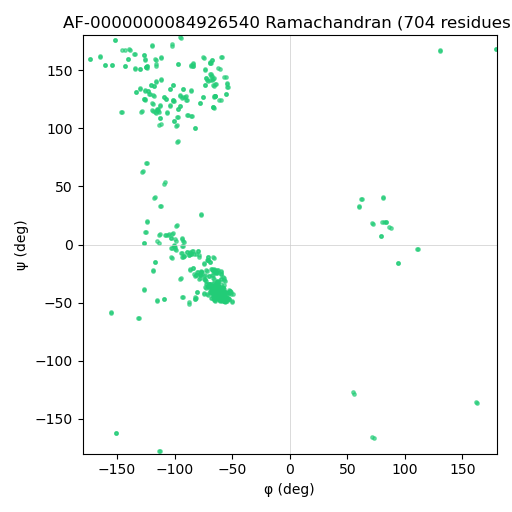6 THR A N 1
ATOM 1583 C CA . THR A 1 206 ? 18.094 -9 -15.148 1 98.81 206 THR A CA 1
ATOM 1584 C C . THR A 1 206 ? 19.469 -8.367 -15.086 1 98.81 206 THR A C 1
ATOM 1586 O O . THR A 1 206 ? 19.906 -7.906 -14.031 1 98.81 206 THR A O 1
ATOM 1589 N N . LEU A 1 207 ? 20.141 -8.344 -16.172 1 98.56 207 LEU A N 1
ATOM 1590 C CA . LEU A 1 207 ? 21.484 -7.793 -16.234 1 98.56 207 LEU A CA 1
ATOM 1591 C C . LEU A 1 207 ? 21.484 -6.305 -15.906 1 98.56 207 LEU A C 1
ATOM 1593 O O . LEU A 1 207 ? 22.422 -5.793 -15.297 1 98.56 207 LEU A O 1
ATOM 1597 N N . LYS A 1 208 ? 20.422 -5.641 -16.25 1 98.44 208 LYS A N 1
ATOM 1598 C CA . LYS A 1 208 ? 20.297 -4.227 -15.922 1 98.44 208 LYS A CA 1
ATOM 1599 C C . LYS A 1 208 ? 20.016 -4.031 -14.43 1 98.44 208 LYS A C 1
ATOM 1601 O O . LYS A 1 208 ? 20.453 -3.033 -13.844 1 98.44 208 LYS A O 1
ATOM 1606 N N . LEU A 1 209 ? 19.359 -4.961 -13.805 1 98.75 209 LEU A N 1
ATOM 1607 C CA . LEU A 1 209 ? 18.938 -4.84 -12.414 1 98.75 209 LEU A CA 1
ATOM 1608 C C . LEU A 1 209 ? 20.031 -5.309 -11.469 1 98.75 209 LEU A C 1
ATOM 1610 O O . LEU A 1 209 ? 20.031 -4.969 -10.281 1 98.75 209 LEU A O 1
ATOM 1614 N N . TRP A 1 210 ? 20.953 -6.133 -12.016 1 98.56 210 TRP A N 1
ATOM 1615 C CA . TRP A 1 210 ? 22.016 -6.746 -11.211 1 98.56 210 TRP A CA 1
ATOM 1616 C C . TRP A 1 210 ? 22.891 -5.684 -10.562 1 98.56 210 TRP A C 1
ATOM 1618 O O . TRP A 1 210 ? 23.375 -4.773 -11.242 1 98.56 210 TRP A O 1
ATOM 1628 N N . ASN A 1 211 ? 23.016 -5.746 -9.211 1 98.31 211 ASN A N 1
ATOM 1629 C CA . ASN A 1 211 ? 23.828 -4.855 -8.383 1 98.31 211 ASN A CA 1
ATOM 1630 C C . ASN A 1 211 ? 23.219 -3.455 -8.312 1 98.31 211 ASN A C 1
ATOM 1632 O O . ASN A 1 211 ? 23.906 -2.486 -8.008 1 98.31 211 ASN A O 1
ATOM 1636 N N . LYS A 1 212 ? 21.938 -3.322 -8.641 1 98.62 212 LYS A N 1
ATOM 1637 C CA . LYS A 1 212 ? 21.141 -2.104 -8.508 1 98.62 212 LYS A CA 1
ATOM 1638 C C . LYS A 1 212 ? 19.953 -2.322 -7.57 1 98.62 212 LYS A C 1
ATOM 1640 O O . LYS A 1 212 ? 19.75 -3.428 -7.059 1 98.62 212 LYS A O 1
ATOM 1645 N N . LEU A 1 213 ? 19.297 -1.256 -7.242 1 98.81 213 LEU A N 1
ATOM 1646 C CA . LEU A 1 213 ? 18.047 -1.332 -6.496 1 98.81 213 LEU A CA 1
ATOM 1647 C C . LEU A 1 213 ? 16.844 -1.229 -7.434 1 98.81 213 LEU A C 1
ATOM 1649 O O . LEU A 1 213 ? 16.547 -0.144 -7.934 1 98.81 213 LEU A O 1
ATOM 1653 N N . PRO A 1 214 ? 16.203 -2.383 -7.727 1 98.88 214 PRO A N 1
ATOM 1654 C CA . PRO A 1 214 ? 15.016 -2.342 -8.578 1 98.88 214 PRO A CA 1
ATOM 1655 C C . PRO A 1 214 ? 13.859 -1.581 -7.945 1 98.88 214 PRO A C 1
ATOM 1657 O O . PRO A 1 214 ? 13.516 -1.829 -6.789 1 98.88 214 PRO A O 1
ATOM 1660 N N . ILE A 1 215 ? 13.305 -0.647 -8.617 1 98.88 215 ILE A N 1
ATOM 1661 C CA . ILE A 1 215 ? 12.078 0.054 -8.266 1 98.88 215 ILE A CA 1
ATOM 1662 C C . ILE A 1 215 ? 11.008 -0.211 -9.32 1 98.88 215 ILE A C 1
ATOM 1664 O O . ILE A 1 215 ? 11.133 0.238 -10.461 1 98.88 215 ILE A O 1
ATOM 1668 N N . ILE A 1 216 ? 9.945 -0.909 -8.961 1 98.94 216 ILE A N 1
ATOM 1669 C CA . ILE A 1 216 ? 8.914 -1.304 -9.914 1 98.94 216 ILE A CA 1
ATOM 1670 C C . ILE A 1 216 ? 7.715 -0.364 -9.797 1 98.94 216 ILE A C 1
ATOM 1672 O O . ILE A 1 216 ? 7.145 -0.21 -8.719 1 98.94 216 ILE A O 1
ATOM 1676 N N . TYR A 1 217 ? 7.348 0.25 -10.867 1 98.88 217 TYR A N 1
ATOM 1677 C CA . TYR A 1 217 ? 6.195 1.144 -10.891 1 98.88 217 TYR A CA 1
ATOM 1678 C C . TYR A 1 217 ? 5.027 0.509 -11.641 1 98.88 217 TYR A C 1
ATOM 1680 O O . TYR A 1 217 ? 5.191 0.02 -12.758 1 98.88 217 TYR A O 1
ATOM 1688 N N . GLY A 1 218 ? 3.898 0.442 -10.984 1 98.75 218 GLY A N 1
ATOM 1689 C CA . GLY A 1 218 ? 2.648 0.061 -11.625 1 98.75 218 GLY A CA 1
ATOM 1690 C C . GLY A 1 218 ? 1.64 1.193 -11.68 1 98.75 218 GLY A C 1
ATOM 1691 O O . GLY A 1 218 ? 1.956 2.332 -11.336 1 98.75 218 GLY A O 1
ATOM 1692 N N . ILE A 1 219 ? 0.49 0.873 -12.211 1 98.62 219 ILE A N 1
ATOM 1693 C CA . ILE A 1 219 ? -0.594 1.844 -12.328 1 98.62 219 ILE A CA 1
ATOM 1694 C C . ILE A 1 219 ? -1.816 1.344 -11.562 1 98.62 219 ILE A C 1
ATOM 1696 O O . ILE A 1 219 ? -2.148 0.157 -11.617 1 98.62 219 ILE A O 1
ATOM 1700 N N . SER A 1 220 ? -2.443 2.266 -10.852 1 97.56 220 SER A N 1
ATOM 1701 C CA . SER A 1 220 ? -3.664 1.947 -10.117 1 97.56 220 SER A CA 1
ATOM 1702 C C . SER A 1 220 ? -4.719 1.342 -11.039 1 97.56 220 SER A C 1
ATOM 1704 O O . SER A 1 220 ? -4.957 1.846 -12.141 1 97.56 220 SER A O 1
ATOM 1706 N N . GLY A 1 221 ? -5.242 0.23 -10.602 1 96.38 221 GLY A N 1
ATOM 1707 C CA . GLY A 1 221 ? -6.352 -0.374 -11.32 1 96.38 221 GLY A CA 1
ATOM 1708 C C . GLY A 1 221 ? -5.914 -1.427 -12.32 1 96.38 221 GLY A C 1
ATOM 1709 O O . GLY A 1 221 ? -6.734 -2.215 -12.797 1 96.38 221 GLY A O 1
ATOM 1710 N N . THR A 1 222 ? -4.578 -1.424 -12.656 1 97.88 222 THR A N 1
ATOM 1711 C CA . THR A 1 222 ? -4.168 -2.398 -13.656 1 97.88 222 THR A CA 1
ATOM 1712 C C . THR A 1 222 ? -2.934 -3.168 -13.195 1 97.88 222 THR A C 1
ATOM 1714 O O . THR A 1 222 ? -3.039 -4.312 -12.75 1 97.88 222 THR A O 1
ATOM 1717 N N . THR A 1 223 ? -1.808 -2.477 -13.008 1 98.75 223 THR A N 1
ATOM 1718 C CA . THR A 1 223 ? -0.552 -3.188 -12.789 1 98.75 223 THR A CA 1
ATOM 1719 C C . THR A 1 223 ? -0.038 -2.963 -11.375 1 98.75 223 THR A C 1
ATOM 1721 O O . THR A 1 223 ? 1.083 -3.355 -11.047 1 98.75 223 THR A O 1
ATOM 1724 N N . GLU A 1 224 ? -0.839 -2.34 -10.5 1 98.69 224 GLU A N 1
ATOM 1725 C CA . GLU A 1 224 ? -0.405 -1.976 -9.156 1 98.69 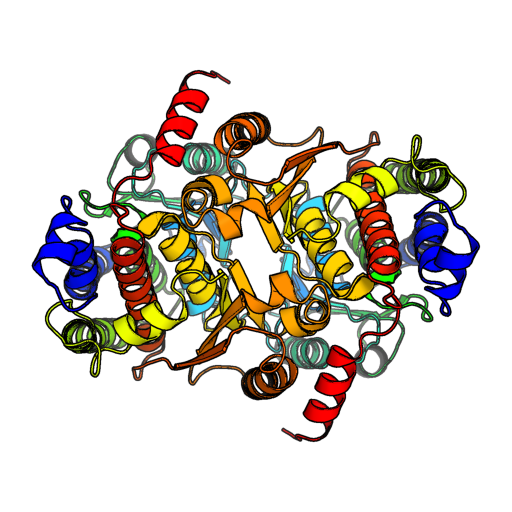224 GLU A CA 1
ATOM 1726 C C . GLU A 1 224 ? 0.008 -3.207 -8.352 1 98.69 224 GLU A C 1
ATOM 1728 O O . GLU A 1 224 ? 1.056 -3.211 -7.707 1 98.69 224 GLU A O 1
ATOM 1733 N N . VAL A 1 225 ? -0.766 -4.281 -8.445 1 98.81 225 VAL A N 1
ATOM 1734 C CA . VAL A 1 225 ? -0.506 -5.473 -7.641 1 98.81 225 VAL A CA 1
ATOM 1735 C C . VAL A 1 225 ? 0.631 -6.277 -8.266 1 98.81 225 VAL A C 1
ATOM 1737 O O . VAL A 1 225 ? 1.414 -6.914 -7.555 1 98.81 225 VAL A O 1
ATOM 1740 N N . ILE A 1 226 ? 0.778 -6.195 -9.57 1 98.94 226 ILE A N 1
ATOM 1741 C CA . ILE A 1 226 ? 1.869 -6.863 -10.266 1 98.94 226 ILE A CA 1
ATOM 1742 C C . ILE A 1 226 ? 3.205 -6.258 -9.844 1 98.94 226 ILE A C 1
ATOM 1744 O O . ILE A 1 226 ? 4.168 -6.98 -9.586 1 98.94 226 ILE A O 1
ATOM 1748 N N . ALA A 1 227 ? 3.223 -4.938 -9.734 1 98.94 227 ALA A N 1
ATOM 1749 C CA . ALA A 1 227 ? 4.426 -4.266 -9.25 1 98.94 227 ALA A CA 1
ATOM 1750 C C . ALA A 1 227 ? 4.793 -4.738 -7.844 1 98.94 227 ALA A C 1
ATOM 1752 O O . ALA A 1 227 ? 5.961 -5.016 -7.562 1 98.94 227 ALA A O 1
ATOM 1753 N N . GLU A 1 228 ? 3.801 -4.824 -7.027 1 98.81 228 GLU A N 1
ATOM 1754 C CA . GLU A 1 228 ? 4.012 -5.32 -5.672 1 98.81 228 GLU A CA 1
ATOM 1755 C C . GLU A 1 228 ? 4.551 -6.746 -5.684 1 98.81 228 GLU A C 1
ATOM 1757 O O . GLU A 1 228 ? 5.449 -7.082 -4.91 1 98.81 228 GLU A O 1
ATOM 1762 N N . ARG A 1 229 ? 3.996 -7.543 -6.508 1 98.81 229 ARG A N 1
ATOM 1763 C CA . ARG A 1 229 ? 4.445 -8.93 -6.594 1 98.81 229 ARG A CA 1
ATOM 1764 C C . ARG A 1 229 ? 5.891 -9.008 -7.078 1 98.81 229 ARG A C 1
ATOM 1766 O O . ARG A 1 229 ? 6.672 -9.82 -6.586 1 98.81 229 ARG A O 1
ATOM 1773 N N . TRP A 1 230 ? 6.262 -8.195 -8.109 1 98.94 230 TRP A N 1
ATOM 1774 C CA . TRP A 1 230 ? 7.648 -8.156 -8.555 1 98.94 230 TRP A CA 1
ATOM 1775 C C . TRP A 1 230 ? 8.594 -7.941 -7.383 1 98.94 230 TRP A C 1
ATOM 1777 O O . TRP A 1 230 ? 9.578 -8.672 -7.23 1 98.94 230 TRP A O 1
ATOM 1787 N N . LYS A 1 231 ? 8.258 -6.953 -6.582 1 98.88 231 LYS A N 1
ATOM 1788 C CA . LYS A 1 231 ? 9.07 -6.652 -5.41 1 98.88 231 LYS A CA 1
ATOM 1789 C C . LYS A 1 231 ? 9.211 -7.879 -4.512 1 98.88 231 LYS A C 1
ATOM 1791 O O . LYS A 1 231 ? 10.32 -8.219 -4.09 1 98.88 231 LYS A O 1
ATOM 1796 N N . GLY A 1 232 ? 8.086 -8.516 -4.215 1 98.69 232 GLY A N 1
ATOM 1797 C CA . GLY A 1 232 ? 8.117 -9.695 -3.361 1 98.69 232 GLY A CA 1
ATOM 1798 C C . GLY A 1 232 ? 8.945 -10.82 -3.934 1 98.69 232 GLY A C 1
ATOM 1799 O O . GLY A 1 232 ? 9.742 -11.438 -3.219 1 98.69 232 GLY A O 1
ATOM 1800 N N . GLN A 1 233 ? 8.789 -11.102 -5.234 1 98.81 233 GLN A N 1
ATOM 1801 C CA . GLN A 1 233 ? 9.523 -12.172 -5.898 1 98.81 233 GLN A CA 1
ATOM 1802 C C . GLN A 1 233 ? 11.023 -11.906 -5.879 1 98.81 233 GLN A C 1
ATOM 1804 O O . GLN A 1 233 ? 11.82 -12.82 -5.648 1 98.81 233 GLN A O 1
ATOM 1809 N N . ILE A 1 234 ? 11.414 -10.68 -6.145 1 98.94 234 ILE A N 1
ATOM 1810 C CA . ILE A 1 234 ? 12.828 -10.32 -6.129 1 98.94 234 ILE A CA 1
ATOM 1811 C C . ILE A 1 234 ? 13.391 -10.508 -4.719 1 98.94 234 ILE A C 1
ATOM 1813 O O . ILE A 1 234 ? 14.461 -11.102 -4.547 1 98.94 234 ILE A O 1
ATOM 1817 N N . CYS A 1 235 ? 12.664 -10.078 -3.705 1 98.81 235 CYS A N 1
ATOM 1818 C CA . CYS A 1 235 ? 13.117 -10.211 -2.326 1 98.81 235 CYS A CA 1
ATOM 1819 C C . CYS A 1 235 ? 13.297 -11.68 -1.95 1 98.81 235 CYS A C 1
ATOM 1821 O O . CYS A 1 235 ? 14.344 -12.07 -1.438 1 98.81 235 CYS A O 1
ATOM 1823 N N . GLU A 1 236 ? 12.312 -12.484 -2.275 1 98.75 236 GLU A N 1
ATOM 1824 C CA . GLU A 1 236 ? 12.297 -13.852 -1.775 1 98.75 236 GLU A CA 1
ATOM 1825 C C . GLU A 1 236 ? 13.203 -14.758 -2.609 1 98.75 236 GLU A C 1
ATOM 1827 O O . GLU A 1 236 ? 13.898 -15.617 -2.068 1 98.75 236 GLU A O 1
ATOM 1832 N N . ASN A 1 237 ? 13.195 -14.586 -3.918 1 98.75 237 ASN A N 1
ATOM 1833 C CA . ASN A 1 237 ? 13.961 -15.484 -4.777 1 98.75 237 ASN A CA 1
ATOM 1834 C C . ASN A 1 237 ? 15.43 -15.062 -4.852 1 98.75 237 ASN A C 1
ATOM 1836 O O . ASN A 1 237 ? 16.328 -15.898 -4.703 1 98.75 237 ASN A O 1
ATOM 1840 N N . SER A 1 238 ? 15.711 -13.812 -5.062 1 98.62 238 SER A N 1
ATOM 1841 C CA . SER A 1 238 ? 17.078 -13.359 -5.258 1 98.62 238 SER A CA 1
ATOM 1842 C C . SER A 1 238 ? 17.719 -12.938 -3.939 1 98.62 238 SER A C 1
ATOM 1844 O O . SER A 1 238 ? 18.922 -12.695 -3.877 1 98.62 238 SER A O 1
ATOM 1846 N N . LYS A 1 239 ? 16.891 -12.852 -2.863 1 98.56 239 LYS A N 1
ATOM 1847 C CA . LYS A 1 239 ? 17.359 -12.422 -1.547 1 98.56 239 LYS A CA 1
ATOM 1848 C C . LYS A 1 239 ? 17.938 -11.016 -1.601 1 98.56 239 LYS A C 1
ATOM 1850 O O . LYS A 1 239 ? 18.922 -10.711 -0.924 1 98.56 239 LYS A O 1
ATOM 1855 N N . SER A 1 240 ? 17.375 -10.172 -2.479 1 98.56 240 SER A N 1
ATOM 1856 C CA . SER A 1 240 ? 17.812 -8.797 -2.678 1 98.56 240 SER A CA 1
ATOM 1857 C C . SER A 1 240 ? 16.672 -7.812 -2.508 1 98.56 240 SER A C 1
ATOM 1859 O O . SER A 1 240 ? 15.5 -8.18 -2.682 1 98.56 240 SER A O 1
ATOM 1861 N N . PRO A 1 241 ? 17 -6.617 -2.117 1 98.69 241 PRO A N 1
ATOM 1862 C CA . PRO A 1 241 ? 15.914 -5.648 -1.901 1 98.69 241 PRO A CA 1
ATOM 1863 C C . PRO A 1 241 ? 15.312 -5.137 -3.207 1 98.69 241 PRO A C 1
ATOM 1865 O O . PRO A 1 241 ? 16 -5.059 -4.223 1 98.69 241 PRO A O 1
ATOM 1868 N N . ALA A 1 242 ? 14.117 -4.801 -3.176 1 98.88 242 ALA A N 1
ATOM 1869 C CA . ALA A 1 242 ? 13.344 -4.133 -4.219 1 98.88 242 ALA A CA 1
ATOM 1870 C C . ALA A 1 242 ? 12.172 -3.359 -3.621 1 98.88 242 ALA A C 1
ATOM 1872 O O . ALA A 1 242 ? 11.719 -3.664 -2.516 1 98.88 242 ALA A O 1
ATOM 1873 N N . TYR A 1 243 ? 11.734 -2.371 -4.297 1 98.81 243 TYR A N 1
ATOM 1874 C CA . TYR A 1 243 ? 10.578 -1.591 -3.865 1 98.81 243 TYR A CA 1
ATOM 1875 C C . TYR A 1 243 ? 9.633 -1.331 -5.031 1 98.81 243 TYR A C 1
ATOM 1877 O O . TYR A 1 243 ? 9.969 -1.6 -6.188 1 98.81 243 TYR A O 1
ATOM 1885 N N . PHE A 1 244 ? 8.438 -0.94 -4.77 1 98.81 244 PHE A N 1
ATOM 1886 C CA . PHE A 1 244 ? 7.453 -0.634 -5.805 1 98.81 244 PHE A CA 1
ATOM 1887 C C . PHE A 1 244 ? 6.629 0.589 -5.422 1 98.81 244 PHE A C 1
ATOM 1889 O O . PHE A 1 244 ? 6.656 1.025 -4.27 1 98.81 244 PHE A O 1
ATOM 1896 N N . ASN A 1 245 ? 6.039 1.204 -6.34 1 98.75 245 ASN A N 1
ATOM 1897 C CA . ASN A 1 245 ? 5.055 2.262 -6.137 1 98.75 245 ASN A CA 1
ATOM 1898 C C . ASN A 1 245 ? 4.051 2.32 -7.285 1 98.75 245 ASN A C 1
ATOM 1900 O O . ASN A 1 245 ? 4.117 1.516 -8.219 1 98.75 245 ASN A O 1
ATOM 1904 N N . VAL A 1 246 ? 3.064 3.199 -7.133 1 98.75 246 VAL A N 1
ATOM 1905 C CA . VAL A 1 246 ? 1.92 3.143 -8.039 1 98.75 246 VAL A CA 1
ATOM 1906 C C . VAL A 1 246 ? 1.585 4.547 -8.539 1 98.75 246 VAL A C 1
ATOM 1908 O O . VAL A 1 246 ? 1.563 5.5 -7.758 1 98.75 246 VAL A O 1
ATOM 1911 N N . PHE A 1 247 ? 1.427 4.629 -9.898 1 98.62 247 PHE A N 1
ATOM 1912 C CA . PHE A 1 247 ? 0.846 5.836 -10.469 1 98.62 247 PHE A CA 1
ATOM 1913 C C . PHE A 1 247 ? -0.648 5.91 -10.18 1 98.62 247 PHE A C 1
ATOM 1915 O O . PHE A 1 247 ? -1.332 4.883 -10.148 1 98.62 247 PHE A O 1
ATOM 1922 N N . SER A 1 248 ? -1.179 7.141 -9.922 1 98.06 248 SER A N 1
ATOM 1923 C CA . SER A 1 248 ? -0.56 8.453 -10.094 1 98.06 248 SER A CA 1
ATOM 1924 C C . SER A 1 248 ? -0.05 9 -8.766 1 98.06 248 SER A C 1
ATOM 1926 O O . SER A 1 248 ? 0.562 10.07 -8.727 1 98.06 248 SER A O 1
ATOM 1928 N N . GLU A 1 249 ? -0.275 8.188 -7.668 1 98.56 249 GLU A N 1
ATOM 1929 C CA . GLU A 1 249 ? 0.082 8.648 -6.328 1 98.56 249 GLU A CA 1
ATOM 1930 C C . GLU A 1 249 ? 1.558 9.023 -6.25 1 98.56 249 GLU A C 1
ATOM 1932 O O . GLU A 1 249 ? 1.915 10.031 -5.629 1 98.56 249 GLU A O 1
ATOM 1937 N N . LEU A 1 250 ? 2.434 8.227 -6.887 1 98.62 250 LEU A N 1
ATOM 1938 C CA . LEU A 1 250 ? 3.865 8.484 -6.773 1 98.62 250 LEU A CA 1
ATOM 1939 C C . LEU A 1 250 ? 4.219 9.844 -7.363 1 98.62 250 LEU A C 1
ATOM 1941 O O . LEU A 1 250 ? 5.246 10.43 -7.008 1 98.62 250 LEU A O 1
ATOM 1945 N N . ASN A 1 251 ? 3.354 10.359 -8.25 1 98.5 251 ASN A N 1
ATOM 1946 C CA . ASN A 1 251 ? 3.59 11.656 -8.867 1 98.5 251 ASN A CA 1
ATOM 1947 C C . ASN A 1 251 ? 3.193 12.797 -7.934 1 98.5 251 ASN A C 1
ATOM 1949 O O . ASN A 1 251 ? 3.436 13.969 -8.234 1 98.5 251 ASN A O 1
ATOM 1953 N N . HIS A 1 252 ? 2.615 12.453 -6.812 1 98.31 252 HIS A N 1
ATOM 1954 C CA . HIS A 1 252 ? 2.211 13.469 -5.844 1 98.31 252 HIS A CA 1
ATOM 1955 C C . HIS A 1 252 ? 3.191 13.539 -4.68 1 98.31 252 HIS A C 1
ATOM 1957 O O . HIS A 1 252 ? 3.043 14.375 -3.787 1 98.31 252 HIS A O 1
ATOM 1963 N N . ASN A 1 253 ? 4.188 12.695 -4.637 1 98.12 253 ASN A N 1
ATOM 1964 C CA . ASN A 1 253 ? 5.125 12.703 -3.518 1 98.12 253 ASN A CA 1
ATOM 1965 C C . ASN A 1 253 ? 6.48 12.133 -3.916 1 98.12 253 ASN A C 1
ATOM 1967 O O . ASN A 1 253 ? 7.426 12.883 -4.164 1 98.12 253 ASN A O 1
ATOM 1971 N N . GLU A 1 254 ? 6.562 10.922 -4.375 1 98.06 254 GLU A N 1
ATOM 1972 C CA . GLU A 1 254 ? 7.812 10.18 -4.539 1 98.06 254 GLU A CA 1
ATOM 1973 C C . GLU A 1 254 ? 8.688 10.805 -5.625 1 98.06 254 GLU A C 1
ATOM 1975 O O . GLU A 1 254 ? 9.914 10.812 -5.512 1 98.06 254 GLU A O 1
ATOM 1980 N N . ILE A 1 255 ? 8.086 11.289 -6.645 1 98.06 255 ILE A N 1
ATOM 1981 C CA . ILE A 1 255 ? 8.836 11.805 -7.785 1 98.06 255 ILE A CA 1
ATOM 1982 C C . ILE A 1 255 ? 9.75 12.945 -7.336 1 98.06 255 ILE A C 1
ATOM 1984 O O . ILE A 1 255 ? 10.805 13.172 -7.934 1 98.06 255 ILE A O 1
ATOM 1988 N N . VAL A 1 256 ? 9.398 13.625 -6.246 1 98.19 256 VAL A N 1
ATOM 1989 C CA . VAL A 1 256 ? 10.172 14.75 -5.742 1 98.19 256 VAL A CA 1
ATOM 1990 C C . VAL A 1 256 ? 11.453 14.25 -5.082 1 98.19 256 VAL A C 1
ATOM 1992 O O . VAL A 1 256 ? 12.453 14.969 -5.027 1 98.19 256 VAL A O 1
ATOM 1995 N N . GLY A 1 257 ? 11.438 13.008 -4.574 1 98.06 257 GLY A N 1
ATOM 1996 C CA . GLY A 1 257 ? 12.57 12.422 -3.871 1 98.06 257 GLY A CA 1
ATOM 1997 C C . GLY A 1 257 ? 13.672 11.953 -4.801 1 98.06 257 GLY A C 1
ATOM 1998 O O . GLY A 1 257 ? 14.422 11.031 -4.465 1 98.06 257 GLY A O 1
ATOM 1999 N N . THR A 1 258 ? 13.82 12.508 -6.016 1 97.69 258 THR A N 1
ATOM 2000 C CA . THR A 1 258 ? 14.812 12.062 -6.988 1 97.69 258 THR A CA 1
ATOM 2001 C C . THR A 1 258 ? 15.812 13.172 -7.285 1 97.69 258 THR A C 1
ATOM 2003 O O . THR A 1 258 ? 16.203 13.375 -8.438 1 97.69 258 THR A O 1
ATOM 2006 N N . GLU A 1 259 ? 16.219 13.898 -6.227 1 96.06 259 GLU A N 1
ATOM 2007 C CA . GLU A 1 259 ? 17.188 14.969 -6.414 1 96.06 259 GLU A CA 1
ATOM 2008 C C . GLU A 1 259 ? 18.5 14.664 -5.684 1 96.06 259 GLU A C 1
ATOM 2010 O O . GLU A 1 259 ? 19.578 14.883 -6.227 1 96.06 259 GLU A O 1
ATOM 2015 N N . SER A 1 260 ? 18.406 14.266 -4.41 1 94.94 260 SER A N 1
ATOM 2016 C CA . SER A 1 260 ? 19.594 14.008 -3.582 1 94.94 260 SER A CA 1
ATOM 2017 C C . SER A 1 260 ? 19.359 12.82 -2.65 1 94.94 260 SER A C 1
ATOM 2019 O O . SER A 1 260 ? 18.219 12.5 -2.318 1 94.94 260 SER A O 1
ATOM 2021 N N . PRO A 1 261 ? 20.422 12.133 -2.246 1 97.19 261 PRO A N 1
ATOM 2022 C CA . PRO A 1 261 ? 21.797 12.266 -2.738 1 97.19 261 PRO A CA 1
ATOM 2023 C C . PRO A 1 261 ? 22.047 11.461 -4.012 1 97.19 261 PRO A C 1
ATOM 2025 O O . PRO A 1 261 ? 21.469 10.383 -4.191 1 97.19 261 PRO A O 1
ATOM 2028 N N . LYS A 1 262 ? 22.953 11.789 -4.785 1 96.81 262 LYS A N 1
ATOM 2029 C CA . LYS A 1 262 ? 23.156 11.242 -6.125 1 96.81 262 LYS A CA 1
ATOM 2030 C C . LYS A 1 262 ? 23.656 9.805 -6.059 1 96.81 262 LYS A C 1
ATOM 2032 O O . LYS A 1 262 ? 23.297 8.977 -6.902 1 96.81 262 LYS A O 1
ATOM 2037 N N . HIS A 1 263 ? 24.469 9.531 -5.074 1 96.62 263 HIS A N 1
ATOM 2038 C CA . HIS A 1 263 ? 25.078 8.211 -5.008 1 96.62 263 HIS A CA 1
ATOM 2039 C C . HIS A 1 263 ? 24.016 7.137 -4.727 1 96.62 263 HIS A C 1
ATOM 2041 O O . HIS A 1 263 ? 24.203 5.977 -5.105 1 96.62 263 HIS A O 1
ATOM 2047 N N . ILE A 1 264 ? 22.953 7.512 -4.09 1 98 264 ILE A N 1
ATOM 2048 C CA . ILE A 1 264 ? 21.859 6.578 -3.828 1 98 264 ILE A CA 1
ATOM 2049 C C . ILE A 1 264 ? 20.969 6.465 -5.062 1 98 264 ILE A C 1
ATOM 2051 O O . ILE A 1 264 ? 20.641 5.359 -5.504 1 98 264 ILE A O 1
ATOM 2055 N N . LEU A 1 265 ? 20.625 7.559 -5.645 1 98.38 265 LEU A N 1
ATOM 2056 C CA . LEU A 1 265 ? 19.75 7.594 -6.809 1 98.38 265 LEU A CA 1
ATOM 2057 C C . LEU A 1 265 ? 20.391 6.867 -7.988 1 98.38 265 LEU A C 1
ATOM 2059 O O . LEU A 1 265 ? 19.688 6.25 -8.789 1 98.38 265 LEU A O 1
ATOM 2063 N N . GLY A 1 266 ? 21.688 6.93 -8.023 1 98.25 266 GLY A N 1
ATOM 2064 C CA . GLY A 1 266 ? 22.422 6.27 -9.094 1 98.25 266 GLY A CA 1
ATOM 2065 C C . GLY A 1 266 ? 22.312 4.758 -9.047 1 98.25 266 GLY A C 1
ATOM 2066 O O . GLY A 1 266 ? 22.656 4.074 -10.016 1 98.25 266 GLY A O 1
ATOM 2067 N N . LEU A 1 267 ? 21.781 4.227 -7.953 1 98.44 267 LEU A N 1
ATOM 2068 C CA . LEU A 1 267 ? 21.609 2.787 -7.797 1 98.44 267 LEU A CA 1
ATOM 2069 C C . LEU A 1 267 ? 20.234 2.348 -8.242 1 98.44 267 LEU A C 1
ATOM 2071 O O . LEU A 1 267 ? 19.969 1.152 -8.398 1 98.44 267 LEU A O 1
ATOM 2075 N N . PHE A 1 268 ? 19.328 3.27 -8.492 1 98.75 268 PHE A N 1
ATOM 2076 C CA . PHE A 1 268 ? 17.938 2.936 -8.805 1 98.75 268 PHE A CA 1
ATOM 2077 C C . PHE A 1 268 ? 17.812 2.475 -10.258 1 98.75 268 PHE A C 1
ATOM 2079 O O . PHE A 1 268 ? 18.234 3.176 -11.172 1 98.75 268 PHE A O 1
ATOM 2086 N N . GLU A 1 269 ? 17.344 1.332 -10.477 1 98.88 269 GLU A N 1
ATOM 2087 C CA . GLU A 1 269 ? 16.938 0.826 -11.781 1 98.88 269 GLU A CA 1
ATOM 2088 C C . GLU A 1 269 ? 15.422 0.619 -11.852 1 98.88 269 GLU A C 1
ATOM 2090 O O . GLU A 1 269 ? 14.891 -0.32 -11.25 1 98.88 269 GLU A O 1
ATOM 2095 N N . ILE A 1 270 ? 14.75 1.475 -12.617 1 98.88 270 ILE A N 1
ATOM 2096 C CA . ILE A 1 270 ? 13.297 1.559 -12.578 1 98.88 270 ILE A CA 1
ATOM 2097 C C . ILE A 1 270 ? 12.703 0.644 -13.648 1 98.88 270 ILE A C 1
ATOM 2099 O O . ILE A 1 270 ? 13.203 0.588 -14.773 1 98.88 270 ILE A O 1
ATOM 2103 N N . VAL A 1 271 ? 11.703 -0.117 -13.273 1 98.94 271 VAL A N 1
ATOM 2104 C CA . VAL A 1 271 ? 10.875 -0.886 -14.203 1 98.94 271 VAL A CA 1
ATOM 2105 C C . VAL A 1 271 ? 9.461 -0.322 -14.219 1 98.94 271 VAL A C 1
ATOM 2107 O O . VAL A 1 271 ? 8.781 -0.292 -13.188 1 98.94 271 VAL A O 1
ATOM 2110 N N . MET A 1 272 ? 8.992 0.125 -15.344 1 98.88 272 MET A N 1
ATOM 2111 C CA . MET A 1 272 ? 7.633 0.636 -15.508 1 98.88 272 MET A CA 1
ATOM 2112 C C . MET A 1 272 ? 6.754 -0.382 -16.219 1 98.88 272 MET A C 1
ATOM 2114 O O . MET A 1 272 ? 7.02 -0.743 -17.375 1 98.88 272 MET A O 1
ATOM 2118 N N . LEU A 1 273 ? 5.711 -0.811 -15.578 1 98.94 273 LEU A N 1
ATOM 2119 C CA . LEU A 1 273 ? 4.805 -1.802 -16.141 1 98.94 273 LEU A CA 1
ATOM 2120 C C . LEU A 1 273 ? 3.643 -1.126 -16.859 1 98.94 273 LEU A C 1
ATOM 2122 O O . LEU A 1 273 ? 2.939 -0.298 -16.281 1 98.94 273 LEU A O 1
ATOM 2126 N N . HIS A 1 274 ? 3.449 -1.505 -18.109 1 98.75 274 HIS A N 1
ATOM 2127 C CA . HIS A 1 274 ? 2.422 -0.927 -18.969 1 98.75 274 HIS A CA 1
ATOM 2128 C C . HIS A 1 274 ? 1.383 -1.97 -19.359 1 98.75 274 HIS A C 1
ATOM 2130 O O . HIS A 1 274 ? 1.726 -3.125 -19.625 1 98.75 274 HIS A O 1
ATOM 2136 N N . ASP A 1 275 ? 0.188 -1.525 -19.375 1 98.62 275 ASP A N 1
ATOM 2137 C CA . ASP A 1 275 ? -0.939 -2.322 -19.844 1 98.62 275 ASP A CA 1
ATOM 2138 C C . ASP A 1 275 ? -1.838 -1.504 -20.766 1 98.62 275 ASP A C 1
ATOM 2140 O O . ASP A 1 275 ? -1.943 -0.285 -20.625 1 98.62 275 ASP A O 1
ATOM 2144 N N . THR A 1 276 ? -2.5 -2.184 -21.688 1 97.69 276 THR A N 1
ATOM 2145 C CA . THR A 1 276 ? -3.336 -1.504 -22.672 1 97.69 276 THR A CA 1
ATOM 2146 C C . THR A 1 276 ? -4.539 -0.846 -22 1 97.69 276 THR A C 1
ATOM 2148 O O . THR A 1 276 ? -5.113 0.102 -22.547 1 97.69 276 THR A O 1
ATOM 2151 N N . GLU A 1 277 ? -4.906 -1.318 -20.828 1 97.56 277 GLU A N 1
ATOM 2152 C CA . GLU A 1 277 ? -6.07 -0.774 -20.141 1 97.56 277 GLU A CA 1
ATOM 2153 C C . GLU A 1 277 ? -5.668 0.332 -19.156 1 97.56 277 GLU A C 1
ATOM 2155 O O . GLU A 1 277 ? -6.504 0.838 -18.406 1 97.56 277 GLU A O 1
ATOM 2160 N N . ASP A 1 278 ? -4.414 0.707 -19.141 1 97.69 278 ASP A N 1
ATOM 2161 C CA . ASP A 1 278 ? -4.008 1.834 -18.312 1 97.69 278 ASP A CA 1
ATOM 2162 C C . ASP A 1 278 ? -4.836 3.078 -18.625 1 97.69 278 ASP A C 1
ATOM 2164 O O . ASP A 1 278 ? -5.117 3.359 -19.797 1 97.69 278 ASP A O 1
ATOM 2168 N N . HIS A 1 279 ? -5.227 3.787 -17.531 1 97.12 279 HIS A N 1
ATOM 2169 C CA . HIS A 1 279 ? -5.832 5.09 -17.781 1 97.12 279 HIS A CA 1
ATOM 2170 C C . HIS A 1 279 ? -4.934 5.957 -18.656 1 97.12 279 HIS A C 1
ATOM 2172 O O . HIS A 1 279 ? -3.725 6.039 -18.422 1 97.12 279 HIS A O 1
ATOM 2178 N N . LYS A 1 280 ? -5.496 6.598 -19.609 1 96.12 280 LYS A N 1
ATOM 2179 C CA . LYS A 1 280 ? -4.734 7.348 -20.609 1 96.12 280 LYS A CA 1
ATOM 2180 C C . LYS A 1 280 ? -3.84 8.391 -19.938 1 96.12 280 LYS A C 1
ATOM 2182 O O . LYS A 1 280 ? -2.682 8.562 -20.328 1 96.12 280 LYS A O 1
ATOM 2187 N N . ARG A 1 281 ? -4.363 9.062 -18.953 1 96.81 281 ARG A N 1
ATOM 2188 C CA . ARG A 1 281 ? -3.615 10.102 -18.266 1 96.81 281 ARG A CA 1
ATOM 2189 C C . ARG A 1 281 ? -2.418 9.523 -17.516 1 96.81 281 ARG A C 1
ATOM 2191 O O . ARG A 1 281 ? -1.367 10.164 -17.422 1 96.81 281 ARG A O 1
ATOM 2198 N N . ASN A 1 282 ? -2.594 8.305 -17.016 1 97.62 282 ASN A N 1
ATOM 2199 C CA . ASN A 1 282 ? -1.488 7.668 -16.297 1 97.62 282 ASN A CA 1
ATOM 2200 C C . ASN A 1 282 ? -0.391 7.223 -17.266 1 97.62 282 ASN A C 1
ATOM 2202 O O . ASN A 1 282 ? 0.792 7.246 -16.922 1 97.62 282 ASN A O 1
ATOM 2206 N N . ALA A 1 283 ? -0.79 6.812 -18.453 1 95.69 283 ALA A N 1
ATOM 2207 C CA . ALA A 1 283 ? 0.212 6.492 -19.469 1 95.69 283 ALA A CA 1
ATOM 2208 C C . ALA A 1 283 ? 1.073 7.711 -19.781 1 95.69 283 ALA A C 1
ATOM 2210 O O . ALA A 1 283 ? 2.295 7.598 -19.922 1 95.69 283 ALA A O 1
ATOM 2211 N N . ILE A 1 284 ? 0.442 8.844 -19.875 1 96.75 284 ILE A N 1
ATOM 2212 C CA . ILE A 1 284 ? 1.148 10.094 -20.141 1 96.75 284 ILE A CA 1
ATOM 2213 C C . ILE A 1 284 ? 2.049 10.438 -18.953 1 96.75 284 ILE A C 1
ATOM 2215 O O . ILE A 1 284 ? 3.197 10.844 -19.141 1 96.75 284 ILE A O 1
ATOM 2219 N N . ARG A 1 285 ? 1.554 10.25 -17.75 1 98 285 ARG A N 1
ATOM 2220 C CA . ARG A 1 285 ? 2.338 10.484 -16.547 1 98 285 ARG A CA 1
ATOM 2221 C C . ARG A 1 285 ? 3.617 9.656 -16.547 1 98 285 ARG A C 1
ATOM 2223 O O . ARG A 1 285 ? 4.672 10.133 -16.125 1 98 285 ARG A O 1
ATOM 2230 N N . MET A 1 286 ? 3.467 8.398 -17 1 98 286 MET A N 1
ATOM 2231 C CA . MET A 1 286 ? 4.629 7.512 -17.031 1 98 286 MET A CA 1
ATOM 2232 C C . MET A 1 286 ? 5.703 8.062 -17.953 1 98 286 MET A C 1
ATOM 2234 O O . MET A 1 286 ? 6.887 8.07 -17.609 1 98 286 MET A O 1
ATOM 2238 N N . ASP A 1 287 ? 5.297 8.555 -19.062 1 97.12 287 ASP A N 1
ATOM 2239 C CA . ASP A 1 287 ? 6.242 9.109 -20.031 1 97.12 287 ASP A CA 1
ATOM 2240 C C . ASP A 1 287 ? 6.934 10.352 -19.469 1 97.12 287 ASP A C 1
ATOM 2242 O O . ASP A 1 287 ? 8.156 10.492 -19.578 1 97.12 287 ASP A O 1
ATOM 2246 N N . ILE A 1 288 ? 6.168 11.227 -18.906 1 97.81 288 ILE A N 1
ATOM 2247 C CA . ILE A 1 288 ? 6.711 12.461 -18.344 1 97.81 288 ILE A CA 1
ATOM 2248 C C . ILE A 1 288 ? 7.668 12.125 -17.203 1 97.81 288 ILE A C 1
ATOM 2250 O O . ILE A 1 288 ? 8.75 12.703 -17.094 1 97.81 288 ILE A O 1
ATOM 2254 N N . THR A 1 289 ? 7.238 11.195 -16.375 1 98.5 289 THR A N 1
ATOM 2255 C CA . THR A 1 289 ? 8.047 10.789 -15.242 1 98.5 289 THR A CA 1
ATOM 2256 C C . THR A 1 289 ? 9.383 10.203 -15.703 1 98.5 289 THR A C 1
ATOM 2258 O O . THR A 1 289 ? 10.438 10.523 -15.148 1 98.5 289 THR A O 1
ATOM 2261 N N . LYS A 1 290 ? 9.297 9.328 -16.719 1 98.25 290 LYS A N 1
ATOM 2262 C CA . LYS A 1 290 ? 10.508 8.75 -17.297 1 98.25 290 LYS A CA 1
ATOM 2263 C C . LYS A 1 290 ? 11.484 9.844 -17.719 1 98.25 290 LYS A C 1
ATOM 2265 O O . LYS A 1 290 ? 12.672 9.781 -17.391 1 98.25 290 LYS A O 1
ATOM 2270 N N . ASP A 1 291 ? 11 10.883 -18.281 1 97.31 291 ASP A N 1
ATOM 2271 C CA . ASP A 1 291 ? 11.828 11.977 -18.766 1 97.31 291 ASP A CA 1
ATOM 2272 C C . ASP A 1 291 ? 12.438 12.758 -17.609 1 97.31 291 ASP A C 1
ATOM 2274 O O . ASP A 1 291 ? 13.562 13.25 -17.703 1 97.31 291 ASP A O 1
ATOM 2278 N N . LEU A 1 292 ? 11.719 12.852 -16.562 1 97.44 292 LEU A N 1
ATOM 2279 C CA . LEU A 1 292 ? 12.141 13.664 -15.43 1 97.44 292 LEU A CA 1
ATOM 2280 C C . LEU A 1 292 ? 13.211 12.945 -14.617 1 97.44 292 LEU A C 1
ATOM 2282 O O . LEU A 1 292 ? 14.031 13.594 -13.961 1 97.44 292 LEU A O 1
ATOM 2286 N N . VAL A 1 293 ? 13.273 11.555 -14.711 1 97.56 293 VAL A N 1
ATOM 2287 C CA . VAL A 1 293 ? 14.125 10.875 -13.734 1 97.56 293 VAL A CA 1
ATOM 2288 C C . VAL A 1 293 ? 15.266 10.164 -14.453 1 97.56 293 VAL A C 1
ATOM 2290 O O . VAL A 1 293 ? 16.234 9.742 -13.82 1 97.56 293 VAL A O 1
ATOM 2293 N N . LYS A 1 294 ? 15.195 9.969 -15.781 1 96.88 294 LYS A N 1
ATOM 2294 C CA . LYS A 1 294 ? 16.141 9.148 -16.516 1 96.88 294 LYS A CA 1
ATOM 2295 C C . LYS A 1 294 ? 17.562 9.68 -16.359 1 96.88 294 LYS A C 1
ATOM 2297 O O . LYS A 1 294 ? 18.531 8.914 -16.391 1 96.88 294 LYS A O 1
ATOM 2302 N N . GLY A 1 295 ? 17.797 10.953 -16.031 1 96.12 295 GLY A N 1
ATOM 2303 C CA . GLY A 1 295 ? 19.125 11.539 -15.914 1 96.12 295 GLY A CA 1
ATOM 2304 C C . GLY A 1 295 ? 19.703 11.406 -14.516 1 96.12 295 GLY A C 1
ATOM 2305 O O . GLY A 1 295 ? 20.891 11.664 -14.297 1 96.12 295 GLY A O 1
ATOM 2306 N N . VAL A 1 296 ? 18.891 10.914 -13.609 1 96.62 296 VAL A N 1
ATOM 2307 C CA . VAL A 1 296 ? 19.359 10.93 -12.227 1 96.62 296 VAL A CA 1
ATOM 2308 C C . VAL A 1 296 ? 19.438 9.5 -11.695 1 96.62 296 VAL A C 1
ATOM 2310 O O . VAL A 1 296 ? 20.188 9.227 -10.758 1 96.62 296 VAL A O 1
ATOM 2313 N N . VAL A 1 297 ? 18.719 8.578 -12.281 1 98.19 297 VAL A N 1
ATOM 2314 C CA . VAL A 1 297 ? 18.734 7.18 -11.859 1 98.19 297 VAL A CA 1
ATOM 2315 C C . VAL A 1 297 ? 19.594 6.359 -12.82 1 98.19 297 VAL A C 1
ATOM 2317 O O . VAL A 1 297 ? 20.031 6.871 -13.859 1 98.19 297 VAL A O 1
ATOM 2320 N N . SER A 1 298 ? 19.844 5.094 -12.445 1 98.19 298 SER A N 1
ATOM 2321 C CA . SER A 1 298 ? 20.688 4.23 -13.273 1 98.19 298 SER A CA 1
ATOM 2322 C C . SER A 1 298 ? 20.031 3.934 -14.617 1 98.19 298 SER A C 1
ATOM 2324 O O . SER A 1 298 ? 20.703 3.893 -15.648 1 98.19 298 SER A O 1
ATOM 2326 N N . GLY A 1 299 ? 18.719 3.689 -14.578 1 98.38 299 GLY A N 1
ATOM 2327 C CA . GLY A 1 299 ? 18 3.393 -15.812 1 98.38 299 GLY A CA 1
ATOM 2328 C C . GLY A 1 299 ? 16.5 3.285 -15.609 1 98.38 299 GLY A C 1
ATOM 2329 O O . GLY A 1 299 ? 16.016 3.199 -14.477 1 98.38 299 GLY A O 1
ATOM 2330 N N . VAL A 1 300 ? 15.789 3.439 -16.688 1 98.69 300 VAL A N 1
ATOM 2331 C CA . VAL A 1 300 ? 14.344 3.26 -16.734 1 98.69 300 VAL A CA 1
ATOM 2332 C C . VAL A 1 300 ? 13.977 2.273 -17.844 1 98.69 300 VAL A C 1
ATOM 2334 O O . VAL A 1 300 ? 14.375 2.447 -19 1 98.69 300 VAL A O 1
ATOM 2337 N N . ASN A 1 301 ? 13.242 1.229 -17.484 1 98.81 301 ASN A N 1
ATOM 2338 C CA . ASN A 1 301 ? 12.867 0.152 -18.406 1 98.81 301 ASN A CA 1
ATOM 2339 C C . ASN A 1 301 ? 11.352 0.046 -18.547 1 98.81 301 ASN A C 1
ATOM 2341 O O . ASN A 1 301 ? 10.641 -0.172 -17.578 1 98.81 301 ASN A O 1
ATOM 2345 N N . ASP A 1 302 ? 10.883 0.184 -19.781 1 98.75 302 ASP A N 1
ATOM 2346 C CA . ASP A 1 302 ? 9.461 0.011 -20.062 1 98.75 302 ASP A CA 1
ATOM 2347 C C . ASP A 1 302 ? 9.141 -1.443 -20.406 1 98.75 302 ASP A C 1
ATOM 2349 O O . ASP A 1 302 ? 9.773 -2.037 -21.281 1 98.75 302 ASP A O 1
ATOM 2353 N N . ILE A 1 303 ? 8.234 -2.021 -19.688 1 98.88 303 ILE A N 1
ATOM 2354 C CA . ILE A 1 303 ? 7.773 -3.387 -19.90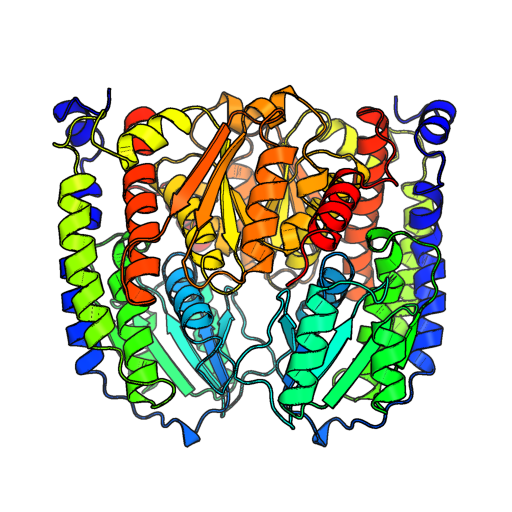6 1 98.88 303 ILE A CA 1
ATOM 2355 C C . ILE A 1 303 ? 6.285 -3.383 -20.25 1 98.88 303 ILE A C 1
ATOM 2357 O O . ILE A 1 303 ? 5.477 -2.832 -19.5 1 98.88 303 ILE A O 1
ATOM 2361 N N . TYR A 1 304 ? 5.891 -4 -21.297 1 98.81 304 TYR A N 1
ATOM 2362 C CA . TYR A 1 304 ? 4.508 -3.988 -21.75 1 98.81 304 TYR A CA 1
ATOM 2363 C C . TYR A 1 304 ? 3.873 -5.367 -21.609 1 98.81 304 TYR A C 1
ATOM 2365 O O . TYR A 1 304 ? 4.523 -6.387 -21.859 1 98.81 304 TYR A O 1
ATOM 2373 N N . SER A 1 305 ? 2.615 -5.379 -21.219 1 98.81 305 SER A N 1
ATOM 2374 C CA . SER A 1 305 ? 1.882 -6.633 -21.109 1 98.81 305 SER A CA 1
ATOM 2375 C C . SER A 1 305 ? 1.645 -7.262 -22.484 1 98.81 305 SER A C 1
ATOM 2377 O O . SER A 1 305 ? 1.703 -6.574 -23.5 1 98.81 305 SER A O 1
ATOM 2379 N N . ILE A 1 306 ? 1.448 -8.547 -22.453 1 98.81 306 ILE A N 1
ATOM 2380 C CA . ILE A 1 306 ? 1.202 -9.32 -23.656 1 98.81 306 ILE A CA 1
ATOM 2381 C C . ILE A 1 306 ? -0.093 -10.117 -23.516 1 98.81 306 ILE A C 1
ATOM 2383 O O . ILE A 1 306 ? -0.281 -10.828 -22.516 1 98.81 306 ILE A O 1
ATOM 2387 N N . GLY A 1 307 ? -0.954 -10.086 -24.484 1 98.75 307 GLY A N 1
ATOM 2388 C CA . GLY A 1 307 ? -2.215 -10.812 -24.484 1 98.75 307 GLY A CA 1
ATOM 2389 C C . GLY A 1 307 ? -3.404 -9.945 -24.844 1 98.75 307 GLY A C 1
ATOM 2390 O O . GLY A 1 307 ? -3.287 -8.719 -24.906 1 98.75 307 GLY A O 1
ATOM 2391 N N . ASN A 1 308 ? -4.512 -10.562 -25.125 1 98.56 308 ASN A N 1
ATOM 2392 C CA . ASN A 1 308 ? -5.738 -9.852 -25.469 1 98.56 308 ASN A CA 1
ATOM 2393 C C . ASN A 1 308 ? -6.613 -9.602 -24.25 1 98.56 308 ASN A C 1
ATOM 2395 O O . ASN A 1 308 ? -7.133 -8.5 -24.062 1 98.56 308 ASN A O 1
ATOM 2399 N N . SER A 1 309 ? -6.75 -10.633 -23.453 1 98.69 309 SER A N 1
ATOM 2400 C CA . SER A 1 309 ? -7.609 -10.516 -22.281 1 98.69 309 SER A CA 1
ATOM 2401 C C . SER A 1 309 ? -6.859 -9.898 -21.109 1 98.69 309 SER A C 1
ATOM 2403 O O . SER A 1 309 ? -5.629 -9.969 -21.047 1 98.69 309 SER A O 1
ATOM 2405 N N . ARG A 1 310 ? -7.59 -9.273 -20.234 1 98.25 310 ARG A N 1
ATOM 2406 C CA . ARG A 1 310 ? -7.027 -8.688 -19.031 1 98.25 310 ARG A CA 1
ATOM 2407 C C . ARG A 1 310 ? -6.219 -9.719 -18.25 1 98.25 310 ARG A C 1
ATOM 2409 O O . ARG A 1 310 ? -5.113 -9.43 -17.781 1 98.25 310 ARG A O 1
ATOM 2416 N N . LEU A 1 311 ? -6.766 -10.891 -18.078 1 98.88 311 LEU A N 1
ATOM 2417 C CA . LEU A 1 311 ? -6.105 -11.938 -17.328 1 98.88 311 LEU A CA 1
ATOM 2418 C C . LEU A 1 311 ? -4.773 -12.32 -17.953 1 98.88 311 LEU A C 1
ATOM 2420 O O . LEU A 1 311 ? -3.762 -12.453 -17.266 1 98.88 311 LEU A O 1
ATOM 2424 N N . ALA A 1 312 ? -4.777 -12.484 -19.234 1 98.88 312 ALA A N 1
ATOM 2425 C CA . ALA A 1 312 ? -3.551 -12.836 -19.953 1 98.88 312 ALA A CA 1
ATOM 2426 C C . ALA A 1 312 ? -2.496 -11.742 -19.797 1 98.88 312 ALA A C 1
ATOM 2428 O O . ALA A 1 312 ? -1.318 -12.031 -19.578 1 98.88 312 ALA A O 1
ATOM 2429 N N . ARG A 1 313 ? -2.902 -10.531 -19.922 1 98.88 313 ARG A N 1
ATOM 2430 C CA . ARG A 1 313 ? -1.978 -9.414 -19.797 1 98.88 313 ARG A CA 1
ATOM 2431 C C . ARG A 1 313 ? -1.396 -9.336 -18.391 1 98.88 313 ARG A C 1
ATOM 2433 O O . ARG A 1 313 ? -0.188 -9.156 -18.219 1 98.88 313 ARG A O 1
ATOM 2440 N N . MET A 1 314 ? -2.227 -9.516 -17.391 1 98.88 314 MET A N 1
ATOM 2441 C CA . MET A 1 314 ? -1.765 -9.523 -16 1 98.88 314 MET A CA 1
ATOM 2442 C C . MET A 1 314 ? -0.696 -10.594 -15.789 1 98.88 314 MET A C 1
ATOM 2444 O O . MET A 1 314 ? 0.389 -10.305 -15.289 1 98.88 314 MET A O 1
ATOM 2448 N N . PHE A 1 315 ? -0.987 -11.773 -16.25 1 98.94 315 PHE A N 1
ATOM 2449 C CA . PHE A 1 315 ? -0.102 -12.898 -15.977 1 98.94 315 PHE A CA 1
ATOM 2450 C C . PHE A 1 315 ? 1.142 -12.836 -16.859 1 98.94 315 PHE A C 1
ATOM 2452 O O . PHE A 1 315 ? 2.193 -13.367 -16.484 1 98.94 315 PHE A O 1
ATOM 2459 N N . SER A 1 316 ? 1.066 -12.156 -18 1 98.94 316 SER A N 1
ATOM 2460 C CA . SER A 1 316 ? 2.266 -11.992 -18.812 1 98.94 316 SER A CA 1
ATOM 2461 C C . SER A 1 316 ? 3.322 -11.172 -18.094 1 98.94 316 SER A C 1
ATOM 2463 O O . SER A 1 316 ? 4.508 -11.5 -18.125 1 98.94 316 SER A O 1
ATOM 2465 N N . LEU A 1 317 ? 2.904 -10.109 -17.438 1 98.94 317 LEU A N 1
ATOM 2466 C CA . LEU A 1 317 ? 3.826 -9.266 -16.672 1 98.94 317 LEU A CA 1
ATOM 2467 C C . LEU A 1 317 ? 4.344 -10 -15.445 1 98.94 317 LEU A C 1
ATOM 2469 O O . LEU A 1 317 ? 5.527 -9.898 -15.109 1 98.94 317 LEU A O 1
ATOM 2473 N N . ILE A 1 318 ? 3.428 -10.727 -14.805 1 98.94 318 ILE A N 1
ATOM 2474 C CA . ILE A 1 318 ? 3.801 -11.492 -13.617 1 98.94 318 ILE A CA 1
ATOM 2475 C C . ILE A 1 318 ? 4.879 -12.508 -13.984 1 98.94 318 ILE A C 1
ATOM 2477 O O . ILE A 1 318 ? 5.887 -12.633 -13.281 1 98.94 318 ILE A O 1
ATOM 2481 N N . TYR A 1 319 ? 4.66 -13.141 -15.062 1 98.94 319 TYR A N 1
ATOM 2482 C CA . TYR A 1 319 ? 5.535 -14.219 -15.508 1 98.94 319 TYR A CA 1
ATOM 2483 C C . TYR A 1 319 ? 6.941 -13.703 -15.781 1 98.94 319 TYR A C 1
ATOM 2485 O O . TYR A 1 319 ? 7.926 -14.32 -15.383 1 98.94 319 TYR A O 1
ATOM 2493 N N . LEU A 1 320 ? 7.059 -12.594 -16.422 1 98.94 320 LEU A N 1
ATOM 2494 C CA . LEU A 1 320 ? 8.359 -11.977 -16.656 1 98.94 320 LEU A CA 1
ATOM 2495 C C . LEU A 1 320 ? 9.062 -11.672 -15.344 1 98.94 320 LEU A C 1
ATOM 2497 O O . LEU A 1 320 ? 10.258 -11.953 -15.188 1 98.94 320 LEU A O 1
ATOM 2501 N N . GLY A 1 321 ? 8.336 -11.07 -14.398 1 98.94 321 GLY A N 1
ATOM 2502 C CA . GLY A 1 321 ? 8.914 -10.758 -13.102 1 98.94 321 GLY A CA 1
ATOM 2503 C C . GLY A 1 321 ? 9.43 -11.977 -12.367 1 98.94 321 GLY A C 1
ATOM 2504 O O . GLY A 1 321 ? 10.453 -11.914 -11.688 1 98.94 321 GLY A O 1
ATOM 2505 N N . ASP A 1 322 ? 8.656 -13.102 -12.508 1 98.88 322 ASP A N 1
ATOM 2506 C CA . ASP A 1 322 ? 9.086 -14.352 -11.875 1 98.88 322 ASP A CA 1
ATOM 2507 C C . ASP A 1 322 ? 10.438 -14.805 -12.43 1 98.88 322 ASP A C 1
ATOM 2509 O O . ASP A 1 322 ? 11.344 -15.141 -11.672 1 98.88 322 ASP A O 1
ATOM 2513 N N . TYR A 1 323 ? 10.602 -14.797 -13.727 1 98.88 323 TYR A N 1
ATOM 2514 C CA . TYR A 1 323 ? 11.859 -15.219 -14.352 1 98.88 323 TYR A CA 1
ATOM 2515 C C . TYR A 1 323 ? 12.984 -14.258 -14 1 98.88 323 TYR A C 1
ATOM 2517 O O . TYR A 1 323 ? 14.102 -14.688 -13.688 1 98.88 323 TYR A O 1
ATOM 2525 N N . VAL A 1 324 ? 12.727 -12.977 -14.031 1 98.94 324 VAL A N 1
ATOM 2526 C CA . VAL A 1 324 ? 13.727 -11.969 -13.695 1 98.94 324 VAL A CA 1
ATOM 2527 C C . VAL A 1 324 ? 14.258 -12.219 -12.281 1 98.94 324 VAL A C 1
ATOM 2529 O O . VAL A 1 324 ? 15.469 -12.18 -12.055 1 98.94 324 VAL A O 1
ATOM 2532 N N . SER A 1 325 ? 13.367 -12.477 -11.352 1 98.88 325 SER A N 1
ATOM 2533 C CA . SER A 1 325 ? 13.766 -12.68 -9.969 1 98.88 325 SER A CA 1
ATOM 2534 C C . SER A 1 325 ? 14.656 -13.914 -9.828 1 98.88 325 SER A C 1
ATOM 2536 O O . SER A 1 325 ? 15.586 -13.93 -9.016 1 98.88 325 SER A O 1
ATOM 2538 N N . LEU A 1 326 ? 14.414 -14.992 -10.641 1 98.75 326 LEU A N 1
ATOM 2539 C CA . LEU A 1 326 ? 15.211 -16.219 -10.578 1 98.75 326 LEU A CA 1
ATOM 2540 C C . LEU A 1 326 ? 16.578 -16 -11.219 1 98.75 326 LEU A C 1
ATOM 2542 O O . LEU A 1 326 ? 17.594 -16.484 -10.711 1 98.75 326 LEU A O 1
ATOM 2546 N N . TYR A 1 327 ? 16.609 -15.32 -12.352 1 98.81 327 TYR A N 1
ATOM 2547 C CA . TYR A 1 327 ? 17.875 -15.008 -12.977 1 98.81 327 TYR A CA 1
ATOM 2548 C C . TYR A 1 327 ? 18.719 -14.117 -12.078 1 98.81 327 TYR A C 1
ATOM 2550 O O . TYR A 1 327 ? 19.953 -14.258 -12.023 1 98.81 327 TYR A O 1
ATOM 2558 N N . LEU A 1 328 ? 18.094 -13.203 -11.383 1 98.75 328 LEU A N 1
ATOM 2559 C CA . LEU A 1 328 ? 18.812 -12.367 -10.43 1 98.75 328 LEU A CA 1
ATOM 2560 C C . LEU A 1 328 ? 19.391 -13.211 -9.297 1 98.75 328 LEU A C 1
ATOM 2562 O O . LEU A 1 328 ? 20.516 -12.961 -8.844 1 98.75 328 LEU A O 1
ATOM 2566 N N . ALA A 1 329 ? 18.594 -14.195 -8.836 1 98.56 329 ALA A N 1
ATOM 2567 C CA . ALA A 1 329 ? 19.094 -15.133 -7.84 1 98.56 329 ALA A CA 1
ATOM 2568 C C . ALA A 1 329 ? 20.375 -15.812 -8.32 1 98.56 329 ALA A C 1
ATOM 2570 O O . ALA A 1 329 ? 21.344 -15.953 -7.566 1 98.56 329 ALA A O 1
ATOM 2571 N N . THR A 1 330 ? 20.406 -16.219 -9.547 1 98.12 330 THR A N 1
ATOM 2572 C CA . THR A 1 330 ? 21.562 -16.875 -10.148 1 98.12 330 THR A CA 1
ATOM 2573 C C . THR A 1 330 ? 22.766 -15.961 -10.133 1 98.12 330 THR A C 1
ATOM 2575 O O . THR A 1 330 ? 23.875 -16.375 -9.766 1 98.12 330 THR A O 1
ATOM 2578 N N . LEU A 1 331 ? 22.562 -14.734 -10.484 1 98 331 LEU A N 1
ATOM 2579 C CA . LEU A 1 331 ? 23.672 -13.789 -10.547 1 98 331 LEU A CA 1
ATOM 2580 C C . LEU A 1 331 ? 24.234 -13.523 -9.156 1 98 331 LEU A C 1
ATOM 2582 O O . LEU A 1 331 ? 25.438 -13.336 -9 1 98 331 LEU A O 1
ATOM 2586 N N . TYR A 1 332 ? 23.375 -13.492 -8.125 1 97.62 332 TYR A N 1
ATOM 2587 C CA . TYR A 1 332 ? 23.812 -13.258 -6.754 1 97.62 332 TYR A CA 1
ATOM 2588 C C . TYR A 1 332 ? 24.281 -14.555 -6.098 1 97.62 332 TYR A C 1
ATOM 2590 O O . TYR A 1 332 ? 24.688 -14.555 -4.938 1 97.62 332 TYR A O 1
ATOM 2598 N N . GLN A 1 333 ? 24.094 -15.711 -6.848 1 96.94 333 GLN A N 1
ATOM 2599 C CA . GLN A 1 333 ? 24.469 -17.031 -6.359 1 96.94 333 GLN A CA 1
ATOM 2600 C C . GLN A 1 333 ? 23.688 -17.406 -5.105 1 96.94 333 GLN A C 1
ATOM 2602 O O . GLN A 1 333 ? 24.266 -17.875 -4.125 1 96.94 333 GLN A O 1
ATOM 2607 N N . ASN A 1 334 ? 22.453 -17.031 -5.133 1 97.38 334 ASN A N 1
ATOM 2608 C CA . ASN A 1 334 ? 21.516 -17.406 -4.074 1 97.38 334 ASN A CA 1
ATOM 2609 C C . ASN A 1 334 ? 20.578 -18.516 -4.523 1 97.38 334 ASN A C 1
ATOM 2611 O O . ASN A 1 334 ? 20.062 -18.484 -5.645 1 97.38 334 ASN A O 1
ATOM 2615 N N . ASP A 1 335 ? 20.391 -19.531 -3.701 1 98.25 335 ASP A N 1
ATOM 2616 C CA . ASP A 1 335 ? 19.312 -20.5 -3.912 1 98.25 335 ASP A CA 1
ATOM 2617 C C . ASP A 1 335 ? 17.938 -19.844 -3.746 1 98.25 335 ASP A C 1
ATOM 2619 O O . ASP A 1 335 ? 17.609 -19.375 -2.66 1 98.25 335 ASP A O 1
ATOM 2623 N N . PRO A 1 336 ? 17.141 -19.828 -4.801 1 98.31 336 PRO A N 1
ATOM 2624 C CA . PRO A 1 336 ? 15.883 -19.078 -4.742 1 98.31 336 PRO A CA 1
ATOM 2625 C C . PRO A 1 336 ? 14.844 -19.734 -3.834 1 98.31 336 PRO A C 1
ATOM 2627 O O . PRO A 1 336 ? 13.883 -19.078 -3.418 1 98.31 336 PRO A O 1
ATOM 2630 N N . THR A 1 337 ? 14.945 -20.891 -3.4 1 97.88 337 THR A N 1
ATOM 2631 C CA . THR A 1 337 ? 13.859 -21.641 -2.791 1 97.88 337 THR A CA 1
ATOM 2632 C C . THR A 1 337 ? 13.781 -21.359 -1.293 1 97.88 337 THR A C 1
ATOM 2634 O O . THR A 1 337 ? 12.719 -21 -0.779 1 97.88 337 THR A O 1
ATOM 2637 N N . PRO A 1 338 ? 14.906 -21.484 -0.577 1 95.88 338 PRO A N 1
ATOM 2638 C CA . PRO A 1 338 ? 14.797 -21.297 0.872 1 95.88 338 PRO A CA 1
ATOM 2639 C C . PRO A 1 338 ? 14.492 -19.859 1.257 1 95.88 338 PRO A C 1
ATOM 2641 O O . PRO A 1 338 ? 14.922 -18.922 0.575 1 95.88 338 PRO A O 1
ATOM 2644 N N . VAL A 1 339 ? 13.75 -19.734 2.307 1 95.06 339 VAL A N 1
ATOM 2645 C CA . VAL A 1 339 ? 13.469 -18.438 2.928 1 95.06 339 VAL A CA 1
ATOM 2646 C C . VAL A 1 339 ? 13.867 -18.484 4.398 1 95.06 339 VAL A C 1
ATOM 2648 O O . VAL A 1 339 ? 13.023 -18.344 5.285 1 95.06 339 VAL A O 1
ATOM 2651 N N . LYS A 1 340 ? 15.102 -18.531 4.641 1 95 340 LYS A N 1
ATOM 2652 C CA . LYS A 1 340 ? 15.688 -18.828 5.945 1 95 340 LYS A CA 1
ATOM 2653 C C . LYS A 1 340 ? 15.234 -17.828 7 1 95 340 LYS A C 1
ATOM 2655 O O . LYS A 1 340 ? 14.891 -18.219 8.117 1 95 340 LYS A O 1
ATOM 2660 N N . LYS A 1 341 ? 15.227 -16.594 6.699 1 95.69 341 LYS A N 1
ATOM 2661 C CA . LYS A 1 341 ? 14.859 -15.562 7.672 1 95.69 341 LYS A CA 1
ATOM 2662 C C . LYS A 1 341 ? 13.406 -15.703 8.094 1 95.69 341 LYS A C 1
ATOM 2664 O O . LYS A 1 341 ? 13.062 -15.453 9.25 1 95.69 341 LYS A O 1
ATOM 2669 N N . ILE A 1 342 ? 12.562 -16.016 7.137 1 95.69 342 ILE A N 1
ATOM 2670 C CA . ILE A 1 342 ? 11.164 -16.266 7.473 1 95.69 342 ILE A CA 1
ATOM 2671 C C . ILE A 1 342 ? 11.062 -17.469 8.414 1 95.69 342 ILE A C 1
ATOM 2673 O O . ILE A 1 342 ? 10.32 -17.422 9.398 1 95.69 342 ILE A O 1
ATOM 2677 N N . ASP A 1 343 ? 11.867 -18.484 8.141 1 95.38 343 ASP A N 1
ATOM 2678 C CA . ASP A 1 343 ? 11.844 -19.688 8.969 1 95.38 343 ASP A CA 1
ATOM 2679 C C . ASP A 1 343 ? 12.328 -19.391 10.383 1 95.38 343 ASP A C 1
ATOM 2681 O O . ASP A 1 343 ? 11.734 -19.844 11.359 1 95.38 343 ASP A O 1
ATOM 2685 N N . ILE A 1 344 ? 13.375 -18.625 10.453 1 95.94 344 ILE A N 1
ATOM 2686 C CA . ILE A 1 344 ? 13.906 -18.234 11.758 1 95.94 344 ILE A CA 1
ATOM 2687 C C . ILE A 1 344 ? 12.844 -17.453 12.531 1 95.94 344 ILE A C 1
ATOM 2689 O O . ILE A 1 344 ? 12.609 -17.734 13.711 1 95.94 344 ILE A O 1
ATOM 2693 N N . LEU A 1 345 ? 12.219 -16.547 11.852 1 96 345 LEU A N 1
ATOM 2694 C CA . LEU A 1 345 ? 11.195 -15.719 12.477 1 96 345 LEU A CA 1
ATOM 2695 C C . LEU A 1 345 ? 10.047 -16.578 12.992 1 96 345 LEU A C 1
ATOM 2697 O O . LEU A 1 345 ? 9.594 -16.422 14.125 1 96 345 LEU A O 1
ATOM 2701 N N . LYS A 1 346 ? 9.586 -17.484 12.211 1 93.62 346 LYS A N 1
ATOM 2702 C CA . LYS A 1 346 ? 8.477 -18.359 12.578 1 93.62 346 LYS A CA 1
ATOM 2703 C C . LYS A 1 346 ? 8.828 -19.219 13.789 1 93.62 346 LYS A C 1
ATOM 2705 O O . LYS A 1 346 ? 8.008 -19.391 14.695 1 93.62 346 LYS A O 1
ATOM 2710 N N . ASN A 1 347 ? 10.039 -19.688 13.742 1 95.06 347 ASN A N 1
ATOM 2711 C CA . ASN A 1 347 ? 10.492 -20.516 14.852 1 95.06 347 ASN A CA 1
ATOM 2712 C C . ASN A 1 347 ? 10.57 -19.734 16.156 1 95.06 347 ASN A C 1
ATOM 2714 O O . ASN A 1 347 ? 10.141 -20.203 17.203 1 95.06 347 ASN A O 1
ATOM 2718 N N . LYS A 1 348 ? 11.07 -18.562 16.094 1 95.06 348 LYS A N 1
ATOM 2719 C CA . LYS A 1 348 ? 11.18 -17.719 17.281 1 95.06 348 LYS A CA 1
ATOM 2720 C C . LYS A 1 348 ? 9.797 -17.312 17.797 1 95.06 348 LYS A C 1
ATOM 2722 O O . LYS A 1 348 ? 9.57 -17.281 19 1 95.06 348 LYS A O 1
ATOM 2727 N N . LEU A 1 349 ? 8.93 -17 16.859 1 93.75 349 LEU A N 1
ATOM 2728 C CA . LEU A 1 349 ? 7.562 -16.656 17.25 1 93.75 349 LEU A CA 1
ATOM 2729 C C . LEU A 1 349 ? 6.875 -17.812 17.953 1 93.75 349 LEU A C 1
ATOM 2731 O O . LEU A 1 349 ? 6.125 -17.609 18.906 1 93.75 349 LEU A O 1
ATOM 2735 N N . ALA A 1 350 ? 7.129 -19.016 17.438 1 91.06 350 ALA A N 1
ATOM 2736 C CA . ALA A 1 350 ? 6.504 -20.219 17.984 1 91.06 350 ALA A CA 1
ATOM 2737 C C . ALA A 1 350 ? 6.961 -20.469 19.422 1 91.06 350 ALA A C 1
ATOM 2739 O O . ALA A 1 350 ? 6.234 -21.062 20.219 1 91.06 350 ALA A O 1
ATOM 2740 N N . GLU A 1 351 ? 8.078 -19.953 19.719 1 91.94 351 GLU A N 1
ATOM 2741 C CA . GLU A 1 351 ? 8.633 -20.141 21.062 1 91.94 351 GLU A CA 1
ATOM 2742 C C . GLU A 1 351 ? 7.996 -19.172 22.047 1 91.94 351 GLU A C 1
ATOM 2744 O O . GLU A 1 351 ? 8.055 -19.406 23.266 1 91.94 351 GLU A O 1
ATOM 2749 N N . ILE A 1 352 ? 7.508 -18.125 21.484 1 86.5 352 ILE A N 1
ATOM 2750 C CA . ILE A 1 352 ? 6.934 -17.109 22.344 1 86.5 352 ILE A CA 1
ATOM 2751 C C . ILE A 1 352 ? 5.422 -17.281 22.422 1 86.5 352 ILE A C 1
ATOM 2753 O O . ILE A 1 352 ? 4.719 -17.094 21.422 1 86.5 352 ILE A O 1
ATOM 2757 N N . LYS A 1 353 ? 5.035 -18.047 23.344 1 66.75 353 LYS A N 1
ATOM 2758 C CA . LYS A 1 353 ? 3.615 -18.344 23.516 1 66.75 353 LYS A CA 1
ATOM 2759 C C . LYS A 1 353 ? 2.852 -17.078 23.938 1 66.75 353 LYS A C 1
ATOM 2761 O O . LYS A 1 353 ? 3.4 -16.219 24.625 1 66.75 353 LYS A O 1
ATOM 2766 N N . ASP A 1 354 ? 1.58 -16.812 23.312 1 63.59 354 ASP A N 1
ATOM 2767 C CA . ASP A 1 354 ? 0.71 -15.711 23.719 1 63.59 354 ASP A CA 1
ATOM 2768 C C . ASP A 1 354 ? 0.412 -15.766 25.219 1 63.59 354 ASP A C 1
ATOM 2770 O O . ASP A 1 354 ? 0.35 -16.859 25.797 1 63.59 354 ASP A O 1
ATOM 2774 N N . MET B 1 1 ? 25.984 20.828 12.461 1 80.38 1 MET B N 1
ATOM 2775 C CA . MET B 1 1 ? 25.391 21.375 11.242 1 80.38 1 MET B CA 1
ATOM 2776 C C . MET B 1 1 ? 23.938 21.734 11.469 1 80.38 1 MET B C 1
ATOM 2778 O O . MET B 1 1 ? 23.5 22.828 11.078 1 80.38 1 MET B O 1
ATOM 2782 N N . LEU B 1 2 ? 23.234 21 12.305 1 94.06 2 LEU B N 1
ATOM 2783 C CA . LEU B 1 2 ? 21.812 21.266 12.477 1 94.06 2 LEU B CA 1
ATOM 2784 C C . LEU B 1 2 ? 21.562 22.234 13.625 1 94.06 2 LEU B C 1
ATOM 2786 O O . LEU B 1 2 ? 20.422 22.594 13.906 1 94.06 2 LEU B O 1
ATOM 2790 N N . ASP B 1 3 ? 22.719 22.688 14.211 1 96.12 3 ASP B N 1
ATOM 2791 C CA . ASP B 1 3 ? 22.562 23.641 15.297 1 96.12 3 ASP B CA 1
ATOM 2792 C C . ASP B 1 3 ? 22.781 25.078 14.812 1 96.12 3 ASP B C 1
ATOM 2794 O O . ASP B 1 3 ? 22.609 26.031 15.57 1 96.12 3 ASP B O 1
ATOM 2798 N N . ASN B 1 4 ? 23.156 25.234 13.578 1 96 4 ASN B N 1
ATOM 2799 C CA . ASN B 1 4 ? 23.297 26.562 12.984 1 96 4 ASN B CA 1
ATOM 2800 C C . ASN B 1 4 ? 21.969 27.109 12.508 1 96 4 ASN B C 1
ATOM 2802 O O . ASN B 1 4 ? 21.531 26.828 11.391 1 96 4 ASN B O 1
ATOM 2806 N N . LEU B 1 5 ? 21.406 27.938 13.266 1 96.5 5 LEU B N 1
ATOM 2807 C CA . LEU B 1 5 ? 20.078 28.484 13.016 1 96.5 5 LEU B CA 1
ATOM 2808 C C . LEU B 1 5 ? 20.047 29.281 11.727 1 96.5 5 LEU B C 1
ATOM 2810 O O . LEU B 1 5 ? 19.031 29.297 11.023 1 96.5 5 LEU B O 1
ATOM 2814 N N . GLU B 1 6 ? 21.062 29.938 11.422 1 95.88 6 GLU B N 1
ATOM 2815 C CA . GLU B 1 6 ? 21.156 30.734 10.203 1 95.88 6 GLU B CA 1
ATOM 2816 C C . GLU B 1 6 ? 21.078 29.844 8.961 1 95.88 6 GLU B C 1
ATOM 2818 O O . GLU B 1 6 ? 20.406 30.172 7.988 1 95.88 6 GLU B O 1
ATOM 2823 N N . THR B 1 7 ? 21.797 28.766 9.086 1 95.69 7 THR B N 1
ATOM 2824 C CA . THR B 1 7 ? 21.766 27.812 7.98 1 95.69 7 THR B CA 1
ATOM 2825 C C . THR B 1 7 ? 20.359 27.266 7.773 1 95.69 7 THR B C 1
ATOM 2827 O O . THR B 1 7 ? 19.891 27.141 6.641 1 95.69 7 THR B O 1
ATOM 2830 N N . ILE B 1 8 ? 19.688 26.938 8.812 1 96.75 8 ILE B N 1
ATOM 2831 C CA . ILE B 1 8 ? 18.328 26.422 8.742 1 96.75 8 ILE B CA 1
ATOM 2832 C C . ILE B 1 8 ? 17.406 27.469 8.125 1 96.75 8 ILE B C 1
ATOM 2834 O O . ILE B 1 8 ? 16.625 27.156 7.219 1 96.75 8 ILE B O 1
ATOM 2838 N N . ALA B 1 9 ? 17.531 28.656 8.57 1 96 9 ALA B N 1
ATOM 2839 C CA . ALA B 1 9 ? 16.688 29.75 8.086 1 96 9 ALA B CA 1
ATOM 2840 C C . ALA B 1 9 ? 16.938 30.016 6.605 1 96 9 ALA B C 1
ATOM 2842 O O . ALA B 1 9 ? 16 30.25 5.844 1 96 9 ALA B O 1
ATOM 2843 N N . GLN B 1 10 ? 18.156 30 6.207 1 96.06 10 GLN B N 1
ATOM 2844 C CA . GLN B 1 10 ? 18.531 30.266 4.824 1 96.06 10 GLN B CA 1
ATOM 2845 C C . GLN B 1 10 ? 18 29.188 3.889 1 96.06 10 GLN B C 1
ATOM 2847 O O . GLN B 1 10 ? 17.656 29.469 2.74 1 96.06 10 GLN B O 1
ATOM 2852 N N . ASN B 1 11 ? 17.875 28.016 4.422 1 96.38 11 ASN B N 1
ATOM 2853 C CA . ASN B 1 11 ? 17.422 26.875 3.619 1 96.38 11 ASN B CA 1
ATOM 2854 C C . ASN B 1 11 ? 15.898 26.781 3.57 1 96.38 11 ASN B C 1
ATOM 2856 O O . ASN B 1 11 ? 15.344 26.031 2.768 1 96.38 11 ASN B O 1
ATOM 2860 N N . ASP B 1 12 ? 15.219 27.594 4.332 1 97.56 12 ASP B N 1
ATOM 2861 C CA . ASP B 1 12 ? 13.766 27.516 4.445 1 97.56 12 ASP B CA 1
ATOM 2862 C C . ASP B 1 12 ? 13.125 28.875 4.191 1 97.56 12 ASP B C 1
ATOM 2864 O O . ASP B 1 12 ? 12.367 29.375 5.031 1 97.56 12 ASP B O 1
ATOM 2868 N N . PRO B 1 13 ? 13.305 29.391 2.986 1 97.06 13 PRO B N 1
ATOM 2869 C CA . PRO B 1 13 ? 12.844 30.766 2.721 1 97.06 13 PRO B CA 1
ATOM 2870 C C . PRO B 1 13 ? 11.328 30.891 2.791 1 97.06 13 PRO B C 1
ATOM 2872 O O . PRO B 1 13 ? 10.812 31.984 3.057 1 97.06 13 PRO B O 1
ATOM 2875 N N . SER B 1 14 ? 10.586 29.797 2.615 1 97.06 14 SER B N 1
ATOM 2876 C CA . SER B 1 14 ? 9.133 29.891 2.553 1 97.06 14 SER B CA 1
ATOM 2877 C C . SER B 1 14 ? 8.492 29.516 3.883 1 97.06 14 SER B C 1
ATOM 2879 O O . SER B 1 14 ? 7.27 29.422 3.986 1 97.06 14 SER B O 1
ATOM 2881 N N . GLY B 1 15 ? 9.281 29.141 4.832 1 97.56 15 GLY B N 1
ATOM 2882 C CA . GLY B 1 15 ? 8.805 28.969 6.199 1 97.56 15 GLY B CA 1
ATOM 2883 C C . GLY B 1 15 ? 8.117 27.641 6.426 1 97.56 15 GLY B C 1
ATOM 2884 O O . GLY B 1 15 ? 7.066 27.578 7.066 1 97.56 15 GLY B O 1
ATOM 2885 N N . MET B 1 16 ? 8.633 26.562 5.863 1 98.5 16 MET B N 1
ATOM 2886 C CA . MET B 1 16 ? 8.062 25.25 6.094 1 98.5 16 MET B CA 1
ATOM 2887 C C . MET B 1 16 ? 8.203 24.844 7.559 1 98.5 16 MET B C 1
ATOM 2889 O O . MET B 1 16 ? 7.316 24.188 8.109 1 98.5 16 MET B O 1
ATOM 2893 N N . PHE B 1 17 ? 9.32 25.188 8.211 1 98.44 17 PHE B N 1
ATOM 2894 C CA . PHE B 1 17 ? 9.484 24.906 9.633 1 98.44 17 PHE B CA 1
ATOM 2895 C C . PHE B 1 17 ? 8.375 25.547 10.453 1 98.44 17 PHE B C 1
ATOM 2897 O O . PHE B 1 17 ? 7.852 24.938 11.391 1 98.44 17 PHE B O 1
ATOM 2904 N N . GLU B 1 18 ? 8.039 26.734 10.07 1 98.06 18 GLU B N 1
ATOM 2905 C CA . GLU B 1 18 ? 6.953 27.422 10.766 1 98.06 18 GLU B CA 1
ATOM 2906 C C . GLU B 1 18 ? 5.625 26.703 10.57 1 98.06 18 GLU B C 1
ATOM 2908 O O . GLU B 1 18 ? 4.828 26.594 11.5 1 98.06 18 GLU B O 1
ATOM 2913 N N . ALA B 1 19 ? 5.332 26.312 9.336 1 98.31 19 ALA B N 1
ATOM 2914 C CA . ALA B 1 19 ? 4.109 25.562 9.047 1 98.31 19 ALA B CA 1
ATOM 2915 C C . ALA B 1 19 ? 4.016 24.312 9.922 1 98.31 19 ALA B C 1
ATOM 2917 O O . ALA B 1 19 ? 2.959 24.031 10.492 1 98.31 19 ALA B O 1
ATOM 2918 N N . VAL B 1 20 ? 5.141 23.547 10.031 1 98.56 20 VAL B N 1
ATOM 2919 C CA . VAL B 1 20 ? 5.184 22.344 10.844 1 98.56 20 VAL B CA 1
ATOM 2920 C C . VAL B 1 20 ? 5.051 22.688 12.32 1 98.56 20 VAL B C 1
ATOM 2922 O O . VAL B 1 20 ? 4.32 22.031 13.062 1 98.56 20 VAL B O 1
ATOM 2925 N N . TYR B 1 21 ? 5.742 23.75 12.703 1 98.56 21 TYR B N 1
ATOM 2926 C CA . TYR B 1 21 ? 5.695 24.219 14.086 1 98.56 21 TYR B CA 1
ATOM 2927 C C . TYR B 1 21 ? 4.262 24.516 14.516 1 98.56 21 TYR B C 1
ATOM 2929 O O . TYR B 1 21 ? 3.891 24.266 15.664 1 98.56 21 TYR B O 1
ATOM 2937 N N . ASN B 1 22 ? 3.412 24.922 13.633 1 98.5 22 ASN B N 1
ATOM 2938 C CA . ASN B 1 22 ? 2.076 25.422 13.953 1 98.5 22 ASN B CA 1
ATOM 2939 C C . ASN B 1 22 ? 1.018 24.344 13.766 1 98.5 22 ASN B C 1
ATOM 2941 O O . ASN B 1 22 ? -0.178 24.641 13.734 1 98.5 22 ASN B O 1
ATOM 2945 N N . LEU B 1 23 ? 1.435 23.109 13.68 1 98.75 23 LEU B N 1
ATOM 2946 C CA . LEU B 1 23 ? 0.49 22.016 13.5 1 98.75 23 LEU B CA 1
ATOM 2947 C C . LEU B 1 23 ? -0.52 21.969 14.648 1 98.75 23 LEU B C 1
ATOM 2949 O O . LEU B 1 23 ? -1.704 21.719 14.422 1 98.75 23 LEU B O 1
ATOM 2953 N N . PRO B 1 24 ? -0.15 22.188 15.969 1 98.81 24 PRO B N 1
ATOM 2954 C CA . PRO B 1 24 ? -1.162 22.219 17.031 1 98.81 24 PRO B CA 1
ATOM 2955 C C . PRO B 1 24 ? -2.254 23.25 16.781 1 98.81 24 PRO B C 1
ATOM 2957 O O . PRO B 1 24 ? -3.439 22.953 16.953 1 98.81 24 PRO B O 1
ATOM 2960 N N . GLU B 1 25 ? -1.863 24.453 16.375 1 98.75 25 GLU B N 1
ATOM 2961 C CA . GLU B 1 25 ? -2.83 25.5 16.062 1 98.75 25 GLU B CA 1
ATOM 2962 C C . GLU B 1 25 ? -3.686 25.109 14.852 1 98.75 25 GLU B C 1
ATOM 2964 O O . GLU B 1 25 ? -4.883 25.406 14.82 1 98.75 25 GLU B O 1
ATOM 2969 N N . GLN B 1 26 ? -3.055 24.516 13.867 1 98.75 26 GLN B N 1
ATOM 2970 C CA . GLN B 1 26 ? -3.787 24.016 12.703 1 98.75 26 GLN B CA 1
ATOM 2971 C C . GLN B 1 26 ? -4.875 23.031 13.117 1 98.75 26 GLN B C 1
ATOM 2973 O O . GLN B 1 26 ? -6 23.094 12.617 1 98.75 26 GLN B O 1
ATOM 2978 N N . ILE B 1 27 ? -4.527 22.078 14.008 1 98.88 27 ILE B N 1
ATOM 2979 C CA . ILE B 1 27 ? -5.461 21.047 14.469 1 98.88 27 ILE B CA 1
ATOM 2980 C C . ILE B 1 27 ? -6.609 21.719 15.227 1 98.88 27 ILE B C 1
ATOM 2982 O O . ILE B 1 27 ? -7.77 21.344 15.055 1 98.88 27 ILE B O 1
ATOM 2986 N N . GLN B 1 28 ? -6.266 22.703 16.016 1 98.62 28 GLN B N 1
ATOM 2987 C CA . GLN B 1 28 ? -7.297 23.438 16.75 1 98.62 28 GLN B CA 1
ATOM 2988 C C . GLN B 1 28 ? -8.281 24.109 15.797 1 98.62 28 GLN B C 1
ATOM 2990 O O . GLN B 1 28 ? -9.492 24.016 15.992 1 98.62 28 GLN B O 1
ATOM 2995 N N . LYS B 1 29 ? -7.758 24.781 14.828 1 98.62 29 LYS B N 1
ATOM 2996 C CA . LYS B 1 29 ? -8.609 25.438 13.844 1 98.62 29 LYS B CA 1
ATOM 2997 C C . LYS B 1 29 ? -9.445 24.422 13.07 1 98.62 29 LYS B C 1
ATOM 2999 O O . LYS B 1 29 ? -10.633 24.641 12.82 1 98.62 29 LYS B O 1
ATOM 3004 N N . ALA B 1 30 ? -8.852 23.344 12.656 1 98.81 30 ALA B N 1
ATOM 3005 C CA . ALA B 1 30 ? -9.539 22.281 11.945 1 98.81 30 ALA B CA 1
ATOM 3006 C C . ALA B 1 30 ? -10.664 21.688 12.797 1 98.81 30 ALA B C 1
ATOM 3008 O O . ALA B 1 30 ? -11.727 21.344 12.273 1 98.81 30 ALA B O 1
ATOM 3009 N N . TYR B 1 31 ? -10.367 21.547 14.141 1 98.75 31 TYR B N 1
ATOM 3010 C CA . TYR B 1 31 ? -11.359 21.047 15.086 1 98.75 31 TYR B CA 1
ATOM 3011 C C . TYR B 1 31 ? -12.578 21.953 15.133 1 98.75 31 TYR B C 1
ATOM 3013 O O . TYR B 1 31 ? -13.719 21.484 15.141 1 98.75 31 TYR B O 1
ATOM 3021 N N . GLU B 1 32 ? -12.328 23.234 15.117 1 98.5 32 GLU B N 1
ATOM 3022 C CA . GLU B 1 32 ? -13.422 24.203 15.109 1 98.5 32 GLU B CA 1
ATOM 3023 C C . GLU B 1 32 ? -14.25 24.078 13.836 1 98.5 32 GLU B C 1
ATOM 3025 O O . GLU B 1 32 ? -15.484 24.141 13.883 1 98.5 32 GLU B O 1
ATOM 3030 N N . ILE B 1 33 ? -13.625 23.938 12.719 1 98.5 33 ILE B N 1
ATOM 3031 C CA . ILE B 1 33 ? -14.328 23.703 11.461 1 98.5 33 ILE B CA 1
ATOM 3032 C C . ILE B 1 33 ? -15.172 22.438 11.562 1 98.5 33 ILE B C 1
ATOM 3034 O O . ILE B 1 33 ? -16.344 22.438 11.188 1 98.5 33 ILE B O 1
ATOM 3038 N N . GLY B 1 34 ? -14.555 21.375 12.117 1 98.12 34 GLY B N 1
ATOM 3039 C CA . GLY B 1 34 ? -15.234 20.094 12.273 1 98.12 34 GLY B CA 1
ATOM 3040 C C . GLY B 1 34 ? -16.469 20.172 13.148 1 98.12 34 GLY B C 1
ATOM 3041 O O . GLY B 1 34 ? -17.5 19.547 12.844 1 98.12 34 GLY B O 1
ATOM 3042 N N . LYS B 1 35 ? -16.391 20.938 14.203 1 97.5 35 LYS B N 1
ATOM 3043 C CA . LYS B 1 35 ? -17.516 21.094 15.133 1 97.5 35 LYS B CA 1
ATOM 3044 C C . LYS B 1 35 ? -18.703 21.766 14.453 1 97.5 35 LYS B C 1
ATOM 3046 O O . LYS B 1 35 ? -19.859 21.516 14.82 1 97.5 35 LYS B O 1
ATOM 3051 N N . ASN B 1 36 ? -18.438 22.469 13.422 1 97.19 36 ASN B N 1
ATOM 3052 C CA . ASN B 1 36 ? -19.484 23.266 12.797 1 97.19 36 ASN B CA 1
ATOM 3053 C C . ASN B 1 36 ? -19.953 22.625 11.492 1 97.19 36 ASN B C 1
ATOM 3055 O O . ASN B 1 36 ? -20.719 23.25 10.742 1 97.19 36 ASN B O 1
ATOM 3059 N N . ILE B 1 37 ? -19.531 21.453 11.195 1 96.88 37 ILE B N 1
ATOM 3060 C CA . ILE B 1 37 ? -19.953 20.766 9.984 1 96.88 37 ILE B CA 1
ATOM 3061 C C . ILE B 1 37 ? -21.453 20.453 10.055 1 96.88 37 ILE B C 1
ATOM 3063 O O . ILE B 1 37 ? -21.953 20 11.078 1 96.88 37 ILE B O 1
ATOM 3067 N N . SER B 1 38 ? -22.188 20.828 9.047 1 95.12 38 SER B N 1
ATOM 3068 C CA . SER B 1 38 ? -23.578 20.469 8.812 1 95.12 38 SER B CA 1
ATOM 3069 C C . SER B 1 38 ? -23.781 19.922 7.406 1 95.12 38 SER B C 1
ATOM 3071 O O . SER B 1 38 ? -23.516 20.625 6.422 1 95.12 38 SER B O 1
ATOM 3073 N N . VAL B 1 39 ? -24.141 18.641 7.332 1 96 39 VAL B N 1
ATOM 3074 C CA . VAL B 1 39 ? -24.312 18.016 6.023 1 96 39 VAL B CA 1
ATOM 3075 C C . VAL B 1 39 ? -25.703 17.391 5.918 1 96 39 VAL B C 1
ATOM 3077 O O . VAL B 1 39 ? -26.312 17.062 6.934 1 96 39 VAL B O 1
ATOM 3080 N N . LYS B 1 40 ? -26.156 17.156 4.691 1 95.94 40 LYS B N 1
ATOM 3081 C CA . LYS B 1 40 ? -27.484 16.625 4.406 1 95.94 40 LYS B CA 1
ATOM 3082 C C . LYS B 1 40 ? -27.5 15.109 4.523 1 95.94 40 LYS B C 1
ATOM 3084 O O . LYS B 1 40 ? -28.531 14.516 4.855 1 95.94 40 LYS B O 1
ATOM 3089 N N . VAL B 1 41 ? -26.391 14.523 4.332 1 96.56 41 VAL B N 1
ATOM 3090 C CA . VAL B 1 41 ? -26.312 13.062 4.332 1 96.56 41 VAL B CA 1
ATOM 3091 C C . VAL B 1 41 ? -26.484 12.539 5.758 1 96.56 41 VAL B C 1
ATOM 3093 O O . VAL B 1 41 ? -25.969 13.125 6.711 1 96.56 41 VAL B O 1
ATOM 3096 N N . LYS B 1 42 ? -27.234 11.367 5.812 1 96.62 42 LYS B N 1
ATOM 3097 C CA . LYS B 1 42 ? -27.422 10.695 7.094 1 96.62 42 LYS B CA 1
ATOM 3098 C C . LYS B 1 42 ? -26.781 9.312 7.086 1 96.62 42 LYS B C 1
ATOM 3100 O O . LYS B 1 42 ? -26.609 8.711 6.023 1 96.62 42 LYS B O 1
ATOM 3105 N N . ALA B 1 43 ? -26.422 8.867 8.242 1 95.31 43 ALA B N 1
ATOM 3106 C CA . ALA B 1 43 ? -25.766 7.57 8.375 1 95.31 43 ALA B CA 1
ATOM 3107 C C . ALA B 1 43 ? -26.625 6.449 7.797 1 95.31 43 ALA B C 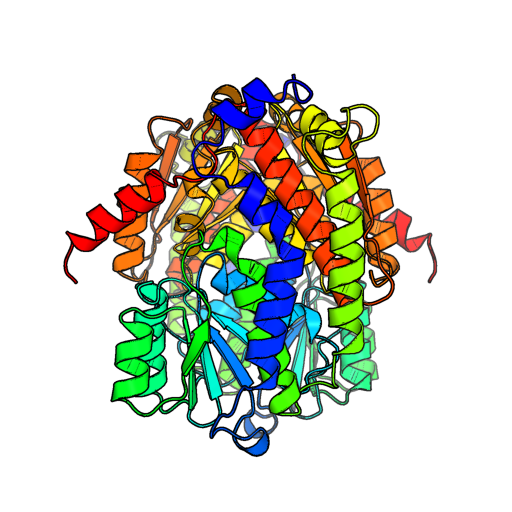1
ATOM 3109 O O . ALA B 1 43 ? -26.094 5.488 7.23 1 95.31 43 ALA B O 1
ATOM 3110 N N . GLU B 1 44 ? -27.875 6.586 7.945 1 96.19 44 GLU B N 1
ATOM 3111 C CA . GLU B 1 44 ? -28.781 5.535 7.516 1 96.19 44 GLU B CA 1
ATOM 3112 C C . GLU B 1 44 ? -28.844 5.445 5.992 1 96.19 44 GLU B C 1
ATOM 3114 O O . GLU B 1 44 ? -29.328 4.453 5.441 1 96.19 44 GLU B O 1
ATOM 3119 N N . ASP B 1 45 ? -28.297 6.5 5.359 1 96.44 45 ASP B N 1
ATOM 3120 C CA . ASP B 1 45 ? -28.375 6.57 3.902 1 96.44 45 ASP B CA 1
ATOM 3121 C C . ASP B 1 45 ? -27.203 5.836 3.25 1 96.44 45 ASP B C 1
ATOM 3123 O O . ASP B 1 45 ? -27.203 5.605 2.041 1 96.44 45 ASP B O 1
ATOM 3127 N N . ILE B 1 46 ? -26.25 5.449 4.09 1 98.25 46 ILE B N 1
ATOM 3128 C CA . ILE B 1 46 ? -25.031 4.953 3.473 1 98.25 46 ILE B CA 1
ATOM 3129 C C . ILE B 1 46 ? -24.641 3.611 4.09 1 98.25 46 ILE B C 1
ATOM 3131 O O . ILE B 1 46 ? -24.969 3.34 5.25 1 98.25 46 ILE B O 1
ATOM 3135 N N . ASP B 1 47 ? -23.969 2.783 3.281 1 98.25 47 ASP B N 1
ATOM 3136 C CA . ASP B 1 47 ? -23.484 1.516 3.814 1 98.25 47 ASP B CA 1
ATOM 3137 C C . ASP B 1 47 ? -21.984 1.353 3.557 1 98.25 47 ASP B C 1
ATOM 3139 O O . ASP B 1 47 ? -21.391 0.345 3.943 1 98.25 47 ASP B O 1
ATOM 3143 N N . LYS B 1 48 ? -21.359 2.334 2.945 1 98.75 48 LYS B N 1
ATOM 3144 C CA . LYS B 1 48 ? -19.922 2.395 2.744 1 98.75 48 LYS B CA 1
ATOM 3145 C C . LYS B 1 48 ? -19.469 3.822 2.453 1 98.75 48 LYS B C 1
ATOM 3147 O O . LYS B 1 48 ? -20.25 4.648 1.985 1 98.75 48 LYS B O 1
ATOM 3152 N N . VAL B 1 49 ? -18.25 4.129 2.738 1 98.88 49 VAL B N 1
ATOM 3153 C CA . VAL B 1 49 ? -17.641 5.426 2.467 1 98.88 49 VAL B CA 1
ATOM 3154 C C . VAL B 1 49 ? -16.406 5.242 1.575 1 98.88 49 VAL B C 1
ATOM 3156 O O . VAL B 1 49 ? -15.586 4.363 1.819 1 98.88 49 VAL B O 1
ATOM 3159 N N . VAL B 1 50 ? -16.328 5.973 0.523 1 98.94 50 VAL B N 1
ATOM 3160 C CA . VAL B 1 50 ? -15.148 6.047 -0.328 1 98.94 50 VAL B CA 1
ATOM 3161 C C . VAL B 1 50 ? -14.547 7.449 -0.265 1 98.94 50 VAL B C 1
ATOM 3163 O O . VAL B 1 50 ? -15.211 8.43 -0.615 1 98.94 50 VAL B O 1
ATOM 3166 N N . ILE B 1 51 ? -13.352 7.547 0.229 1 98.94 51 ILE B N 1
ATOM 3167 C CA . ILE B 1 51 ? -12.617 8.805 0.239 1 98.94 51 ILE B CA 1
ATOM 3168 C C . ILE B 1 51 ? -11.672 8.859 -0.959 1 98.94 51 ILE B C 1
ATOM 3170 O O . ILE B 1 51 ? -10.758 8.039 -1.073 1 98.94 51 ILE B O 1
ATOM 3174 N N . THR B 1 52 ? -11.891 9.797 -1.859 1 98.88 52 THR B N 1
ATOM 3175 C CA . THR B 1 52 ? -11.047 9.906 -3.041 1 98.88 52 THR B CA 1
ATOM 3176 C C . THR B 1 52 ? -10.164 11.148 -2.963 1 98.88 52 THR B C 1
ATOM 3178 O O . THR B 1 52 ? -10.641 12.234 -2.635 1 98.88 52 THR B O 1
ATOM 3181 N N . GLY B 1 53 ? -8.953 11 -3.113 1 98.69 53 GLY B N 1
ATOM 3182 C CA . GLY B 1 53 ? -7.93 12.031 -3.035 1 98.69 53 GLY B CA 1
ATOM 3183 C C . GLY B 1 53 ? -6.527 11.5 -3.256 1 98.69 53 GLY B C 1
ATOM 3184 O O . GLY B 1 53 ? -6.309 10.281 -3.262 1 98.69 53 GLY B O 1
ATOM 3185 N N . LEU B 1 54 ? -5.594 12.344 -3.439 1 98.44 54 LEU B N 1
ATOM 3186 C CA . LEU B 1 54 ? -4.195 11.992 -3.674 1 98.44 54 LEU B CA 1
ATOM 3187 C C . LEU B 1 54 ? -3.281 12.711 -2.688 1 98.44 54 LEU B C 1
ATOM 3189 O O . LEU B 1 54 ? -3.684 13.695 -2.062 1 98.44 54 LEU B O 1
ATOM 3193 N N . GLY B 1 55 ? -2.078 12.273 -2.539 1 97.62 55 GLY B N 1
ATOM 3194 C CA . GLY B 1 55 ? -1.084 12.93 -1.708 1 97.62 55 GLY B CA 1
ATOM 3195 C C . GLY B 1 55 ? -1.545 13.141 -0.279 1 97.62 55 GLY B C 1
ATOM 3196 O O . GLY B 1 55 ? -1.992 12.203 0.38 1 97.62 55 GLY B O 1
ATOM 3197 N N . GLY B 1 56 ? -1.422 14.375 0.099 1 97.06 56 GLY B N 1
ATOM 3198 C CA . GLY B 1 56 ? -1.813 14.719 1.455 1 97.06 56 GLY B CA 1
ATOM 3199 C C . GLY B 1 56 ? -3.26 14.383 1.764 1 97.06 56 GLY B C 1
ATOM 3200 O O . GLY B 1 56 ? -3.578 13.945 2.869 1 97.06 56 GLY B O 1
ATOM 3201 N N . SER B 1 57 ? -4.113 14.562 0.835 1 98.25 57 SER B N 1
ATOM 3202 C CA . SER B 1 57 ? -5.531 14.266 1.034 1 98.25 57 SER B CA 1
ATOM 3203 C C . SER B 1 57 ? -5.762 12.766 1.196 1 98.25 57 SER B C 1
ATOM 3205 O O . SER B 1 57 ? -6.582 12.344 2.016 1 98.25 57 SER B O 1
ATOM 3207 N N . ALA B 1 58 ? -5.004 12.008 0.396 1 98.44 58 ALA B N 1
ATOM 3208 C CA . ALA B 1 58 ? -5.113 10.555 0.532 1 98.44 58 ALA B CA 1
ATOM 3209 C C . ALA B 1 58 ? -4.605 10.094 1.893 1 98.44 58 ALA B C 1
ATOM 3211 O O . ALA B 1 58 ? -5.148 9.148 2.48 1 98.44 58 ALA B O 1
ATOM 3212 N N . ILE B 1 59 ? -3.566 10.703 2.355 1 98.75 59 ILE B N 1
ATOM 3213 C CA . ILE B 1 59 ? -3.014 10.359 3.662 1 98.75 59 ILE B CA 1
ATOM 3214 C C . ILE B 1 59 ? -4.055 10.633 4.75 1 98.75 59 ILE B C 1
ATOM 3216 O O . ILE B 1 59 ? -4.246 9.812 5.648 1 98.75 59 ILE B O 1
ATOM 3220 N N . GLY B 1 60 ? -4.738 11.797 4.66 1 98.69 60 GLY B N 1
ATOM 3221 C CA . GLY B 1 60 ? -5.82 12.07 5.594 1 98.69 60 GLY B CA 1
ATOM 3222 C C . GLY B 1 60 ? -6.895 11 5.59 1 98.69 60 GLY B C 1
ATOM 3223 O O . GLY B 1 60 ? -7.332 10.547 6.648 1 98.69 60 GLY B O 1
ATOM 3224 N N . GLY B 1 61 ? -7.297 10.594 4.406 1 98.75 61 GLY B N 1
ATOM 3225 C CA . GLY B 1 61 ? -8.281 9.531 4.27 1 98.75 61 GLY B CA 1
ATOM 3226 C C . GLY B 1 61 ? -7.816 8.203 4.848 1 98.75 61 GLY B C 1
ATOM 3227 O O . GLY B 1 61 ? -8.578 7.523 5.539 1 98.75 61 GLY B O 1
ATOM 3228 N N . ASN B 1 62 ? -6.559 7.879 4.57 1 98.62 62 ASN B N 1
ATOM 3229 C CA . ASN B 1 62 ? -6.035 6.602 5.039 1 98.62 62 ASN B CA 1
ATOM 3230 C C . ASN B 1 62 ? -5.852 6.598 6.555 1 98.62 62 ASN B C 1
ATOM 3232 O O . ASN B 1 62 ? -6.016 5.559 7.199 1 98.62 62 ASN B O 1
ATOM 3236 N N . LEU B 1 63 ? -5.449 7.738 7.102 1 98.81 63 LEU B N 1
ATOM 3237 C CA . LEU B 1 63 ? -5.379 7.836 8.555 1 98.81 63 LEU B CA 1
ATOM 3238 C C . LEU B 1 63 ? -6.746 7.582 9.188 1 98.81 63 LEU B C 1
ATOM 3240 O O . LEU B 1 63 ? -6.848 6.879 10.195 1 98.81 63 LEU B O 1
ATOM 3244 N N . LEU B 1 64 ? -7.805 8.141 8.57 1 98.88 64 LEU B N 1
ATOM 3245 C CA . LEU B 1 64 ? -9.156 7.898 9.078 1 98.88 64 LEU B CA 1
ATOM 3246 C C . LEU B 1 64 ? -9.516 6.422 8.984 1 98.88 64 LEU B C 1
ATOM 3248 O O . LEU B 1 64 ? -10.062 5.848 9.938 1 98.88 64 LEU B O 1
ATOM 3252 N N . ARG B 1 65 ? -9.203 5.844 7.82 1 98.62 65 ARG B N 1
ATOM 3253 C CA . ARG B 1 65 ? -9.5 4.43 7.609 1 98.62 65 ARG B CA 1
ATOM 3254 C C . ARG B 1 65 ? -8.914 3.576 8.727 1 98.62 65 ARG B C 1
ATOM 3256 O O . ARG B 1 65 ? -9.609 2.729 9.297 1 98.62 65 ARG B O 1
ATOM 3263 N N . VAL B 1 66 ? -7.648 3.852 9.047 1 98.38 66 VAL B N 1
ATOM 3264 C CA . VAL B 1 66 ? -6.957 3.057 10.055 1 98.38 66 VAL B CA 1
ATOM 3265 C C . VAL B 1 66 ? -7.492 3.402 11.445 1 98.38 66 VAL B C 1
ATOM 3267 O O . VAL B 1 66 ? -7.664 2.52 12.289 1 98.38 66 VAL B O 1
ATOM 3270 N N . PHE B 1 67 ? -7.801 4.652 11.695 1 98.62 67 PHE B N 1
ATOM 3271 C CA . PHE B 1 67 ? -8.258 5.137 12.992 1 98.62 67 PHE B CA 1
ATOM 3272 C C . PHE B 1 67 ? -9.578 4.484 13.383 1 98.62 67 PHE B C 1
ATOM 3274 O O . PHE B 1 67 ? -9.82 4.211 14.555 1 98.62 67 PHE B O 1
ATOM 3281 N N . VAL B 1 68 ? -10.398 4.172 12.352 1 98.44 68 VAL B N 1
ATOM 3282 C CA . VAL B 1 68 ? -11.758 3.734 12.68 1 98.44 68 VAL B CA 1
ATOM 3283 C C . VAL B 1 68 ? -11.891 2.238 12.406 1 98.44 68 VAL B C 1
ATOM 3285 O O . VAL B 1 68 ? -13 1.692 12.453 1 98.44 68 VAL B O 1
ATOM 3288 N N . LEU B 1 69 ? -10.812 1.61 12.117 1 97.69 69 LEU B N 1
ATOM 3289 C CA . LEU B 1 69 ? -10.789 0.211 11.703 1 97.69 69 LEU B CA 1
ATOM 3290 C C . LEU B 1 69 ? -11.547 -0.662 12.695 1 97.69 69 LEU B C 1
ATOM 3292 O O . LEU B 1 69 ? -12.219 -1.617 12.305 1 97.69 69 LEU B O 1
ATOM 3296 N N . ASP B 1 70 ? -11.43 -0.413 14 1 97.56 70 ASP B N 1
ATOM 3297 C CA . ASP B 1 70 ? -12.023 -1.235 15.055 1 97.56 70 ASP B CA 1
ATOM 3298 C C . ASP B 1 70 ? -13.297 -0.599 15.602 1 97.56 70 ASP B C 1
ATOM 3300 O O . ASP B 1 70 ? -13.836 -1.05 16.609 1 97.56 70 ASP B O 1
ATOM 3304 N N . LYS B 1 71 ? -13.781 0.507 14.883 1 97.12 71 LYS B N 1
ATOM 3305 C CA . LYS B 1 71 ? -14.883 1.271 15.461 1 97.12 71 LYS B CA 1
ATOM 3306 C C . LYS B 1 71 ? -16.031 1.406 14.461 1 97.12 71 LYS B C 1
ATOM 3308 O O . LYS B 1 71 ? -17.203 1.348 14.844 1 97.12 71 LYS B O 1
ATOM 3313 N N . CYS B 1 72 ? -15.695 1.593 13.25 1 98.12 72 CYS B N 1
ATOM 3314 C CA . CYS B 1 72 ? -16.688 1.927 12.234 1 98.12 72 CYS B CA 1
ATOM 3315 C C . CYS B 1 72 ? -17.328 0.667 11.664 1 98.12 72 CYS B C 1
ATOM 3317 O O . CYS B 1 72 ? -16.625 -0.252 11.234 1 98.12 72 CYS B O 1
ATOM 3319 N N . LYS B 1 73 ? -18.625 0.641 11.555 1 97.75 73 LYS B N 1
ATOM 3320 C CA . LYS B 1 73 ? -19.359 -0.573 11.211 1 97.75 73 LYS B CA 1
ATOM 3321 C C . LYS B 1 73 ? -19.594 -0.663 9.703 1 97.75 73 LYS B C 1
ATOM 3323 O O . LYS B 1 73 ? -20.203 -1.626 9.219 1 97.75 73 LYS B O 1
ATOM 3328 N N . ILE B 1 74 ? -19.156 0.32 8.953 1 98.25 74 ILE B N 1
ATOM 3329 C CA . ILE B 1 74 ? -19.234 0.232 7.5 1 98.25 74 ILE B CA 1
ATOM 3330 C C . ILE B 1 74 ? -17.844 0.438 6.898 1 98.25 74 ILE B C 1
ATOM 3332 O O . ILE B 1 74 ? -17 1.105 7.496 1 98.25 74 ILE B O 1
ATOM 3336 N N . PRO B 1 75 ? -17.578 -0.124 5.723 1 98.56 75 PRO B N 1
ATOM 3337 C CA . PRO B 1 75 ? -16.25 -0.021 5.105 1 98.56 75 PRO B CA 1
ATOM 3338 C C . PRO B 1 75 ? -15.891 1.413 4.73 1 98.56 75 PRO B C 1
ATOM 3340 O O . PRO B 1 75 ? -16.734 2.164 4.25 1 98.56 75 PRO B O 1
ATOM 3343 N N . VAL B 1 76 ? -14.672 1.757 4.992 1 98.75 76 VAL B N 1
ATOM 3344 C CA . VAL B 1 76 ? -14.062 3.002 4.543 1 98.75 76 VAL B CA 1
ATOM 3345 C C . VAL B 1 76 ? -12.914 2.695 3.578 1 98.75 76 VAL B C 1
ATOM 3347 O O . VAL B 1 76 ? -11.93 2.066 3.957 1 98.75 76 VAL B O 1
ATOM 3350 N N . ILE B 1 77 ? -13.039 3.109 2.336 1 98.5 77 ILE B N 1
ATOM 3351 C CA . ILE B 1 77 ? -12.078 2.801 1.283 1 98.5 77 ILE B CA 1
ATOM 3352 C C . ILE B 1 77 ? -11.461 4.094 0.75 1 98.5 77 ILE B C 1
ATOM 3354 O O . ILE B 1 77 ? -12.164 5.094 0.579 1 98.5 77 ILE B O 1
ATOM 3358 N N . VAL B 1 78 ? -10.195 4.09 0.563 1 98.69 78 VAL B N 1
ATOM 3359 C CA . VAL B 1 78 ? -9.516 5.242 -0.022 1 98.69 78 VAL B CA 1
ATOM 3360 C C . VAL B 1 78 ? -9.227 4.973 -1.497 1 98.69 78 VAL B C 1
ATOM 3362 O O . VAL B 1 78 ? -8.633 3.949 -1.843 1 98.69 78 VAL B O 1
ATOM 3365 N N . ASN B 1 79 ? -9.664 5.816 -2.33 1 98.69 79 ASN B N 1
ATOM 3366 C CA . ASN B 1 79 ? -9.469 5.73 -3.771 1 98.69 79 ASN B CA 1
ATOM 3367 C C . ASN B 1 79 ? -8.453 6.758 -4.262 1 98.69 79 ASN B C 1
ATOM 3369 O O . ASN B 1 79 ? -8.688 7.961 -4.164 1 98.69 79 ASN B O 1
ATOM 3373 N N . ARG B 1 80 ? -7.316 6.297 -4.738 1 98.38 80 ARG B N 1
ATOM 3374 C CA . ARG B 1 80 ? -6.27 7.148 -5.301 1 98.38 80 ARG B CA 1
ATOM 3375 C C . ARG B 1 80 ? -6.184 6.98 -6.816 1 98.38 80 ARG B C 1
ATOM 3377 O O . ARG B 1 80 ? -5.105 6.723 -7.355 1 98.38 80 ARG B O 1
ATOM 3384 N N . ASP B 1 81 ? -7.328 7.16 -7.473 1 97.56 81 ASP B N 1
ATOM 3385 C CA . ASP B 1 81 ? -7.422 6.883 -8.898 1 97.56 81 ASP B CA 1
ATOM 3386 C C . ASP B 1 81 ? -8.383 7.855 -9.586 1 97.56 81 ASP B C 1
ATOM 3388 O O . ASP B 1 81 ? -9.102 8.602 -8.914 1 97.56 81 ASP B O 1
ATOM 3392 N N . TYR B 1 82 ? -8.336 7.848 -10.93 1 98.12 82 TYR B N 1
ATOM 3393 C CA . TYR B 1 82 ? -9.219 8.672 -11.75 1 98.12 82 TYR B CA 1
ATOM 3394 C C . TYR B 1 82 ? -10.656 8.172 -11.68 1 98.12 82 TYR B C 1
ATOM 3396 O O . TYR B 1 82 ? -11.602 8.93 -11.906 1 98.12 82 TYR B O 1
ATOM 3404 N N . VAL B 1 83 ? -10.805 6.898 -11.422 1 98.06 83 VAL B N 1
ATOM 3405 C CA . VAL B 1 83 ? -12.117 6.27 -11.484 1 98.06 83 VAL B CA 1
ATOM 3406 C C . VAL B 1 83 ? -12.43 5.59 -10.156 1 98.06 83 VAL B C 1
ATOM 3408 O O . VAL B 1 83 ? -11.523 5.23 -9.406 1 98.06 83 VAL B O 1
ATOM 3411 N N . LEU B 1 84 ? -13.758 5.484 -9.906 1 98.75 84 LEU B N 1
ATOM 3412 C CA . LEU B 1 84 ? -14.195 4.812 -8.688 1 98.75 84 LEU B CA 1
ATOM 3413 C C . LEU B 1 84 ? -14.555 3.355 -8.969 1 98.75 84 LEU B C 1
ATOM 3415 O O . LEU B 1 84 ? -14.844 2.994 -10.117 1 98.75 84 LEU B O 1
ATOM 3419 N N . PRO B 1 85 ? -14.492 2.502 -7.984 1 98.56 85 PRO B N 1
ATOM 3420 C CA . PRO B 1 85 ? -14.891 1.104 -8.156 1 98.56 85 PRO B CA 1
ATOM 3421 C C . PRO B 1 85 ? -16.344 0.954 -8.602 1 98.56 85 PRO B C 1
ATOM 3423 O O . PRO B 1 85 ? -17.172 1.836 -8.336 1 98.56 85 PRO B O 1
ATOM 3426 N N . ALA B 1 86 ? -16.641 -0.19 -9.133 1 98.56 86 ALA B N 1
ATOM 3427 C CA . ALA B 1 86 ? -17.953 -0.464 -9.688 1 98.56 86 ALA B CA 1
ATOM 3428 C C . ALA B 1 86 ? -19.016 -0.512 -8.594 1 98.56 86 ALA B C 1
ATOM 3430 O O . ALA B 1 86 ? -20.203 -0.266 -8.852 1 98.56 86 ALA B O 1
ATOM 3431 N N . TYR B 1 87 ? -18.594 -0.73 -7.352 1 98.62 87 TYR B N 1
ATOM 3432 C CA . TYR B 1 87 ? -19.562 -0.938 -6.281 1 98.62 87 TYR B CA 1
ATOM 3433 C C . TYR B 1 87 ? -20.078 0.392 -5.746 1 98.62 87 TYR B C 1
ATOM 3435 O O . TYR B 1 87 ? -20.984 0.423 -4.906 1 98.62 87 TYR B O 1
ATOM 3443 N N . VAL B 1 88 ? -19.516 1.54 -6.156 1 98.81 88 VAL B N 1
ATOM 3444 C CA . VAL B 1 88 ? -20.031 2.844 -5.754 1 98.81 88 VAL B CA 1
ATOM 3445 C C . VAL B 1 88 ? -21.422 3.045 -6.328 1 98.81 88 VAL B C 1
ATOM 3447 O O . VAL B 1 88 ? -21.656 2.805 -7.516 1 98.81 88 VAL B O 1
ATOM 3450 N N . ASP B 1 89 ? -22.344 3.387 -5.465 1 98.69 89 ASP B N 1
ATOM 3451 C CA . ASP B 1 89 ? -23.75 3.551 -5.855 1 98.69 89 ASP B CA 1
ATOM 3452 C C . ASP B 1 89 ? -24.453 4.582 -4.969 1 98.69 89 ASP B C 1
ATOM 3454 O O . ASP B 1 89 ? -23.797 5.41 -4.34 1 98.69 89 ASP B O 1
ATOM 3458 N N . SER B 1 90 ? -25.812 4.602 -4.926 1 98.62 90 SER B N 1
ATOM 3459 C CA . SER B 1 90 ? -26.594 5.621 -4.234 1 98.62 90 SER B CA 1
ATOM 3460 C C . SER B 1 90 ? -26.469 5.48 -2.723 1 98.62 90 SER B C 1
ATOM 3462 O O . SER B 1 90 ? -26.844 6.387 -1.978 1 98.62 90 SER B O 1
ATOM 3464 N N . LYS B 1 91 ? -25.875 4.348 -2.277 1 98.56 91 LYS B N 1
ATOM 3465 C CA . LYS B 1 91 ? -25.703 4.125 -0.843 1 98.56 91 LYS B CA 1
ATOM 3466 C C . LYS B 1 91 ? -24.266 4.383 -0.41 1 98.56 91 LYS B C 1
ATOM 3468 O O . LYS B 1 91 ? -23.906 4.141 0.744 1 98.56 91 LYS B O 1
ATOM 3473 N N . THR B 1 92 ? -23.484 4.855 -1.347 1 98.88 92 THR B N 1
ATOM 3474 C CA . THR B 1 92 ? -22.094 5.207 -1.056 1 98.88 92 THR B CA 1
ATOM 3475 C C . THR B 1 92 ? -21.969 6.695 -0.744 1 98.88 92 THR B C 1
ATOM 3477 O O . THR B 1 92 ? -22.484 7.535 -1.481 1 98.88 92 THR B O 1
ATOM 3480 N N . LEU B 1 93 ? -21.328 7.004 0.38 1 98.94 93 LEU B N 1
ATOM 3481 C CA . LEU B 1 93 ? -20.844 8.367 0.573 1 98.94 93 LEU B CA 1
ATOM 3482 C C . LEU B 1 93 ? -19.438 8.523 0.011 1 98.94 93 LEU B C 1
ATOM 3484 O O . LEU B 1 93 ? -18.484 7.898 0.507 1 98.94 93 LEU B O 1
ATOM 3488 N N . VAL B 1 94 ? -19.359 9.273 -1.031 1 98.94 94 VAL B N 1
ATOM 3489 C CA . VAL B 1 94 ? -18.047 9.609 -1.588 1 98.94 94 VAL B CA 1
ATOM 3490 C C . VAL B 1 94 ? -17.578 10.961 -1.034 1 98.94 94 VAL B C 1
ATOM 3492 O O . VAL B 1 94 ? -18.281 11.969 -1.181 1 98.94 94 VAL B O 1
ATOM 3495 N N . ILE B 1 95 ? -16.484 10.961 -0.356 1 98.94 95 ILE B N 1
ATOM 3496 C CA . ILE B 1 95 ? -15.852 12.195 0.11 1 98.94 95 ILE B CA 1
ATOM 3497 C C . ILE B 1 95 ? -14.695 12.562 -0.82 1 98.94 95 ILE B C 1
ATOM 3499 O O . ILE B 1 95 ? -13.656 11.906 -0.818 1 98.94 95 ILE B O 1
ATOM 3503 N N . ALA B 1 96 ? -14.883 13.555 -1.625 1 98.94 96 ALA B N 1
ATOM 3504 C CA . ALA B 1 96 ? -13.836 14.062 -2.506 1 98.94 96 ALA B CA 1
ATOM 3505 C C . ALA B 1 96 ? -12.945 15.07 -1.778 1 98.94 96 ALA B C 1
ATOM 3507 O O . ALA B 1 96 ? -13.383 16.172 -1.459 1 98.94 96 ALA B O 1
ATOM 3508 N N . SER B 1 97 ? -11.727 14.688 -1.533 1 98.88 97 SER B N 1
ATOM 3509 C CA . SER B 1 97 ? -10.789 15.484 -0.748 1 98.88 97 SER B CA 1
ATOM 3510 C C . SER B 1 97 ? -9.625 15.969 -1.604 1 98.88 97 SER B C 1
ATOM 3512 O O . SER B 1 97 ? -8.852 15.164 -2.127 1 98.88 97 SER B O 1
ATOM 3514 N N . SER B 1 98 ? -9.516 17.203 -1.795 1 98.62 98 SER B N 1
ATOM 3515 C CA . SER B 1 98 ? -8.438 17.875 -2.523 1 98.62 98 SER B CA 1
ATOM 3516 C C . SER B 1 98 ? -8.125 19.234 -1.925 1 98.62 98 SER B C 1
ATOM 3518 O O . SER B 1 98 ? -8.961 20.141 -1.974 1 98.62 98 SER B O 1
ATOM 3520 N N . TYR B 1 99 ? -6.957 19.359 -1.39 1 98.31 99 TYR B N 1
ATOM 3521 C CA . TYR B 1 99 ? -6.605 20.625 -0.75 1 98.31 99 TYR B CA 1
ATOM 3522 C C . TYR B 1 99 ? -6.707 21.781 -1.735 1 98.31 99 TYR B C 1
ATOM 3524 O O . TYR B 1 99 ? -7.348 22.797 -1.448 1 98.31 99 TYR B O 1
ATOM 3532 N N . SER B 1 100 ? -6.152 21.625 -2.924 1 96.75 100 SER B N 1
ATOM 3533 C CA . SER B 1 100 ? -6.176 22.688 -3.916 1 96.75 100 SER B CA 1
ATOM 3534 C C . SER B 1 100 ? -7.539 22.797 -4.586 1 96.75 100 SER B C 1
ATOM 3536 O O . SER B 1 100 ? -7.879 23.828 -5.164 1 96.75 100 SER B O 1
ATOM 3538 N N . GLY B 1 101 ? -8.234 21.703 -4.594 1 98.44 101 GLY B N 1
ATOM 3539 C CA . GLY B 1 101 ? -9.5 21.609 -5.301 1 98.44 101 GLY B CA 1
ATOM 3540 C C . GLY B 1 101 ? -9.336 21.406 -6.793 1 98.44 101 GLY B C 1
ATOM 3541 O O . GLY B 1 101 ? -10.32 21.375 -7.535 1 98.44 101 GLY B O 1
ATOM 3542 N N . ASN B 1 102 ? -8.055 21.188 -7.195 1 97.75 102 ASN B N 1
ATOM 3543 C CA . ASN B 1 102 ? -7.816 21.141 -8.633 1 97.75 102 ASN B CA 1
ATOM 3544 C C . ASN B 1 102 ? -7.125 19.844 -9.055 1 97.75 102 ASN B C 1
ATOM 3546 O O . ASN B 1 102 ? -6.648 19.719 -10.18 1 97.75 102 ASN B O 1
ATOM 3550 N N . THR B 1 103 ? -7.023 18.859 -8.156 1 97.69 103 THR B N 1
ATOM 3551 C CA . THR B 1 103 ? -6.391 17.594 -8.484 1 97.69 103 THR B CA 1
ATOM 3552 C C . THR B 1 103 ? -7.199 16.828 -9.523 1 97.69 103 THR B C 1
ATOM 3554 O O . THR B 1 103 ? -8.352 16.453 -9.281 1 97.69 103 THR B O 1
ATOM 3557 N N . GLU B 1 104 ? -6.625 16.594 -10.617 1 96.81 104 GLU B N 1
ATOM 3558 C CA . GLU B 1 104 ? -7.383 16.094 -11.758 1 96.81 104 GLU B CA 1
ATOM 3559 C C . GLU B 1 104 ? -7.98 14.719 -11.477 1 96.81 104 GLU B C 1
ATOM 3561 O O . GLU B 1 104 ? -9.109 14.43 -11.875 1 96.81 104 GLU B O 1
ATOM 3566 N N . GLU B 1 105 ? -7.195 13.828 -10.766 1 98.44 105 GLU B N 1
ATOM 3567 C CA . GLU B 1 105 ? -7.723 12.508 -10.43 1 98.44 105 GLU B CA 1
ATOM 3568 C C . GLU B 1 105 ? -8.969 12.617 -9.555 1 98.44 105 GLU B C 1
ATOM 3570 O O . GLU B 1 105 ? -9.961 11.93 -9.789 1 98.44 105 GLU B O 1
ATOM 3575 N N . THR B 1 106 ? -8.93 13.531 -8.586 1 98.81 106 THR B N 1
ATOM 3576 C CA . THR B 1 106 ? -10.047 13.711 -7.664 1 98.81 106 THR B CA 1
ATOM 3577 C C . THR B 1 106 ? -11.266 14.266 -8.391 1 98.81 106 THR B C 1
ATOM 3579 O O . THR B 1 106 ? -12.391 13.82 -8.164 1 98.81 106 THR B O 1
ATOM 3582 N N . LEU B 1 107 ? -10.992 15.203 -9.266 1 98.81 107 LEU B N 1
ATOM 3583 C CA . LEU B 1 107 ? -12.086 15.781 -10.039 1 98.81 107 LEU B CA 1
ATOM 3584 C C . LEU B 1 107 ? -12.734 14.734 -10.938 1 98.81 107 LEU B C 1
ATOM 3586 O O . LEU B 1 107 ? -13.953 14.695 -11.078 1 98.81 107 LEU B O 1
ATOM 3590 N N . SER B 1 108 ? -11.906 13.914 -11.555 1 98.69 108 SER B N 1
ATOM 3591 C CA . SER B 1 108 ? -12.422 12.828 -12.383 1 98.69 108 SER B CA 1
ATOM 3592 C C . SER B 1 108 ? -13.258 11.852 -11.555 1 98.69 108 SER B C 1
ATOM 3594 O O . SER B 1 108 ? -14.352 11.461 -11.961 1 98.69 108 SER B O 1
ATOM 3596 N N . ALA B 1 109 ? -12.781 11.461 -10.406 1 98.88 109 ALA B N 1
ATOM 3597 C CA . ALA B 1 109 ? -13.492 10.547 -9.516 1 98.88 109 ALA B CA 1
ATOM 3598 C C . ALA B 1 109 ? -14.789 11.172 -9.016 1 98.88 109 ALA B C 1
ATOM 3600 O O . ALA B 1 109 ? -15.797 10.477 -8.836 1 98.88 109 ALA B O 1
ATOM 3601 N N . TYR B 1 110 ? -14.734 12.492 -8.781 1 98.88 110 TYR B N 1
ATOM 3602 C CA . TYR B 1 110 ? -15.93 13.234 -8.398 1 98.88 110 TYR B CA 1
ATOM 3603 C C . TYR B 1 110 ? -17.016 13.102 -9.461 1 98.88 110 TYR B C 1
ATOM 3605 O O . TYR B 1 110 ? -18.172 12.805 -9.148 1 98.88 110 TYR B O 1
ATOM 3613 N N . GLN B 1 111 ? -16.625 13.297 -10.695 1 98.88 111 GLN B N 1
ATOM 3614 C CA . GLN B 1 111 ? -17.594 13.18 -11.789 1 98.88 111 GLN B CA 1
ATOM 3615 C C . GLN B 1 111 ? -18.125 11.758 -11.898 1 98.88 111 GLN B C 1
ATOM 3617 O O . GLN B 1 111 ? -19.312 11.547 -12.148 1 98.88 111 GLN B O 1
ATOM 3622 N N . ASP B 1 112 ? -17.281 10.828 -11.719 1 98.81 112 ASP B N 1
ATOM 3623 C CA . ASP B 1 112 ? -17.672 9.422 -11.734 1 98.81 112 ASP B CA 1
ATOM 3624 C C . ASP B 1 112 ? -18.672 9.125 -10.617 1 98.81 112 ASP B C 1
ATOM 3626 O O . ASP B 1 112 ? -19.672 8.43 -10.844 1 98.81 112 ASP B O 1
ATOM 3630 N N . ALA B 1 113 ? -18.422 9.641 -9.438 1 98.88 113 ALA B N 1
ATOM 3631 C CA . ALA B 1 113 ? -19.328 9.477 -8.305 1 98.88 113 ALA B CA 1
ATOM 3632 C C . ALA B 1 113 ? -20.719 10.039 -8.625 1 98.88 113 ALA B C 1
ATOM 3634 O O . ALA B 1 113 ? -21.734 9.406 -8.328 1 98.88 113 ALA B O 1
ATOM 3635 N N . LYS B 1 114 ? -20.719 11.188 -9.227 1 98.69 114 LYS B N 1
ATOM 3636 C CA . LYS B 1 114 ? -21.969 11.828 -9.609 1 98.69 114 LYS B CA 1
ATOM 3637 C C . LYS B 1 114 ? -22.734 10.969 -10.609 1 98.69 114 LYS B C 1
ATOM 3639 O O . LYS B 1 114 ? -23.938 10.766 -10.453 1 98.69 114 LYS B O 1
ATOM 3644 N N . SER B 1 115 ? -22.031 10.492 -11.555 1 98.56 115 SER B N 1
ATOM 3645 C CA . SER B 1 115 ? -22.656 9.68 -12.594 1 98.56 115 SER B CA 1
ATOM 3646 C C . SER B 1 115 ? -23.234 8.398 -12.008 1 98.56 115 SER B C 1
ATOM 3648 O O . SER B 1 115 ? -24.203 7.855 -12.531 1 98.56 115 SER B O 1
ATOM 3650 N N . LYS B 1 116 ? -22.766 7.926 -10.898 1 98.56 116 LYS B N 1
ATOM 3651 C CA . LYS B 1 116 ? -23.172 6.676 -10.273 1 98.56 116 LYS B CA 1
ATOM 3652 C C . LYS B 1 116 ? -24.266 6.918 -9.234 1 98.56 116 LYS B C 1
ATOM 3654 O O . LYS B 1 116 ? -24.781 5.977 -8.625 1 98.56 116 LYS B O 1
ATOM 3659 N N . GLY B 1 117 ? -24.547 8.18 -8.977 1 98.56 117 GLY B N 1
ATOM 3660 C CA . GLY B 1 117 ? -25.641 8.539 -8.078 1 98.56 117 GLY B CA 1
ATOM 3661 C C . GLY B 1 117 ? -25.234 8.5 -6.613 1 98.56 117 GLY B C 1
ATOM 3662 O O . GLY B 1 117 ? -26.094 8.414 -5.734 1 98.56 117 GLY B O 1
ATOM 3663 N N . ALA B 1 118 ? -23.938 8.555 -6.352 1 98.81 118 ALA B N 1
ATOM 3664 C CA . ALA B 1 118 ? -23.453 8.516 -4.977 1 98.81 118 ALA B CA 1
ATOM 3665 C C . ALA B 1 118 ? -23.812 9.797 -4.23 1 98.81 118 ALA B C 1
ATOM 3667 O O . ALA B 1 118 ? -24.094 10.82 -4.852 1 98.81 118 ALA B O 1
ATOM 3668 N N . LYS B 1 119 ? -23.859 9.711 -2.877 1 98.62 119 LYS B N 1
ATOM 3669 C CA . LYS B 1 119 ? -23.781 10.922 -2.055 1 98.62 119 LYS B CA 1
ATOM 3670 C C . LYS B 1 119 ? -22.375 11.484 -2.023 1 98.62 119 LYS B C 1
ATOM 3672 O O . LYS B 1 119 ? -21.391 10.734 -1.969 1 98.62 119 LYS B O 1
ATOM 3677 N N . ILE B 1 120 ? -22.312 12.805 -2.146 1 98.81 120 ILE B N 1
ATOM 3678 C CA . ILE B 1 120 ? -20.969 13.375 -2.268 1 98.81 120 ILE B CA 1
ATOM 3679 C C . ILE B 1 120 ? -20.812 14.516 -1.266 1 98.81 120 ILE B C 1
ATOM 3681 O O . ILE B 1 120 ? -21.719 15.336 -1.088 1 98.81 120 ILE B O 1
ATOM 3685 N N . ILE B 1 121 ? -19.703 14.547 -0.571 1 98.88 121 ILE B N 1
ATOM 3686 C CA . ILE B 1 121 ? -19.219 15.68 0.208 1 98.88 121 ILE B CA 1
ATOM 3687 C C . ILE B 1 121 ? -17.828 16.078 -0.257 1 98.88 121 ILE B C 1
ATOM 3689 O O . ILE B 1 121 ? -16.969 15.211 -0.443 1 98.88 121 ILE B O 1
ATOM 3693 N N . ALA B 1 122 ? -17.594 17.344 -0.493 1 98.81 122 ALA B N 1
ATOM 3694 C CA . ALA B 1 122 ? -16.266 17.828 -0.878 1 98.81 122 ALA B CA 1
ATOM 3695 C C . ALA B 1 122 ? -15.555 18.469 0.309 1 98.81 122 ALA B C 1
ATOM 3697 O O . ALA B 1 122 ? -16.172 19.172 1.113 1 98.81 122 ALA B O 1
ATOM 3698 N N . ILE B 1 123 ? -14.32 18.203 0.477 1 98.81 123 ILE B N 1
ATOM 3699 C CA . ILE B 1 123 ? -13.438 18.891 1.414 1 98.81 123 ILE B CA 1
ATOM 3700 C C . ILE B 1 123 ? -12.297 19.547 0.651 1 98.81 123 ILE B C 1
ATOM 3702 O O . ILE B 1 123 ? -11.477 18.875 0.027 1 98.81 123 ILE B O 1
ATOM 3706 N N . THR B 1 124 ? -12.227 20.844 0.689 1 98.75 124 THR B N 1
ATOM 3707 C CA . THR B 1 124 ? -11.266 21.562 -0.138 1 98.75 124 THR B CA 1
ATOM 3708 C C . THR B 1 124 ? -11.109 23 0.337 1 98.75 124 THR B C 1
ATOM 3710 O O . THR B 1 124 ? -11.891 23.469 1.17 1 98.75 124 THR B O 1
ATOM 3713 N N . THR B 1 125 ? -10.023 23.594 -0.09 1 98.62 125 THR B N 1
ATOM 3714 C CA . THR B 1 125 ? -9.867 25.031 0.14 1 98.62 125 THR B CA 1
ATOM 3715 C C . THR B 1 125 ? -10.695 25.828 -0.861 1 98.62 125 THR B C 1
ATOM 3717 O O . THR B 1 125 ? -11.055 26.984 -0.6 1 98.62 125 THR B O 1
ATOM 3720 N N . GLY B 1 126 ? -10.961 25.266 -1.987 1 98.56 126 GLY B N 1
ATOM 3721 C CA . GLY B 1 126 ? -11.633 25.906 -3.105 1 98.56 126 GLY B CA 1
ATOM 3722 C C . GLY B 1 126 ? -11.43 25.172 -4.422 1 98.56 126 GLY B C 1
ATOM 3723 O O . GLY B 1 126 ? -11.602 23.953 -4.492 1 98.56 126 GLY B O 1
ATOM 3724 N N . GLY B 1 127 ? -11.148 25.984 -5.449 1 98.38 127 GLY B N 1
ATOM 3725 C CA . GLY B 1 127 ? -10.852 25.422 -6.754 1 98.38 127 GLY B CA 1
ATOM 3726 C C . GLY B 1 127 ? -12.07 24.828 -7.441 1 98.38 127 GLY B C 1
ATOM 3727 O O . GLY B 1 127 ? -13.203 25.125 -7.062 1 98.38 127 GLY B O 1
ATOM 3728 N N . LYS B 1 128 ? -11.828 24.078 -8.438 1 98.75 128 LYS B N 1
ATOM 3729 C CA . LYS B 1 128 ? -12.867 23.484 -9.266 1 98.75 128 LYS B CA 1
ATOM 3730 C C . LYS B 1 128 ? -13.75 22.547 -8.445 1 98.75 128 LYS B C 1
ATOM 3732 O O . LYS B 1 128 ? -14.961 22.453 -8.688 1 98.75 128 LYS B O 1
ATOM 3737 N N . LEU B 1 129 ? -13.156 21.875 -7.516 1 98.88 129 LEU B N 1
ATOM 3738 C CA . LEU B 1 129 ? -13.93 20.938 -6.707 1 98.88 129 LEU B CA 1
ATOM 3739 C C . LEU B 1 129 ? -15.039 21.656 -5.949 1 98.88 129 LEU B C 1
ATOM 3741 O O . LEU B 1 129 ? -16.188 21.203 -5.938 1 98.88 129 LEU B O 1
ATOM 3745 N N . LYS B 1 130 ? -14.664 22.766 -5.312 1 98.81 130 LYS B N 1
ATOM 3746 C CA . LYS B 1 130 ? -15.672 23.547 -4.609 1 98.81 130 LYS B CA 1
ATOM 3747 C C . LYS B 1 130 ? -16.734 24.047 -5.574 1 98.81 130 LYS B C 1
ATOM 3749 O O . LYS B 1 130 ? -17.938 23.953 -5.293 1 98.81 130 LYS B O 1
ATOM 3754 N N . GLU B 1 131 ? -16.281 24.578 -6.688 1 98.81 131 GLU B N 1
ATOM 3755 C CA . GLU B 1 131 ? -17.203 25.109 -7.688 1 98.81 131 GLU B CA 1
ATOM 3756 C C . GLU B 1 131 ? -18.188 24.047 -8.156 1 98.81 131 GLU B C 1
ATOM 3758 O O . GLU B 1 131 ? -19.406 24.297 -8.195 1 98.81 131 GLU B O 1
ATOM 3763 N N . PHE B 1 132 ? -17.656 22.875 -8.508 1 98.75 132 PHE B N 1
ATOM 3764 C CA . PHE B 1 132 ? -18.5 21.797 -9 1 98.75 132 PHE B CA 1
ATOM 3765 C C . PHE B 1 132 ? -19.484 21.328 -7.93 1 98.75 132 PHE B C 1
ATOM 3767 O O . PHE B 1 132 ? -20.672 21.141 -8.203 1 98.75 132 PHE B O 1
ATOM 3774 N N . ALA B 1 133 ? -19 21.141 -6.707 1 98.69 133 ALA B N 1
ATOM 3775 C CA . ALA B 1 133 ? -19.828 20.625 -5.625 1 98.69 133 ALA B CA 1
ATOM 3776 C C . ALA B 1 133 ? -20.984 21.578 -5.305 1 98.69 133 ALA B C 1
ATOM 3778 O O . ALA B 1 133 ? -22.125 21.156 -5.145 1 98.69 133 ALA B O 1
ATOM 3779 N N . GLU B 1 134 ? -20.672 22.859 -5.254 1 98.38 134 GLU B N 1
ATOM 3780 C CA . GLU B 1 134 ? -21.688 23.859 -4.98 1 98.38 134 GLU B CA 1
ATOM 3781 C C . GLU B 1 134 ? -22.719 23.922 -6.109 1 98.38 134 GLU B C 1
ATOM 3783 O O . GLU B 1 134 ? -23.922 23.969 -5.855 1 98.38 134 GLU B O 1
ATOM 3788 N N . LYS B 1 135 ? -22.219 23.969 -7.293 1 98.56 135 LYS B N 1
ATOM 3789 C CA . LYS B 1 135 ? -23.094 24 -8.453 1 98.56 135 LYS B CA 1
ATOM 3790 C C . LYS B 1 135 ? -24.031 22.797 -8.469 1 98.56 135 LYS B C 1
ATOM 3792 O O . LYS B 1 135 ? -25.203 22.922 -8.828 1 98.56 135 LYS B O 1
ATOM 3797 N N . ASP B 1 136 ? -23.516 21.641 -8.07 1 98.38 136 ASP B N 1
ATOM 3798 C CA . ASP B 1 136 ? -24.281 20.391 -8.141 1 98.38 136 ASP B CA 1
ATOM 3799 C C . ASP B 1 136 ? -25.141 20.203 -6.891 1 98.38 136 ASP B C 1
ATOM 3801 O O . ASP B 1 136 ? -25.922 19.25 -6.809 1 98.38 136 ASP B O 1
ATOM 3805 N N . GLY B 1 137 ? -24.984 21.062 -5.852 1 97.94 137 GLY B N 1
ATOM 3806 C CA . GLY B 1 137 ? -25.812 21.031 -4.656 1 97.94 137 GLY B CA 1
ATOM 3807 C C . GLY B 1 137 ? -25.281 20.094 -3.588 1 97.94 137 GLY B C 1
ATOM 3808 O O . GLY B 1 137 ? -26.031 19.688 -2.688 1 97.94 137 GLY B O 1
ATOM 3809 N N . PHE B 1 138 ? -24.047 19.688 -3.746 1 98.38 138 PHE B N 1
ATOM 3810 C CA . PHE B 1 138 ? -23.422 18.828 -2.738 1 98.38 138 PHE B CA 1
ATOM 3811 C C . PHE B 1 138 ? -22.812 19.672 -1.622 1 98.38 138 PHE B C 1
ATOM 3813 O O . PHE B 1 138 ? -22.469 20.844 -1.829 1 98.38 138 PHE B O 1
ATOM 3820 N N . ASP B 1 139 ? -22.688 19.078 -0.419 1 98.44 139 ASP B N 1
ATOM 3821 C CA . ASP B 1 139 ? -22.109 19.75 0.727 1 98.44 139 ASP B CA 1
ATOM 3822 C C . ASP B 1 139 ? -20.609 19.969 0.526 1 98.44 139 ASP B C 1
ATOM 3824 O O . ASP B 1 139 ? -19.922 19.109 -0.027 1 98.44 139 ASP B O 1
ATOM 3828 N N . VAL B 1 140 ? -20.141 21.125 0.986 1 98.56 140 VAL B N 1
ATOM 3829 C CA . VAL B 1 140 ? -18.719 21.469 0.915 1 98.56 140 VAL B CA 1
ATOM 3830 C C . VAL B 1 140 ? -18.219 21.844 2.301 1 98.56 140 VAL B C 1
ATOM 3832 O O . VAL B 1 140 ? -18.812 22.688 2.98 1 98.56 140 VAL B O 1
ATOM 3835 N N . ILE B 1 141 ? -17.203 21.188 2.732 1 98.69 141 ILE B N 1
ATOM 3836 C CA . ILE B 1 141 ? -16.438 21.594 3.906 1 98.69 141 ILE B CA 1
ATOM 3837 C C . ILE B 1 141 ? -15.188 22.359 3.471 1 98.69 141 ILE B C 1
ATOM 3839 O O . ILE B 1 141 ? -14.242 21.766 2.936 1 98.69 141 ILE B O 1
ATOM 3843 N N . THR B 1 142 ? -15.164 23.625 3.717 1 98.44 142 THR B N 1
ATOM 3844 C CA . THR B 1 142 ? -14.062 24.469 3.289 1 98.44 142 THR B CA 1
ATOM 3845 C C . THR B 1 142 ? -12.992 24.562 4.371 1 98.44 142 THR B C 1
ATOM 3847 O O . THR B 1 142 ? -13.297 24.844 5.531 1 98.44 142 THR B O 1
ATOM 3850 N N . ILE B 1 143 ? -11.805 24.281 3.986 1 98.44 143 ILE B N 1
ATOM 3851 C CA . ILE B 1 143 ? -10.68 24.359 4.906 1 98.44 143 ILE B CA 1
ATOM 3852 C C . ILE B 1 143 ? -9.758 25.516 4.492 1 98.44 143 ILE B C 1
ATOM 3854 O O . ILE B 1 143 ? -9.82 25.984 3.357 1 98.44 143 ILE B O 1
ATOM 3858 N N . PRO B 1 144 ? -8.922 26 5.363 1 98.12 144 PRO B N 1
ATOM 3859 C CA . PRO B 1 144 ? -8.062 27.156 5.066 1 98.12 144 PRO B CA 1
ATOM 3860 C C . PRO B 1 144 ? -7 26.844 4.012 1 98.12 144 PRO B C 1
ATOM 3862 O O . PRO B 1 144 ? -6.469 25.734 3.973 1 98.12 144 PRO B O 1
ATOM 3865 N N . SER B 1 145 ? -6.707 27.875 3.188 1 97.38 145 SER B N 1
ATOM 3866 C CA . SER B 1 145 ? -5.637 27.797 2.197 1 97.38 145 SER B CA 1
ATOM 3867 C C . SER B 1 145 ? -4.336 28.375 2.736 1 97.38 145 SER B C 1
ATOM 3869 O O . SER B 1 145 ? -4.242 28.719 3.916 1 97.38 145 SER B O 1
ATOM 3871 N N . GLY B 1 146 ? -3.297 28.312 1.931 1 95.5 146 GLY B N 1
ATOM 3872 C CA . GLY B 1 146 ? -2.072 29.016 2.281 1 95.5 146 GLY B CA 1
ATOM 3873 C C . GLY B 1 146 ? -0.93 28.078 2.637 1 95.5 146 GLY B C 1
ATOM 3874 O O . GLY B 1 146 ? 0.188 28.531 2.9 1 95.5 146 GLY B O 1
ATOM 3875 N N . LEU B 1 147 ? -1.16 26.859 2.668 1 96.69 147 LEU B N 1
ATOM 3876 C CA . LEU B 1 147 ? -0.131 25.875 2.979 1 96.69 147 LEU B CA 1
ATOM 3877 C C . LEU B 1 147 ? 0.113 24.953 1.789 1 96.69 147 LEU B C 1
ATOM 3879 O O . LEU B 1 147 ? -0.701 24.891 0.864 1 96.69 147 LEU B O 1
ATOM 3883 N N . GLN B 1 148 ? 1.286 24.328 1.808 1 95.5 148 GLN B N 1
ATOM 3884 C CA . GLN B 1 148 ? 1.43 23.156 0.948 1 95.5 148 GLN B CA 1
ATOM 3885 C C . GLN B 1 148 ? 0.529 22.016 1.416 1 95.5 148 GLN B C 1
ATOM 3887 O O . GLN B 1 148 ? 0.379 21.797 2.619 1 95.5 148 GLN B O 1
ATOM 3892 N N . PRO B 1 149 ? -0.031 21.281 0.467 1 95.19 149 PRO B N 1
ATOM 3893 C CA . PRO B 1 149 ? -0.956 20.219 0.853 1 95.19 149 PRO B CA 1
ATOM 3894 C C . PRO B 1 149 ? -0.365 19.266 1.898 1 95.19 149 PRO B C 1
ATOM 3896 O O . PRO B 1 149 ? -1.048 18.906 2.859 1 95.19 149 PRO B O 1
ATOM 3899 N N . ARG B 1 150 ? 0.949 18.891 1.772 1 97.12 150 ARG B N 1
ATOM 3900 C CA . ARG B 1 150 ? 1.581 17.938 2.688 1 97.12 150 ARG B CA 1
ATOM 3901 C C . ARG B 1 150 ? 1.751 18.547 4.074 1 97.12 150 ARG B C 1
ATOM 3903 O O . ARG B 1 150 ? 1.991 17.828 5.047 1 97.12 150 ARG B O 1
ATOM 3910 N N . ALA B 1 151 ? 1.615 19.875 4.207 1 98.06 151 ALA B N 1
ATOM 3911 C CA . ALA B 1 151 ? 1.726 20.578 5.488 1 98.06 151 ALA B CA 1
ATOM 3912 C C . ALA B 1 151 ? 0.348 20.859 6.074 1 98.06 151 ALA B C 1
ATOM 3914 O O . ALA B 1 151 ? 0.235 21.484 7.133 1 98.06 151 ALA B O 1
ATOM 3915 N N . ALA B 1 152 ? -0.681 20.391 5.406 1 98.38 152 ALA B N 1
ATOM 3916 C CA . ALA B 1 152 ? -2.047 20.703 5.812 1 98.38 152 ALA B CA 1
ATOM 3917 C C . ALA B 1 152 ? -2.768 19.469 6.328 1 98.38 152 ALA B C 1
ATOM 3919 O O . ALA B 1 152 ? -3.973 19.312 6.121 1 98.38 152 ALA B O 1
ATOM 3920 N N . LEU B 1 153 ? -2.043 18.594 6.941 1 98.5 153 LEU B N 1
ATOM 3921 C CA . LEU B 1 153 ? -2.623 17.312 7.363 1 98.5 153 LEU B CA 1
ATOM 3922 C C . LEU B 1 153 ? -3.734 17.547 8.383 1 98.5 153 LEU B C 1
ATOM 3924 O O . LEU B 1 153 ? -4.742 16.828 8.375 1 98.5 153 LEU B O 1
ATOM 3928 N N . GLY B 1 154 ? -3.518 18.469 9.336 1 98.62 154 GLY B N 1
ATOM 3929 C CA . GLY B 1 154 ? -4.586 18.781 10.273 1 98.62 154 GLY B CA 1
ATOM 3930 C C . GLY B 1 154 ? -5.902 19.109 9.594 1 98.62 154 GLY B C 1
ATOM 3931 O O . GLY B 1 154 ? -6.957 18.609 9.992 1 98.62 154 GLY B O 1
ATOM 3932 N N . TYR B 1 155 ? -5.812 19.875 8.555 1 98.56 155 TYR B N 1
ATOM 3933 C CA . TYR B 1 155 ? -6.996 20.297 7.816 1 98.56 155 TYR B CA 1
ATOM 3934 C C . TYR B 1 155 ? -7.559 19.156 6.984 1 98.56 155 TYR B C 1
ATOM 3936 O O . TYR B 1 155 ? -8.773 19.078 6.766 1 98.56 155 TYR B O 1
ATOM 3944 N N . SER B 1 156 ? -6.688 18.25 6.555 1 97.44 156 SER B N 1
ATOM 3945 C CA . SER B 1 156 ? -7.141 17.172 5.695 1 97.44 156 SER B CA 1
ATOM 3946 C C . SER B 1 156 ? -7.723 16.016 6.512 1 97.44 156 SER B C 1
ATOM 3948 O O . SER B 1 156 ? -8.523 15.234 6.004 1 97.44 156 SER B O 1
ATOM 3950 N N . PHE B 1 157 ? -7.367 15.953 7.812 1 98.81 157 PHE B N 1
ATOM 3951 C CA . PHE B 1 157 ? -7.73 14.781 8.602 1 98.81 157 PHE B CA 1
ATOM 3952 C C . PHE B 1 157 ? -8.812 15.133 9.625 1 98.81 157 PHE B C 1
ATOM 3954 O O . PHE B 1 157 ? -9.82 14.43 9.727 1 98.81 157 PHE B O 1
ATOM 3961 N N . ILE B 1 158 ? -8.695 16.188 10.344 1 98.88 158 ILE B N 1
ATOM 3962 C CA . ILE B 1 158 ? -9.523 16.453 11.516 1 98.88 158 ILE B CA 1
ATOM 3963 C C . ILE B 1 158 ? -10.961 16.703 11.086 1 98.88 158 ILE B C 1
ATOM 3965 O O . ILE B 1 158 ? -11.898 16.141 11.664 1 98.88 158 ILE B O 1
ATOM 3969 N N . PRO B 1 159 ? -11.219 17.547 10.039 1 98.69 159 PRO B N 1
ATOM 3970 C CA . PRO B 1 159 ? -12.609 17.688 9.602 1 98.69 159 PRO B CA 1
ATOM 3971 C C . PRO B 1 159 ? -13.219 16.375 9.125 1 98.69 159 PRO B C 1
ATOM 3973 O O . PRO B 1 159 ? -14.414 16.125 9.336 1 98.69 159 PRO B O 1
ATOM 3976 N N . LEU B 1 160 ? -12.43 15.602 8.469 1 98.44 160 LEU B N 1
ATOM 3977 C CA . LEU B 1 160 ? -12.867 14.273 8.055 1 98.44 160 LEU B CA 1
ATOM 3978 C C . LEU B 1 160 ? -13.273 13.43 9.266 1 98.44 160 LEU B C 1
ATOM 3980 O O . LEU B 1 160 ? -14.312 12.766 9.25 1 98.44 160 LEU B O 1
ATOM 3984 N N . LEU B 1 161 ? -12.406 13.422 10.305 1 98.75 161 LEU B N 1
ATOM 3985 C CA . LEU B 1 161 ? -12.664 12.711 11.555 1 98.75 161 LEU B CA 1
ATOM 3986 C C . LEU B 1 161 ? -13.945 13.203 12.211 1 98.75 161 LEU B C 1
ATOM 3988 O O . LEU B 1 161 ? -14.781 12.406 12.625 1 98.75 161 LEU B O 1
ATOM 3992 N N . MET B 1 162 ? -14.141 14.5 12.258 1 98.81 162 MET B N 1
ATOM 3993 C CA . MET B 1 162 ? -15.305 15.102 12.898 1 98.81 162 MET B CA 1
ATOM 3994 C C . MET B 1 162 ? -16.578 14.828 12.094 1 98.81 162 MET B C 1
ATOM 3996 O O . MET B 1 162 ? -17.656 14.672 12.664 1 98.81 162 MET B O 1
ATOM 4000 N N . LEU B 1 163 ? -16.453 14.773 10.789 1 98.69 163 LEU B N 1
ATOM 4001 C CA . LEU B 1 163 ? -17.578 14.383 9.953 1 98.69 163 LEU B CA 1
ATOM 4002 C C . LEU B 1 163 ? -18.094 13 10.352 1 98.69 163 LEU B C 1
ATOM 4004 O O . LEU B 1 163 ? -19.312 12.789 10.438 1 98.69 163 LEU B O 1
ATOM 4008 N N . PHE B 1 164 ? -17.188 12.031 10.609 1 98.75 164 PHE B N 1
ATOM 4009 C CA . PHE B 1 164 ? -17.578 10.688 11.016 1 98.75 164 PHE B CA 1
ATOM 4010 C C . PHE B 1 164 ? -18.281 10.711 12.367 1 98.75 164 PHE B C 1
ATOM 4012 O O . PHE B 1 164 ? -19.234 9.961 12.594 1 98.75 164 PHE B O 1
ATOM 4019 N N . VAL B 1 165 ? -17.781 11.609 13.281 1 98.56 165 VAL B N 1
ATOM 4020 C CA . VAL B 1 165 ? -18.422 11.773 14.578 1 98.56 165 VAL B CA 1
ATOM 4021 C C . VAL B 1 165 ? -19.844 12.305 14.375 1 98.56 165 VAL B C 1
ATOM 4023 O O . VAL B 1 165 ? -20.797 11.773 14.945 1 98.56 165 VAL B O 1
ATOM 4026 N N . LYS B 1 166 ? -20 13.305 13.516 1 97.94 166 LYS B N 1
ATOM 4027 C CA . LYS B 1 166 ? -21.281 13.953 13.281 1 97.94 166 LYS B CA 1
ATOM 4028 C C . LYS B 1 166 ? -22.281 12.992 12.648 1 97.94 166 LYS B C 1
ATOM 4030 O O . LYS B 1 166 ? -23.484 13.055 12.938 1 97.94 166 LYS B O 1
ATOM 4035 N N . LEU B 1 167 ? -21.797 12.148 11.836 1 97.88 167 LEU B N 1
ATOM 4036 C CA . LEU B 1 167 ? -22.656 11.172 11.172 1 97.88 167 LEU B CA 1
ATOM 4037 C C . LEU B 1 167 ? -22.984 10.016 12.109 1 97.88 167 LEU B C 1
ATOM 4039 O O . LEU B 1 167 ? -23.781 9.148 11.766 1 97.88 167 LEU B O 1
ATOM 4043 N N . GLY B 1 168 ? -22.328 9.945 13.266 1 97.69 168 GLY B N 1
ATOM 4044 C CA . GLY B 1 168 ? -22.578 8.891 14.234 1 97.69 168 GLY B CA 1
ATOM 4045 C C . GLY B 1 168 ? -21.875 7.594 13.898 1 97.69 168 GLY B C 1
ATOM 4046 O O . GLY B 1 168 ? -22.266 6.527 14.375 1 97.69 168 GLY B O 1
ATOM 4047 N N . LEU B 1 169 ? -20.859 7.699 13.047 1 98.06 169 LEU B N 1
ATOM 4048 C CA . LEU B 1 169 ? -20.125 6.504 12.641 1 98.06 169 LEU B CA 1
ATOM 4049 C C . LEU B 1 169 ? -19.094 6.113 13.695 1 98.06 169 LEU B C 1
ATOM 4051 O O . LEU B 1 169 ? -18.656 4.961 13.742 1 98.06 169 LEU B O 1
ATOM 4055 N N . ILE B 1 170 ? -18.625 7.082 14.477 1 98.19 170 ILE B N 1
ATOM 4056 C CA . ILE B 1 170 ? -17.75 6.816 15.609 1 98.19 170 ILE B CA 1
ATOM 4057 C C . ILE B 1 170 ? -18.141 7.699 16.797 1 98.19 170 ILE B C 1
ATOM 4059 O O . ILE B 1 170 ? -18.906 8.656 16.625 1 98.19 170 ILE B O 1
ATOM 4063 N N . GLU B 1 171 ? -17.594 7.391 17.953 1 98.12 171 GLU B N 1
ATOM 4064 C CA . GLU B 1 171 ? -17.859 8.164 19.172 1 98.12 171 GLU B CA 1
ATOM 4065 C C . GLU B 1 171 ? -17.109 9.492 19.141 1 98.12 171 GLU B C 1
ATOM 4067 O O . GLU B 1 171 ? -16.141 9.656 18.391 1 98.12 171 GLU B O 1
ATOM 4072 N N . PRO B 1 172 ? -17.562 10.438 19.984 1 98.38 172 PRO B N 1
ATOM 4073 C CA . PRO B 1 172 ? -16.859 11.727 20.062 1 98.38 172 PRO B CA 1
ATOM 4074 C C . PRO B 1 172 ? -15.383 11.57 20.422 1 98.38 172 PRO B C 1
ATOM 4076 O O . PRO B 1 172 ? -15.023 10.672 21.188 1 98.38 172 PRO B O 1
ATOM 4079 N N . VAL B 1 173 ? -14.586 12.414 19.844 1 98.38 173 VAL B N 1
ATOM 4080 C CA . VAL B 1 173 ? -13.141 12.305 20.016 1 98.38 173 VAL B CA 1
ATOM 4081 C C . VAL B 1 173 ? -12.586 13.625 20.562 1 98.38 173 VAL B C 1
ATOM 4083 O O . VAL B 1 173 ? -11.398 13.922 20.391 1 98.38 173 VAL B O 1
ATOM 4086 N N . ASP B 1 174 ? -13.383 14.492 21.156 1 98.44 174 ASP B N 1
ATOM 4087 C CA . ASP B 1 174 ? -13 15.82 21.625 1 98.44 174 ASP B CA 1
ATOM 4088 C C . ASP B 1 174 ? -11.805 15.758 22.562 1 98.44 174 ASP B C 1
ATOM 4090 O O . ASP B 1 174 ? -10.852 16.516 22.422 1 98.44 174 ASP B O 1
ATOM 4094 N N . ASP B 1 175 ? -11.875 14.891 23.5 1 98.62 175 ASP B N 1
ATOM 4095 C CA . ASP B 1 175 ? -10.797 14.766 24.469 1 98.62 175 ASP B CA 1
ATOM 4096 C C . ASP B 1 175 ? -9.492 14.359 23.797 1 98.62 175 ASP B C 1
ATOM 4098 O O . ASP B 1 175 ? -8.414 14.812 24.188 1 98.62 175 ASP B O 1
ATOM 4102 N N . GLN B 1 176 ? -9.57 13.484 22.844 1 98.81 176 GLN B N 1
ATOM 4103 C CA . GLN B 1 176 ? -8.375 13.055 22.109 1 98.81 176 GLN B CA 1
ATOM 4104 C C . GLN B 1 176 ? -7.75 14.219 21.344 1 98.81 176 GLN B C 1
ATOM 4106 O O . GLN B 1 176 ? -6.527 14.344 21.281 1 98.81 176 GLN B O 1
ATOM 4111 N N . ILE B 1 177 ? -8.602 15.039 20.719 1 98.88 177 ILE B N 1
ATOM 4112 C CA . ILE B 1 177 ? -8.117 16.188 19.969 1 98.88 177 ILE B CA 1
ATOM 4113 C C . ILE B 1 177 ? -7.406 17.156 20.906 1 98.88 177 ILE B C 1
ATOM 4115 O O . ILE B 1 177 ? -6.309 17.641 20.594 1 98.88 177 ILE B O 1
ATOM 4119 N N . GLU B 1 178 ? -8.023 17.422 22.031 1 98.69 178 GLU B N 1
ATOM 4120 C CA . GLU B 1 178 ? -7.422 18.328 23 1 98.69 178 GLU B CA 1
ATOM 4121 C C . GLU B 1 178 ? -6.074 17.812 23.484 1 98.69 178 GLU B C 1
ATOM 4123 O O . GLU B 1 178 ? -5.105 18.562 23.578 1 98.69 178 GLU B O 1
ATOM 4128 N N . GLU B 1 179 ? -6.062 16.578 23.781 1 98.94 179 GLU B N 1
ATOM 4129 C CA . GLU B 1 179 ? -4.797 15.984 24.203 1 98.94 179 GLU B CA 1
ATOM 4130 C C . GLU B 1 179 ? -3.746 16.078 23.109 1 98.94 179 GLU B C 1
ATOM 4132 O O . GLU B 1 179 ? -2.568 16.328 23.375 1 98.94 179 GLU B O 1
ATOM 4137 N N . THR B 1 180 ? -4.148 15.781 21.891 1 98.94 180 THR B N 1
ATOM 4138 C CA . THR B 1 180 ? -3.232 15.82 20.75 1 98.94 180 THR B CA 1
ATOM 4139 C C . THR B 1 180 ? -2.586 17.203 20.625 1 98.94 180 THR B C 1
ATOM 4141 O O . THR B 1 180 ? -1.372 17.312 20.438 1 98.94 180 THR B O 1
ATOM 4144 N N . VAL B 1 181 ? -3.393 18.234 20.75 1 98.88 181 VAL B N 1
ATOM 4145 C CA . VAL B 1 181 ? -2.885 19.594 20.672 1 98.88 181 VAL B CA 1
ATOM 4146 C C . VAL B 1 181 ? -1.851 19.828 21.781 1 98.88 181 VAL B C 1
ATOM 4148 O O . VAL B 1 181 ? -0.783 20.391 21.531 1 98.88 181 VAL B O 1
ATOM 4151 N N . LYS B 1 182 ? -2.105 19.375 22.938 1 98.88 182 LYS B N 1
ATOM 4152 C CA . LYS B 1 182 ? -1.199 19.531 24.078 1 98.88 182 LYS B CA 1
ATOM 4153 C C . LYS B 1 182 ? 0.104 18.766 23.844 1 98.88 182 LYS B C 1
ATOM 4155 O O . LYS B 1 182 ? 1.19 19.312 24.047 1 98.88 182 LYS B O 1
ATOM 4160 N N . VAL B 1 183 ? -0.041 17.531 23.438 1 98.94 183 VAL B N 1
ATOM 4161 C CA . VAL B 1 183 ? 1.121 16.672 23.219 1 98.94 183 VAL B CA 1
ATOM 4162 C C . VAL B 1 183 ? 2.018 17.297 22.141 1 98.94 183 VAL B C 1
ATOM 4164 O O . VAL B 1 183 ? 3.236 17.375 22.312 1 98.94 183 VAL B O 1
ATOM 4167 N N . LEU B 1 184 ? 1.429 17.75 21.062 1 98.94 184 LEU B N 1
ATOM 4168 C CA . LEU B 1 184 ? 2.215 18.312 19.969 1 98.94 184 LEU B CA 1
ATOM 4169 C C . LEU B 1 184 ? 2.84 19.641 20.375 1 98.94 184 LEU B C 1
ATOM 4171 O O . LEU B 1 184 ? 3.945 19.969 19.938 1 98.94 184 LEU B O 1
ATOM 4175 N N . SER B 1 185 ? 2.115 20.422 21.203 1 98.88 185 SER B N 1
ATOM 4176 C CA . SER B 1 185 ? 2.67 21.672 21.719 1 98.88 185 SER B CA 1
ATOM 4177 C C . SER B 1 185 ? 3.916 21.422 22.562 1 98.88 185 SER B C 1
ATOM 4179 O O . SER B 1 185 ? 4.867 22.203 22.516 1 98.88 185 SER B O 1
ATOM 4181 N N . ASP B 1 186 ? 3.912 20.391 23.266 1 98.75 186 ASP B N 1
ATOM 4182 C CA . ASP B 1 186 ? 5.078 20.016 24.062 1 98.75 186 ASP B CA 1
ATOM 4183 C C . ASP B 1 186 ? 6.211 19.516 23.172 1 98.75 186 ASP B C 1
ATOM 4185 O O . ASP B 1 186 ? 7.371 19.875 23.359 1 98.75 186 ASP B O 1
ATOM 4189 N N . LEU B 1 187 ? 5.875 18.719 22.188 1 98.88 187 LEU B N 1
ATOM 4190 C CA . LEU B 1 187 ? 6.871 18.094 21.328 1 98.88 187 LEU B CA 1
ATOM 4191 C C . LEU B 1 187 ? 7.57 19.141 20.469 1 98.88 187 LEU B C 1
ATOM 4193 O O . LEU B 1 187 ? 8.758 19 20.156 1 98.88 187 LEU B O 1
ATOM 4197 N N . ARG B 1 188 ? 6.797 20.156 20 1 98.25 188 ARG B N 1
ATOM 4198 C CA . ARG B 1 188 ? 7.43 21.156 19.156 1 98.25 188 ARG B CA 1
ATOM 4199 C C . ARG B 1 188 ? 8.57 21.859 19.906 1 98.25 188 ARG B C 1
ATOM 4201 O O . ARG B 1 188 ? 9.562 22.25 19.281 1 98.25 188 ARG B O 1
ATOM 4208 N N . GLU B 1 189 ? 8.484 21.969 21.234 1 98.38 189 GLU B N 1
ATOM 4209 C CA . GLU B 1 189 ? 9.523 22.594 22.031 1 98.38 189 GLU B CA 1
ATOM 4210 C C . GLU B 1 189 ? 10.75 21.688 22.156 1 98.38 189 GLU B C 1
ATOM 4212 O O . GLU B 1 189 ? 11.836 22.156 22.516 1 98.38 189 GLU B O 1
ATOM 4217 N N . ARG B 1 190 ? 10.547 20.484 21.844 1 98.56 190 ARG B N 1
ATOM 4218 C CA . ARG B 1 190 ? 11.641 19.516 21.906 1 98.56 190 ARG B CA 1
ATOM 4219 C C . ARG B 1 190 ? 12.305 19.359 20.547 1 98.56 190 ARG B C 1
ATOM 4221 O O . ARG B 1 190 ? 13.492 19.047 20.453 1 98.56 190 ARG B O 1
ATOM 4228 N N . TYR B 1 191 ? 11.523 19.562 19.469 1 98.75 191 TYR B N 1
ATOM 4229 C CA . TYR B 1 191 ? 11.992 19.234 18.125 1 98.75 191 TYR B CA 1
ATOM 4230 C C . TYR B 1 191 ? 12.422 20.484 17.375 1 98.75 191 TYR B C 1
ATOM 4232 O O . TYR B 1 191 ? 13.094 20.406 16.344 1 98.75 191 TYR B O 1
ATOM 4240 N N . LYS B 1 192 ? 12.133 21.703 17.875 1 98.5 192 LYS B N 1
ATOM 4241 C CA . LYS B 1 192 ? 12.359 22.953 17.141 1 98.5 192 LYS B CA 1
ATOM 4242 C C . LYS B 1 192 ? 13.844 23.219 16.953 1 98.5 192 LYS B C 1
ATOM 4244 O O . LYS B 1 192 ? 14.68 22.672 17.672 1 98.5 192 LYS B O 1
ATOM 4249 N N . PRO B 1 193 ? 14.203 24.062 15.938 1 98.25 193 PRO B N 1
ATOM 4250 C CA . PRO B 1 193 ? 15.594 24.297 15.531 1 98.25 193 PRO B CA 1
ATOM 4251 C C . PRO B 1 193 ? 16.469 24.797 16.672 1 98.25 193 PRO B C 1
ATOM 4253 O O . PRO B 1 193 ? 17.656 24.484 16.734 1 98.25 193 PRO B O 1
ATOM 4256 N N . GLU B 1 194 ? 15.906 25.5 17.641 1 98 194 GLU B N 1
ATOM 4257 C CA . GLU B 1 194 ? 16.672 26.125 18.719 1 98 194 GLU B CA 1
ATOM 4258 C C . GLU B 1 194 ? 17.203 25.078 19.688 1 98 194 GLU B C 1
ATOM 4260 O O . GLU B 1 194 ? 18.125 25.359 20.469 1 98 194 GLU B O 1
ATOM 4265 N N . VAL B 1 195 ? 16.594 23.906 19.75 1 98.38 195 VAL B N 1
ATOM 4266 C CA . VAL B 1 195 ? 17.031 22.844 20.656 1 98.38 195 VAL B CA 1
ATOM 4267 C C . VAL B 1 195 ? 18.297 22.188 20.109 1 98.38 195 VAL B C 1
ATOM 4269 O O . VAL B 1 195 ? 18.328 21.734 18.969 1 98.38 195 VAL B O 1
ATOM 4272 N N . PRO B 1 196 ? 19.375 22.094 20.891 1 97.5 196 PRO B N 1
ATOM 4273 C CA . PRO B 1 196 ? 20.625 21.516 20.406 1 97.5 196 PRO B CA 1
ATOM 4274 C C . PRO B 1 196 ? 20.484 20.047 20 1 97.5 196 PRO B C 1
ATOM 4276 O O . PRO B 1 196 ? 19.656 19.328 20.562 1 97.5 196 PRO B O 1
ATOM 4279 N N . GLU B 1 197 ? 21.297 19.688 19.109 1 97.25 197 GLU B N 1
ATOM 4280 C CA . GLU B 1 197 ? 21.281 18.359 18.516 1 97.25 197 GLU B CA 1
ATOM 4281 C C . GLU B 1 197 ? 21.281 17.281 19.609 1 97.25 197 GLU B C 1
ATOM 4283 O O . GLU B 1 197 ? 20.516 16.312 19.516 1 97.25 197 GLU B O 1
ATOM 4288 N N . GLU B 1 198 ? 22.016 17.422 20.641 1 96.44 198 GLU B N 1
ATOM 4289 C CA . GLU B 1 198 ? 22.188 16.406 21.672 1 96.44 198 GLU B CA 1
ATOM 4290 C C . GLU B 1 198 ? 20.875 16.141 22.422 1 96.44 198 GLU B C 1
ATOM 4292 O O . GLU B 1 198 ? 20.672 15.055 22.953 1 96.44 198 GLU B O 1
ATOM 4297 N N . LYS B 1 199 ? 19.984 17.078 22.391 1 97.62 199 LYS B N 1
ATOM 4298 C CA . LYS B 1 199 ? 18.734 16.984 23.141 1 97.62 199 LYS B CA 1
ATOM 4299 C C . LYS B 1 199 ? 17.531 16.875 22.219 1 97.62 199 LYS B C 1
ATOM 4301 O O . LYS B 1 199 ? 16.391 16.891 22.672 1 97.62 199 LYS B O 1
ATOM 4306 N N . ASN B 1 200 ? 17.797 16.859 20.969 1 98.5 200 ASN B N 1
ATOM 4307 C CA . ASN B 1 200 ? 16.75 16.875 19.938 1 98.5 200 ASN B CA 1
ATOM 4308 C C . ASN B 1 200 ? 16.688 15.555 19.172 1 98.5 200 ASN B C 1
ATOM 4310 O O . ASN B 1 200 ? 17.484 15.32 18.266 1 98.5 200 ASN B O 1
ATOM 4314 N N . LEU B 1 201 ? 15.695 14.758 19.5 1 98.56 201 LEU B N 1
ATOM 4315 C CA . LEU B 1 201 ? 15.547 13.438 18.906 1 98.56 201 LEU B CA 1
ATOM 4316 C C . LEU B 1 201 ? 15.445 13.539 17.391 1 98.56 201 LEU B C 1
ATOM 4318 O O . LEU B 1 201 ? 16 12.711 16.656 1 98.56 201 LEU B O 1
ATOM 4322 N N . ALA B 1 202 ? 14.711 14.516 16.859 1 98.81 202 ALA B N 1
ATOM 4323 C CA . ALA B 1 202 ? 14.539 14.688 15.422 1 98.81 202 ALA B CA 1
ATOM 4324 C C . ALA B 1 202 ? 15.883 14.93 14.734 1 98.81 202 ALA B C 1
ATOM 4326 O O . ALA B 1 202 ? 16.172 14.328 13.695 1 98.81 202 ALA B O 1
ATOM 4327 N N . LYS B 1 203 ? 16.719 15.82 15.336 1 98.75 203 LYS B N 1
ATOM 4328 C CA . LYS B 1 203 ? 18.047 16.109 14.781 1 98.75 203 LYS B CA 1
ATOM 4329 C C . LYS B 1 203 ? 18.938 14.867 14.828 1 98.75 203 LYS B C 1
ATOM 4331 O O . LYS B 1 203 ? 19.609 14.547 13.844 1 98.75 203 LYS B O 1
ATOM 4336 N N . ARG B 1 204 ? 18.891 14.148 15.914 1 98.62 204 ARG B N 1
ATOM 4337 C CA . ARG B 1 204 ? 19.75 12.977 16.078 1 98.62 204 ARG B CA 1
ATOM 4338 C C . ARG B 1 204 ? 19.375 11.883 15.086 1 98.62 204 ARG B C 1
ATOM 4340 O O . ARG B 1 204 ? 20.25 11.25 14.492 1 98.62 204 ARG B O 1
ATOM 4347 N N . LEU B 1 205 ? 18.141 11.664 14.953 1 98.81 205 LEU B N 1
ATOM 4348 C CA . LEU B 1 205 ? 17.672 10.68 13.984 1 98.81 205 LEU B CA 1
ATOM 4349 C C . LEU B 1 205 ? 18.047 11.109 12.562 1 98.81 205 LEU B C 1
ATOM 4351 O O . LEU B 1 205 ? 18.438 10.281 11.742 1 98.81 205 LEU B O 1
ATOM 4355 N N . THR B 1 206 ? 17.922 12.398 12.289 1 98.81 206 THR B N 1
ATOM 4356 C CA . THR B 1 206 ? 18.25 12.93 10.969 1 98.81 206 THR B CA 1
ATOM 4357 C C . THR B 1 206 ? 19.703 12.641 10.609 1 98.81 206 THR B C 1
ATOM 4359 O O . THR B 1 206 ? 20.016 12.266 9.477 1 98.81 206 THR B O 1
ATOM 4362 N N . LEU B 1 207 ? 20.562 12.805 11.539 1 98.56 207 LEU B N 1
ATOM 4363 C CA . LEU B 1 207 ? 21.984 12.578 11.312 1 98.56 207 LEU B CA 1
ATOM 4364 C C . LEU B 1 207 ? 22.266 11.117 10.945 1 98.56 207 LEU B C 1
ATOM 4366 O O . LEU B 1 207 ? 23.156 10.828 10.141 1 98.56 207 LEU B O 1
ATOM 4370 N N . LYS B 1 208 ? 21.484 10.234 11.477 1 98.44 208 LYS B N 1
ATOM 4371 C CA . LYS B 1 208 ? 21.609 8.82 11.148 1 98.44 208 LYS B CA 1
ATOM 4372 C C . LYS B 1 208 ? 21.094 8.531 9.742 1 98.44 208 LYS B C 1
ATOM 4374 O O . LYS B 1 208 ? 21.609 7.648 9.055 1 98.44 208 LYS B O 1
ATOM 4379 N N . LEU B 1 209 ? 20.125 9.273 9.289 1 98.75 209 LEU B N 1
ATOM 4380 C CA . LEU B 1 209 ? 19.453 9.023 8.008 1 98.75 209 LEU B CA 1
ATOM 4381 C C . LEU B 1 209 ? 20.203 9.711 6.871 1 98.75 209 LEU B C 1
ATOM 4383 O O . LEU B 1 209 ? 20.031 9.352 5.703 1 98.75 209 LEU B O 1
ATOM 4387 N N . TRP B 1 210 ? 21 10.75 7.242 1 98.56 210 TRP B N 1
ATOM 4388 C CA . TRP B 1 210 ? 21.688 11.57 6.25 1 98.56 210 TRP B CA 1
ATOM 4389 C C . TRP B 1 210 ? 22.656 10.727 5.414 1 98.56 210 TRP B C 1
ATOM 4391 O O . TRP B 1 210 ? 23.453 9.969 5.953 1 98.56 210 TRP B O 1
ATOM 4401 N N . ASN B 1 211 ? 22.469 10.773 4.062 1 98.31 211 ASN B N 1
ATOM 4402 C CA . ASN B 1 211 ? 23.281 10.062 3.066 1 98.31 211 ASN B CA 1
ATOM 4403 C C . ASN B 1 211 ? 23 8.562 3.092 1 98.31 211 ASN B C 1
ATOM 4405 O O . ASN B 1 211 ? 23.828 7.773 2.621 1 98.31 211 ASN B O 1
ATOM 4409 N N . LYS B 1 212 ? 21.891 8.148 3.67 1 98.62 212 LYS B N 1
ATOM 4410 C CA . LYS B 1 212 ? 21.391 6.777 3.67 1 98.62 212 LYS B CA 1
ATOM 4411 C C . LYS B 1 212 ? 20.016 6.695 3.004 1 98.62 212 LYS B C 1
ATOM 4413 O O . LYS B 1 212 ? 19.469 7.707 2.568 1 98.62 212 LYS B O 1
ATOM 4418 N N . LEU B 1 213 ? 19.562 5.496 2.799 1 98.81 213 LEU B N 1
ATOM 4419 C CA . LEU B 1 213 ? 18.203 5.262 2.326 1 98.81 213 LEU B CA 1
ATOM 4420 C C . LEU B 1 213 ? 17.281 4.91 3.486 1 98.81 213 LEU B C 1
ATOM 4422 O O . LEU B 1 213 ? 17.328 3.795 4.012 1 98.81 213 LEU B O 1
ATOM 4426 N N . PRO B 1 214 ? 16.469 5.898 3.932 1 98.88 214 PRO B N 1
ATOM 4427 C CA . PRO B 1 214 ? 15.523 5.605 5.012 1 98.88 214 PRO B CA 1
ATOM 4428 C C . PRO B 1 214 ? 14.461 4.582 4.605 1 98.88 214 PRO B C 1
ATOM 4430 O O . PRO B 1 214 ? 13.844 4.719 3.547 1 98.88 214 PRO B O 1
ATOM 4433 N N . ILE B 1 215 ? 14.281 3.561 5.355 1 98.88 215 ILE B N 1
ATOM 4434 C CA . ILE B 1 215 ? 13.203 2.588 5.242 1 98.88 215 ILE B CA 1
ATOM 4435 C C . ILE B 1 215 ? 12.344 2.625 6.504 1 98.88 215 ILE B C 1
ATOM 4437 O O . ILE B 1 215 ? 12.797 2.254 7.586 1 98.88 215 ILE B O 1
ATOM 4441 N N . ILE B 1 216 ? 11.094 3.041 6.375 1 98.94 216 ILE B N 1
ATOM 4442 C CA . ILE B 1 216 ? 10.219 3.211 7.531 1 98.94 216 ILE B CA 1
ATOM 4443 C C . ILE B 1 216 ? 9.273 2.018 7.641 1 98.94 216 ILE B C 1
ATOM 4445 O O . ILE B 1 216 ? 8.539 1.708 6.699 1 98.94 216 ILE B O 1
ATOM 4449 N N . TYR B 1 217 ? 9.281 1.366 8.75 1 98.88 217 TYR B N 1
ATOM 4450 C CA . TYR B 1 217 ? 8.398 0.23 8.992 1 98.88 217 TYR B CA 1
ATOM 4451 C C . TYR B 1 217 ? 7.293 0.594 9.977 1 98.88 217 TYR B C 1
ATOM 4453 O O . TYR B 1 217 ? 7.57 1.124 11.062 1 98.88 217 TYR B O 1
ATOM 4461 N N . GLY B 1 218 ? 6.074 0.389 9.57 1 98.75 218 GLY B N 1
ATOM 4462 C CA . GLY B 1 218 ? 4.93 0.485 10.461 1 98.75 218 GLY B CA 1
ATOM 4463 C C . GLY B 1 218 ? 4.246 -0.848 10.695 1 98.75 218 GLY B C 1
ATOM 4464 O O . GLY B 1 218 ? 4.742 -1.892 10.266 1 98.75 218 GLY B O 1
ATOM 4465 N N . ILE B 1 219 ? 3.18 -0.795 11.453 1 98.62 219 ILE B N 1
ATOM 4466 C CA . ILE B 1 219 ? 2.396 -1.986 11.766 1 98.62 219 ILE B CA 1
ATOM 4467 C C . ILE B 1 219 ? 0.961 -1.803 11.281 1 98.62 219 ILE B C 1
ATOM 4469 O O . ILE B 1 219 ? 0.382 -0.724 11.422 1 98.62 219 ILE B O 1
ATOM 4473 N N . SER B 1 220 ? 0.439 -2.867 10.695 1 97.62 220 SER B N 1
ATOM 4474 C CA . SER B 1 220 ? -0.945 -2.861 10.234 1 97.62 220 SER B CA 1
ATOM 4475 C C . SER B 1 220 ? -1.901 -2.494 11.367 1 97.62 220 SER B C 1
ATOM 4477 O O . SER B 1 220 ? -1.785 -3.014 12.477 1 97.62 220 SER B O 1
ATOM 4479 N N . GLY B 1 221 ? -2.75 -1.539 11.07 1 96.5 221 GLY B N 1
ATOM 4480 C CA . GLY B 1 221 ? -3.801 -1.194 12.016 1 96.5 221 GLY B CA 1
ATOM 4481 C C . GLY B 1 221 ? -3.424 -0.045 12.938 1 96.5 221 GLY B C 1
ATOM 4482 O O . GLY B 1 221 ? -4.289 0.541 13.594 1 96.5 221 GLY B O 1
ATOM 4483 N N . THR B 1 222 ? -2.082 0.27 12.984 1 97.88 222 THR B N 1
ATOM 4484 C CA . THR B 1 222 ? -1.712 1.341 13.906 1 97.88 222 THR B CA 1
ATOM 4485 C C . THR B 1 222 ? -0.813 2.361 13.211 1 97.88 222 THR B C 1
ATOM 4487 O O . THR B 1 222 ? -1.271 3.439 12.828 1 97.88 222 THR B O 1
ATOM 4490 N N . THR B 1 223 ? 0.383 1.952 12.773 1 98.75 223 THR B N 1
ATOM 4491 C CA . THR B 1 223 ? 1.368 2.93 12.328 1 98.75 223 THR B CA 1
ATOM 4492 C C . THR B 1 223 ? 1.621 2.797 10.828 1 98.75 223 THR B C 1
ATOM 4494 O O . THR B 1 223 ? 2.531 3.43 10.289 1 98.75 223 THR B O 1
ATOM 4497 N N . GLU B 1 224 ? 0.825 1.982 10.125 1 98.69 224 GLU B N 1
ATOM 4498 C CA . GLU B 1 224 ? 1.046 1.697 8.711 1 98.69 224 GLU B CA 1
ATOM 4499 C C . GLU B 1 224 ? 0.993 2.973 7.875 1 98.69 224 GLU B C 1
ATOM 4501 O O . GLU B 1 224 ? 1.858 3.203 7.027 1 98.69 224 GLU B O 1
ATOM 4506 N N . VAL B 1 225 ? 0.02 3.84 8.148 1 98.81 225 VAL B N 1
ATOM 4507 C CA . VAL B 1 225 ? -0.172 5.043 7.34 1 98.81 225 VAL B CA 1
ATOM 4508 C C . VAL B 1 225 ? 0.853 6.102 7.734 1 98.81 225 VAL B C 1
ATOM 4510 O O . VAL B 1 225 ? 1.303 6.883 6.895 1 98.81 225 VAL B O 1
ATOM 4513 N N . ILE B 1 226 ? 1.285 6.086 8.977 1 98.94 226 ILE B N 1
ATOM 4514 C CA . ILE B 1 226 ? 2.311 7.004 9.453 1 98.94 226 ILE B CA 1
ATOM 4515 C C . ILE B 1 226 ? 3.637 6.711 8.758 1 98.94 226 ILE B C 1
ATOM 4517 O O . ILE B 1 226 ? 4.34 7.629 8.328 1 98.94 226 ILE B O 1
ATOM 4521 N N . ALA B 1 227 ? 3.932 5.426 8.602 1 98.94 227 ALA B N 1
ATOM 4522 C CA . ALA B 1 227 ? 5.133 5.039 7.867 1 98.94 227 ALA B CA 1
ATOM 4523 C C . ALA B 1 227 ? 5.086 5.555 6.434 1 98.94 227 ALA B C 1
ATOM 4525 O O . ALA B 1 227 ? 6.078 6.086 5.926 1 98.94 227 ALA B O 1
ATOM 4526 N N . GLU B 1 228 ? 3.953 5.391 5.84 1 98.81 228 GLU B N 1
ATOM 4527 C CA . GLU B 1 228 ? 3.762 5.891 4.484 1 98.81 228 GLU B CA 1
ATOM 4528 C C . GLU B 1 228 ? 3.951 7.406 4.422 1 98.81 228 GLU B C 1
ATOM 4530 O O . GLU B 1 228 ? 4.57 7.922 3.49 1 98.81 228 GLU B O 1
ATOM 4535 N N . ARG B 1 229 ? 3.41 8.07 5.363 1 98.81 229 ARG B N 1
ATOM 4536 C CA . ARG B 1 229 ? 3.535 9.523 5.391 1 98.81 229 ARG B CA 1
ATOM 4537 C C . ARG B 1 229 ? 4.988 9.945 5.574 1 98.81 229 ARG B C 1
ATOM 4539 O O . ARG B 1 229 ? 5.445 10.906 4.953 1 98.81 229 ARG B O 1
ATOM 4546 N N . TRP B 1 230 ? 5.742 9.266 6.484 1 98.94 230 TRP B N 1
ATOM 4547 C CA . TRP B 1 230 ? 7.164 9.555 6.637 1 98.94 230 TRP B CA 1
ATOM 4548 C C . TRP B 1 230 ? 7.871 9.539 5.285 1 98.94 230 TRP B C 1
ATOM 4550 O O . TRP B 1 230 ? 8.609 10.469 4.953 1 98.94 230 TRP B O 1
ATOM 4560 N N . LYS B 1 231 ? 7.617 8.484 4.551 1 98.88 231 LYS B N 1
ATOM 4561 C CA . LYS B 1 231 ? 8.219 8.352 3.229 1 98.88 231 LYS B CA 1
ATOM 4562 C C . LYS B 1 231 ? 7.887 9.555 2.35 1 98.88 231 LYS B C 1
ATOM 4564 O O . LYS B 1 231 ? 8.773 10.125 1.715 1 98.88 231 LYS B O 1
ATOM 4569 N N . GLY B 1 232 ? 6.602 9.906 2.309 1 98.69 232 GLY B N 1
ATOM 4570 C CA . GLY B 1 232 ? 6.18 11.031 1.498 1 98.69 232 GLY B CA 1
ATOM 4571 C C . GLY B 1 232 ? 6.828 12.344 1.911 1 98.69 232 GLY B C 1
ATOM 4572 O O . GLY B 1 232 ? 7.289 13.109 1.062 1 98.69 232 GLY B O 1
ATOM 4573 N N . GLN B 1 233 ? 6.887 12.602 3.223 1 98.81 233 GLN B N 1
ATOM 4574 C CA . GLN B 1 233 ? 7.469 13.836 3.746 1 98.81 233 GLN B CA 1
ATOM 4575 C C . GLN B 1 233 ? 8.953 13.922 3.414 1 98.81 233 GLN B C 1
ATOM 4577 O O . GLN B 1 233 ? 9.453 14.992 3.049 1 98.81 233 GLN B O 1
ATOM 4582 N N . ILE B 1 234 ? 9.664 12.82 3.559 1 98.94 234 ILE B N 1
ATOM 4583 C CA . ILE B 1 234 ? 11.094 12.797 3.242 1 98.94 234 ILE B CA 1
ATOM 4584 C C . ILE B 1 234 ? 11.289 13.078 1.755 1 98.94 234 ILE B C 1
ATOM 4586 O O . ILE B 1 234 ? 12.133 13.898 1.379 1 98.94 234 ILE B O 1
ATOM 4590 N N . CYS B 1 235 ? 10.484 12.461 0.903 1 98.81 235 CYS B N 1
ATOM 4591 C CA . CYS B 1 235 ? 10.602 12.672 -0.536 1 98.81 235 CYS B CA 1
ATOM 4592 C C . CYS B 1 235 ? 10.352 14.125 -0.903 1 98.81 235 CYS B C 1
ATOM 4594 O O . CYS B 1 235 ? 11.156 14.742 -1.612 1 98.81 235 CYS B O 1
ATOM 4596 N N . GLU B 1 236 ? 9.297 14.688 -0.361 1 98.75 236 GLU B N 1
ATOM 4597 C CA . GLU B 1 236 ? 8.859 16 -0.812 1 98.75 236 GLU B CA 1
ATOM 4598 C C . GLU B 1 236 ? 9.688 17.109 -0.161 1 98.75 236 GLU B C 1
ATOM 4600 O O . GLU B 1 236 ? 10.039 18.094 -0.812 1 98.75 236 GLU B O 1
ATOM 4605 N N . ASN B 1 237 ? 9.992 16.984 1.11 1 98.75 237 ASN B N 1
ATOM 4606 C CA . ASN B 1 237 ? 10.688 18.047 1.815 1 98.75 237 ASN B CA 1
ATOM 4607 C C . ASN B 1 237 ? 12.195 17.984 1.577 1 98.75 237 ASN B C 1
ATOM 4609 O O . ASN B 1 237 ? 12.828 19 1.269 1 98.75 237 ASN B O 1
ATOM 4613 N N . SER B 1 238 ? 12.797 16.828 1.697 1 98.56 238 SER B N 1
ATOM 4614 C CA . SER B 1 238 ? 14.242 16.703 1.6 1 98.56 238 SER B CA 1
ATOM 4615 C C . SER B 1 238 ? 14.68 16.406 0.168 1 98.56 238 SER B C 1
ATOM 4617 O O . SER B 1 238 ? 15.875 16.453 -0.147 1 98.56 238 SER B O 1
ATOM 4619 N N . LYS B 1 239 ? 13.695 16.109 -0.708 1 98.5 239 LYS B N 1
ATOM 4620 C CA . LYS B 1 239 ? 13.969 15.773 -2.102 1 98.5 239 LYS B CA 1
ATOM 4621 C C . LYS B 1 239 ? 14.852 14.539 -2.203 1 98.5 239 LYS B C 1
ATOM 4623 O O . LYS B 1 239 ? 15.719 14.461 -3.074 1 98.5 239 LYS B O 1
ATOM 4628 N N . SER B 1 240 ? 14.695 13.617 -1.254 1 98.56 240 SER B N 1
ATOM 4629 C CA . SER B 1 240 ? 15.477 12.383 -1.184 1 98.56 240 SER B CA 1
ATOM 4630 C C . SER B 1 240 ? 14.578 11.156 -1.137 1 98.56 240 SER B C 1
ATOM 4632 O O . SER B 1 240 ? 13.414 11.25 -0.72 1 98.56 240 SER B O 1
ATOM 4634 N N . PRO B 1 241 ? 15.086 10.055 -1.616 1 98.69 241 PRO B N 1
ATOM 4635 C CA . PRO B 1 241 ? 14.242 8.859 -1.631 1 98.69 241 PRO B CA 1
ATOM 4636 C C . PRO B 1 241 ? 14.055 8.258 -0.243 1 98.69 241 PRO B C 1
ATOM 4638 O O . PRO B 1 241 ? 14.945 8.359 0.605 1 98.69 241 PRO B O 1
ATOM 4641 N N . ALA B 1 242 ? 12.984 7.66 -0.035 1 98.88 242 ALA B N 1
ATOM 4642 C CA . ALA B 1 242 ? 12.617 6.852 1.126 1 98.88 242 ALA B CA 1
ATOM 4643 C C . ALA B 1 242 ? 11.555 5.816 0.762 1 98.88 242 ALA B C 1
ATOM 4645 O O . ALA B 1 242 ? 10.82 5.988 -0.215 1 98.88 242 ALA B O 1
ATOM 4646 N N . TYR B 1 243 ? 11.508 4.766 1.484 1 98.81 243 TYR B N 1
ATOM 4647 C CA . TYR B 1 243 ? 10.5 3.732 1.281 1 98.81 243 TYR B CA 1
ATOM 4648 C C . TYR B 1 243 ? 9.898 3.287 2.609 1 98.81 243 TYR B C 1
ATOM 4650 O O . TYR B 1 243 ? 10.391 3.66 3.676 1 98.81 243 TYR B O 1
ATOM 4658 N N . PHE B 1 244 ? 8.797 2.623 2.576 1 98.81 244 PHE B N 1
ATOM 4659 C CA . PHE B 1 244 ? 8.141 2.125 3.783 1 98.81 244 PHE B CA 1
ATOM 4660 C C . PHE B 1 244 ? 7.559 0.736 3.549 1 98.81 244 PHE B C 1
ATOM 4662 O O . PHE B 1 244 ? 7.449 0.289 2.404 1 98.81 244 PHE B O 1
ATOM 4669 N N . ASN B 1 245 ? 7.324 0.026 4.566 1 98.69 245 ASN B N 1
ATOM 4670 C CA . ASN B 1 245 ? 6.594 -1.235 4.547 1 98.69 245 ASN B CA 1
ATOM 4671 C C . ASN B 1 245 ? 5.887 -1.497 5.875 1 98.69 245 ASN B C 1
ATOM 4673 O O . ASN B 1 245 ? 5.949 -0.673 6.789 1 98.69 245 ASN B O 1
ATOM 4677 N N . VAL B 1 246 ? 5.125 -2.588 5.898 1 98.75 246 VAL B N 1
ATOM 4678 C CA . VAL B 1 246 ? 4.207 -2.773 7.02 1 98.75 246 VAL B CA 1
ATOM 4679 C C . VAL B 1 246 ? 4.316 -4.203 7.543 1 98.75 246 VAL B C 1
ATOM 4681 O O . VAL B 1 246 ? 4.355 -5.156 6.766 1 98.75 246 VAL B O 1
ATOM 4684 N N . PHE B 1 247 ? 4.457 -4.281 8.906 1 98.62 247 PHE B N 1
ATOM 4685 C CA . PHE B 1 247 ? 4.301 -5.574 9.555 1 98.62 247 PHE B CA 1
ATOM 4686 C C . PHE B 1 247 ? 2.836 -5.996 9.578 1 98.62 247 PHE B C 1
ATOM 4688 O O . PHE B 1 247 ? 1.945 -5.156 9.719 1 98.62 247 PHE B O 1
ATOM 4695 N N . SER B 1 248 ? 2.564 -7.32 9.406 1 98.06 248 SER B N 1
ATOM 4696 C CA . SER B 1 248 ? 3.488 -8.453 9.414 1 98.06 248 SER B CA 1
ATOM 4697 C C . SER B 1 248 ? 3.83 -8.898 8 1 98.06 248 SER B C 1
ATOM 4699 O O . SER B 1 248 ? 4.648 -9.797 7.809 1 98.06 248 SER B O 1
ATOM 4701 N N . GLU B 1 249 ? 3.207 -8.195 6.98 1 98.56 249 GLU B N 1
ATOM 4702 C CA . GLU B 1 249 ? 3.381 -8.594 5.59 1 98.56 249 GLU B CA 1
ATOM 4703 C C . GLU B 1 249 ? 4.855 -8.625 5.203 1 98.56 249 GLU B C 1
ATOM 4705 O O . GLU B 1 249 ? 5.301 -9.531 4.496 1 98.56 249 GLU B O 1
ATOM 4710 N N . LEU B 1 250 ? 5.633 -7.629 5.672 1 98.56 250 LEU B N 1
ATOM 4711 C CA . LEU B 1 250 ? 7.031 -7.555 5.266 1 98.56 250 LEU B CA 1
ATOM 4712 C C . LEU B 1 250 ? 7.805 -8.781 5.734 1 98.56 250 LEU B C 1
ATOM 4714 O O . LEU B 1 250 ? 8.852 -9.117 5.172 1 98.56 250 LEU B O 1
ATOM 4718 N N . ASN B 1 251 ? 7.277 -9.453 6.77 1 98.5 251 ASN B N 1
ATOM 4719 C CA . ASN B 1 251 ? 7.926 -10.656 7.293 1 98.5 251 ASN B CA 1
ATOM 4720 C C . ASN B 1 251 ? 7.621 -11.875 6.43 1 98.5 251 ASN B C 1
ATOM 4722 O O . ASN B 1 251 ? 8.188 -12.953 6.648 1 98.5 251 ASN B O 1
ATOM 4726 N N . HIS B 1 252 ? 6.766 -11.703 5.461 1 98.31 252 HIS B N 1
ATOM 4727 C CA . HIS B 1 252 ? 6.418 -12.797 4.57 1 98.31 252 HIS B CA 1
ATOM 4728 C C . HIS B 1 252 ? 7.121 -12.664 3.225 1 98.31 252 HIS B C 1
ATOM 4730 O O . HIS B 1 252 ? 6.984 -13.531 2.357 1 98.31 252 HIS B O 1
ATOM 4736 N N . ASN B 1 253 ? 7.871 -11.617 2.99 1 98.12 253 ASN B N 1
ATOM 4737 C CA . ASN B 1 253 ? 8.531 -11.438 1.703 1 98.12 253 ASN B CA 1
ATOM 4738 C C . ASN B 1 253 ? 9.773 -10.555 1.83 1 98.12 253 ASN B C 1
ATOM 4740 O O . ASN B 1 253 ? 10.898 -11.062 1.876 1 98.12 253 ASN B O 1
ATOM 4744 N N . GLU B 1 254 ? 9.664 -9.344 2.299 1 98.12 254 GLU B N 1
ATOM 4745 C CA . GLU B 1 254 ? 10.719 -8.336 2.225 1 98.12 254 GLU B CA 1
ATOM 4746 C C . GLU B 1 254 ? 11.914 -8.719 3.092 1 98.12 254 GLU B C 1
ATOM 4748 O O . GLU B 1 254 ? 13.062 -8.438 2.736 1 98.12 254 GLU B O 1
ATOM 4753 N N . ILE B 1 255 ? 11.664 -9.305 4.203 1 98.06 255 ILE B N 1
ATOM 4754 C CA . ILE B 1 255 ? 12.727 -9.609 5.156 1 98.06 255 ILE B CA 1
ATOM 4755 C C . ILE B 1 255 ? 13.766 -10.516 4.5 1 98.06 255 ILE B C 1
ATOM 4757 O O . ILE B 1 255 ? 14.945 -10.484 4.859 1 98.06 255 ILE B O 1
ATOM 4761 N N . VAL B 1 256 ? 13.367 -11.281 3.477 1 98.19 256 VAL B N 1
ATOM 4762 C CA . VAL B 1 256 ? 14.258 -12.211 2.799 1 98.19 256 VAL B CA 1
ATOM 4763 C C . VAL B 1 256 ? 15.227 -11.445 1.901 1 98.19 256 VAL B C 1
ATOM 4765 O O . VAL B 1 256 ? 16.328 -11.906 1.629 1 98.19 256 VAL B O 1
ATOM 4768 N N . GLY B 1 257 ? 14.812 -10.258 1.44 1 98.06 257 GLY B N 1
ATOM 4769 C CA . GLY B 1 257 ? 15.609 -9.438 0.538 1 98.06 257 GLY B CA 1
ATOM 4770 C C . GLY B 1 257 ? 16.734 -8.703 1.237 1 98.06 257 GLY B C 1
ATOM 4771 O O . GLY B 1 257 ? 17.172 -7.641 0.783 1 98.06 257 GLY B O 1
ATOM 4772 N N . THR B 1 258 ? 17.266 -9.18 2.379 1 97.69 258 THR B N 1
ATOM 4773 C CA . THR B 1 258 ? 18.297 -8.492 3.141 1 97.69 258 THR B CA 1
ATOM 4774 C C . THR B 1 258 ? 19.562 -9.336 3.199 1 97.69 258 THR B C 1
ATOM 4776 O O . THR B 1 258 ? 20.219 -9.422 4.246 1 97.69 258 THR B O 1
ATOM 4779 N N . GLU B 1 259 ? 19.891 -9.977 2.057 1 96.06 259 GLU B N 1
ATOM 4780 C CA . GLU B 1 259 ? 21.109 -10.789 2.018 1 96.06 259 GLU B CA 1
ATOM 4781 C C . GLU B 1 259 ? 22.125 -10.211 1.043 1 96.06 259 GLU B C 1
ATOM 4783 O O . GLU B 1 259 ? 23.328 -10.156 1.347 1 96.06 259 GLU B O 1
ATOM 4788 N N . SER B 1 260 ? 21.703 -9.867 -0.173 1 94.94 260 SER B N 1
ATOM 4789 C CA . SER B 1 260 ? 22.594 -9.367 -1.218 1 94.94 260 SER B CA 1
ATOM 4790 C C . SER B 1 260 ? 21.906 -8.289 -2.055 1 94.94 260 SER B C 1
ATOM 4792 O O . SER B 1 260 ? 20.688 -8.242 -2.135 1 94.94 260 SER B O 1
ATOM 4794 N N . PRO B 1 261 ? 22.672 -7.379 -2.652 1 97.19 261 PRO B N 1
ATOM 4795 C CA . PRO B 1 261 ? 24.109 -7.18 -2.457 1 97.19 261 PRO B CA 1
ATOM 4796 C C . PRO B 1 261 ? 24.438 -6.309 -1.245 1 97.19 261 PRO B C 1
ATOM 4798 O O . PRO B 1 261 ? 23.672 -5.395 -0.922 1 97.19 261 PRO B O 1
ATOM 4801 N N . LYS B 1 262 ? 25.531 -6.402 -0.687 1 96.81 262 LYS B N 1
ATOM 4802 C CA . LYS B 1 262 ? 25.875 -5.789 0.59 1 96.81 262 LYS B CA 1
ATOM 4803 C C . LYS B 1 262 ? 26 -4.273 0.461 1 96.81 262 LYS B C 1
ATOM 4805 O O . LYS B 1 262 ? 25.641 -3.537 1.383 1 96.81 262 LYS B O 1
ATOM 4810 N N . HIS B 1 263 ? 26.516 -3.848 -0.662 1 96.62 263 HIS B N 1
ATOM 4811 C CA . HIS B 1 263 ? 26.766 -2.42 -0.815 1 96.62 263 HIS B CA 1
ATOM 4812 C C . HIS B 1 263 ? 25.469 -1.627 -0.849 1 96.62 263 HIS B C 1
ATOM 4814 O O . HIS B 1 263 ? 25.438 -0.449 -0.485 1 96.62 263 HIS B O 1
ATOM 4820 N N . ILE B 1 264 ? 24.391 -2.256 -1.264 1 98 264 ILE B N 1
ATOM 4821 C CA . ILE B 1 264 ? 23.094 -1.605 -1.272 1 98 264 ILE B CA 1
ATOM 4822 C C . ILE B 1 264 ? 22.469 -1.673 0.121 1 98 264 ILE B C 1
ATOM 4824 O O . ILE B 1 264 ? 22 -0.663 0.647 1 98 264 ILE B O 1
ATOM 4828 N N . LEU B 1 265 ? 22.516 -2.805 0.735 1 98.38 265 LEU B N 1
ATOM 4829 C CA . LEU B 1 265 ? 21.938 -3.014 2.055 1 98.38 265 LEU B CA 1
ATOM 4830 C C . LEU B 1 265 ? 22.609 -2.133 3.098 1 98.38 265 LEU B C 1
ATOM 4832 O O . LEU B 1 265 ? 21.969 -1.678 4.047 1 98.38 265 LEU B O 1
ATOM 4836 N N . GLY B 1 266 ? 23.875 -1.891 2.859 1 98.25 266 GLY B N 1
ATOM 4837 C CA . GLY B 1 266 ? 24.641 -1.055 3.771 1 98.25 266 GLY B CA 1
ATOM 4838 C C . GLY B 1 266 ? 24.172 0.388 3.791 1 98.25 266 GLY B C 1
ATOM 4839 O O . GLY B 1 266 ? 24.531 1.152 4.688 1 98.25 266 GLY B O 1
ATOM 4840 N N . LEU B 1 267 ? 23.328 0.756 2.834 1 98.44 267 LEU B N 1
ATOM 4841 C CA . LEU B 1 267 ? 22.797 2.115 2.754 1 98.44 267 LEU B CA 1
ATOM 4842 C C . LEU B 1 267 ? 21.469 2.23 3.494 1 98.44 267 LEU B C 1
ATOM 4844 O O . LEU B 1 267 ? 20.984 3.336 3.734 1 98.44 267 LEU B O 1
ATOM 4848 N N . PHE B 1 268 ? 20.875 1.127 3.896 1 98.75 268 PHE B N 1
ATOM 4849 C CA . PHE B 1 268 ? 19.547 1.141 4.504 1 98.75 268 PHE B CA 1
ATOM 4850 C C . PHE B 1 268 ? 19.625 1.593 5.957 1 98.75 268 PHE B C 1
ATOM 4852 O O . PHE B 1 268 ? 20.375 1.024 6.75 1 98.75 268 PHE B O 1
ATOM 4859 N N . GLU B 1 269 ? 18.953 2.604 6.297 1 98.88 269 GLU B N 1
ATOM 4860 C CA . GLU B 1 269 ? 18.719 3.033 7.676 1 98.88 269 GLU B CA 1
ATOM 4861 C C . GLU B 1 269 ? 17.25 2.891 8.055 1 98.88 269 GLU B C 1
ATOM 4863 O O . GLU B 1 269 ? 16.406 3.668 7.598 1 98.88 269 GLU B O 1
ATOM 4868 N N . ILE B 1 270 ? 16.953 1.923 8.922 1 98.88 270 ILE B N 1
ATOM 4869 C CA . ILE B 1 270 ? 15.586 1.508 9.18 1 98.88 270 ILE B CA 1
ATOM 4870 C C . ILE B 1 270 ? 15.031 2.287 10.375 1 98.88 270 ILE B C 1
ATOM 4872 O O . ILE B 1 270 ? 15.727 2.484 11.375 1 98.88 270 ILE B O 1
ATOM 4876 N N . VAL B 1 271 ? 13.828 2.789 10.227 1 98.94 271 VAL B N 1
ATOM 4877 C CA . VAL B 1 271 ? 13.055 3.369 11.32 1 98.94 271 VAL B CA 1
ATOM 4878 C C . VAL B 1 271 ? 11.836 2.492 11.609 1 98.94 271 VAL B C 1
ATOM 4880 O O . VAL B 1 271 ? 10.992 2.283 10.742 1 98.94 271 VAL B O 1
ATOM 4883 N N . MET B 1 272 ? 11.734 1.973 12.789 1 98.88 272 MET B N 1
ATOM 4884 C CA . MET B 1 272 ? 10.594 1.164 13.219 1 98.88 272 MET B CA 1
ATOM 4885 C C . MET B 1 272 ? 9.672 1.966 14.125 1 98.88 272 MET B C 1
ATOM 4887 O O . MET B 1 272 ? 10.078 2.402 15.203 1 98.88 272 MET B O 1
ATOM 4891 N N . LEU B 1 273 ? 8.445 2.131 13.719 1 98.94 273 LEU B N 1
ATOM 4892 C CA . LEU B 1 273 ? 7.473 2.898 14.477 1 98.94 273 LEU B CA 1
ATOM 4893 C C . LEU B 1 273 ? 6.672 1.989 15.406 1 98.94 273 LEU B C 1
ATOM 4895 O O . LEU B 1 273 ? 6.078 1.005 14.961 1 98.94 273 LEU B O 1
ATOM 4899 N N . HIS B 1 274 ? 6.648 2.34 16.672 1 98.75 274 HIS B N 1
ATOM 4900 C CA . HIS B 1 274 ? 5.98 1.56 17.719 1 98.75 274 HIS B CA 1
ATOM 4901 C C . HIS B 1 274 ? 4.832 2.344 18.344 1 98.75 274 HIS B C 1
ATOM 4903 O O . HIS B 1 274 ? 4.949 3.553 18.562 1 98.75 274 HIS B O 1
ATOM 4909 N N . ASP B 1 275 ? 3.801 1.637 18.578 1 98.62 275 ASP B N 1
ATOM 4910 C CA . ASP B 1 275 ? 2.643 2.164 19.297 1 98.62 275 ASP B CA 1
ATOM 4911 C C . ASP B 1 275 ? 2.164 1.186 20.359 1 98.62 275 ASP B C 1
ATOM 4913 O O . ASP B 1 275 ? 2.316 -0.029 20.219 1 98.62 275 ASP B O 1
ATOM 4917 N N . THR B 1 276 ? 1.56 1.717 21.422 1 97.69 276 THR B N 1
ATOM 4918 C CA . THR B 1 276 ? 1.123 0.889 22.547 1 97.69 276 THR B CA 1
ATOM 4919 C C . THR B 1 276 ? -0.009 -0.042 22.109 1 97.69 276 THR B C 1
ATOM 4921 O O . THR B 1 276 ? -0.235 -1.079 22.734 1 97.69 276 THR B O 1
ATOM 4924 N N . GLU B 1 277 ? -0.705 0.299 21.047 1 97.62 277 GLU B N 1
ATOM 4925 C CA . GLU B 1 277 ? -1.83 -0.516 20.594 1 97.62 277 GLU B CA 1
ATOM 4926 C C . GLU B 1 277 ? -1.395 -1.523 19.531 1 97.62 277 GLU B C 1
ATOM 4928 O O . GLU B 1 277 ? -2.227 -2.229 18.969 1 97.62 277 GLU B O 1
ATOM 4933 N N . ASP B 1 278 ? -0.117 -1.592 19.25 1 97.69 278 ASP B N 1
ATOM 4934 C CA . ASP B 1 278 ? 0.357 -2.617 18.328 1 97.69 278 ASP B CA 1
ATOM 4935 C C . ASP B 1 278 ? -0.078 -4.008 18.781 1 97.69 278 ASP B C 1
ATOM 4937 O O . ASP B 1 278 ? -0.043 -4.32 19.969 1 97.69 278 ASP B O 1
ATOM 4941 N N . HIS B 1 279 ? -0.501 -4.824 17.766 1 97.12 279 HIS B N 1
ATOM 4942 C CA . HIS B 1 279 ? -0.724 -6.227 18.109 1 97.12 279 HIS B CA 1
ATOM 4943 C C . HIS B 1 279 ? 0.513 -6.836 18.75 1 97.12 279 HIS B C 1
ATOM 4945 O O . HIS B 1 279 ? 1.631 -6.648 18.266 1 97.12 279 HIS B O 1
ATOM 4951 N N . LYS B 1 280 ? 0.32 -7.559 19.797 1 96.12 280 LYS B N 1
ATOM 4952 C CA . LYS B 1 280 ? 1.425 -8.086 20.594 1 96.12 280 LYS B CA 1
ATOM 4953 C C . LYS B 1 280 ? 2.377 -8.914 19.734 1 96.12 280 LYS B C 1
ATOM 4955 O O . LYS B 1 280 ? 3.598 -8.805 19.859 1 96.12 280 LYS B O 1
ATOM 4960 N N . ARG B 1 281 ? 1.832 -9.711 18.844 1 96.81 281 ARG B N 1
ATOM 4961 C CA . ARG B 1 281 ? 2.643 -10.57 18 1 96.81 281 ARG B CA 1
ATOM 4962 C C . ARG B 1 281 ? 3.496 -9.742 17.031 1 96.81 281 ARG B C 1
ATOM 4964 O O . ARG B 1 281 ? 4.621 -10.133 16.703 1 96.81 281 ARG B O 1
ATOM 4971 N N . ASN B 1 282 ? 2.945 -8.617 16.609 1 97.62 282 ASN B N 1
ATOM 4972 C CA . ASN B 1 282 ? 3.705 -7.754 15.711 1 97.62 282 ASN B CA 1
ATOM 4973 C C . ASN B 1 282 ? 4.844 -7.047 16.438 1 97.62 282 ASN B C 1
ATOM 4975 O O . ASN B 1 282 ? 5.906 -6.809 15.852 1 97.62 282 ASN B O 1
ATOM 4979 N N . ALA B 1 283 ? 4.621 -6.711 17.688 1 95.69 283 ALA B N 1
ATOM 4980 C CA . ALA B 1 283 ? 5.711 -6.148 18.484 1 95.69 283 ALA B CA 1
ATOM 4981 C C . ALA B 1 283 ? 6.871 -7.133 18.594 1 95.69 283 ALA B C 1
ATOM 4983 O O . ALA B 1 283 ? 8.039 -6.742 18.469 1 95.69 283 ALA B O 1
ATOM 4984 N N . ILE B 1 284 ? 6.555 -8.375 18.781 1 96.81 284 ILE B N 1
ATOM 4985 C CA . ILE B 1 284 ? 7.566 -9.43 18.859 1 96.81 284 ILE B CA 1
ATOM 4986 C C . ILE B 1 284 ? 8.258 -9.578 17.516 1 96.81 284 ILE B C 1
ATOM 4988 O O . ILE B 1 284 ? 9.484 -9.711 17.453 1 96.81 284 ILE B O 1
ATOM 4992 N N . ARG B 1 285 ? 7.492 -9.539 16.422 1 98 285 ARG B N 1
ATOM 4993 C CA . ARG B 1 285 ? 8.047 -9.609 15.078 1 98 285 ARG B CA 1
ATOM 4994 C C . ARG B 1 285 ? 9.07 -8.508 14.844 1 98 285 ARG B C 1
ATOM 4996 O O . ARG B 1 285 ? 10.102 -8.734 14.203 1 98 285 ARG B O 1
ATOM 5003 N N . MET B 1 286 ? 8.734 -7.316 15.352 1 98 286 MET B N 1
ATOM 5004 C CA . MET B 1 286 ? 9.641 -6.188 15.164 1 98 286 MET B CA 1
ATOM 5005 C C . MET B 1 286 ? 10.977 -6.449 15.844 1 98 286 MET B C 1
ATOM 5007 O O . MET B 1 286 ? 12.031 -6.195 15.258 1 98 286 MET B O 1
ATOM 5011 N N . ASP B 1 287 ? 10.938 -7 17 1 97.12 287 ASP B N 1
ATOM 5012 C CA . ASP B 1 287 ? 12.164 -7.293 17.734 1 97.12 287 ASP B CA 1
ATOM 5013 C C . ASP B 1 287 ? 12.992 -8.359 17.016 1 97.12 287 ASP B C 1
ATOM 5015 O O . ASP B 1 287 ? 14.211 -8.211 16.859 1 97.12 287 ASP B O 1
ATOM 5019 N N . ILE B 1 288 ? 12.352 -9.398 16.594 1 97.81 288 ILE B N 1
ATOM 5020 C CA . ILE B 1 288 ? 13.039 -10.484 15.898 1 97.81 288 ILE B CA 1
ATOM 5021 C C . ILE B 1 288 ? 13.633 -9.961 14.594 1 97.81 288 ILE B C 1
ATOM 5023 O O . ILE B 1 288 ? 14.773 -10.281 14.258 1 97.81 288 ILE B O 1
ATOM 5027 N N . THR B 1 289 ? 12.836 -9.18 13.906 1 98.5 289 THR B N 1
ATOM 5028 C CA . THR B 1 289 ? 13.281 -8.625 12.633 1 98.5 289 THR B CA 1
ATOM 5029 C C . THR B 1 289 ? 14.516 -7.742 12.828 1 98.5 289 THR B C 1
ATOM 5031 O O . THR B 1 289 ? 15.469 -7.824 12.055 1 98.5 289 THR B O 1
ATOM 5034 N N . LYS B 1 290 ? 14.438 -6.875 13.859 1 98.31 290 LYS B N 1
ATOM 5035 C CA . LYS B 1 290 ? 15.578 -6.027 14.188 1 98.31 290 LYS B CA 1
ATOM 5036 C C . LYS B 1 290 ? 16.844 -6.855 14.367 1 98.31 290 LYS B C 1
ATOM 5038 O O . LYS B 1 290 ? 17.891 -6.527 13.805 1 98.31 290 LYS B O 1
ATOM 5043 N N . ASP B 1 291 ? 16.734 -7.957 15 1 97.31 291 ASP B N 1
ATOM 5044 C CA . ASP B 1 291 ? 17.875 -8.82 15.266 1 97.31 291 ASP B CA 1
ATOM 5045 C C . ASP B 1 291 ? 18.391 -9.469 13.984 1 97.31 291 ASP B C 1
ATOM 5047 O O . ASP B 1 291 ? 19.594 -9.688 13.828 1 97.31 291 ASP B O 1
ATOM 5051 N N . LEU B 1 292 ? 17.516 -9.75 13.117 1 97.44 292 LEU B N 1
ATOM 5052 C CA . LEU B 1 292 ? 17.859 -10.477 11.898 1 97.44 292 LEU B CA 1
ATOM 5053 C C . LEU B 1 292 ? 18.547 -9.547 10.898 1 97.44 292 LEU B C 1
ATOM 5055 O O . LEU B 1 292 ? 19.344 -10 10.062 1 97.44 292 LEU B O 1
ATOM 5059 N N . VAL B 1 293 ? 18.312 -8.172 11.016 1 97.56 293 VAL B N 1
ATOM 5060 C CA . VAL B 1 293 ? 18.766 -7.332 9.906 1 97.56 293 VAL B CA 1
ATOM 5061 C C . VAL B 1 293 ? 19.828 -6.359 10.391 1 97.56 293 VAL B C 1
ATOM 5063 O O . VAL B 1 293 ? 20.531 -5.738 9.586 1 97.56 293 VAL B O 1
ATOM 5066 N N . LYS B 1 294 ? 20 -6.16 11.711 1 96.88 294 LYS B N 1
ATOM 5067 C CA . LYS B 1 294 ? 20.875 -5.121 12.258 1 96.88 294 LYS B CA 1
ATOM 5068 C C . LYS B 1 294 ? 22.312 -5.316 11.789 1 96.88 294 LYS B C 1
ATOM 5070 O O . LYS B 1 294 ? 23.062 -4.348 11.648 1 96.88 294 LYS B O 1
ATOM 5075 N N . GLY B 1 295 ? 22.75 -6.508 11.398 1 96.12 295 GLY B N 1
ATOM 5076 C CA . GLY B 1 295 ? 24.125 -6.766 10.984 1 96.12 295 GLY B CA 1
ATOM 5077 C C . GLY B 1 295 ? 24.359 -6.543 9.5 1 96.12 295 GLY B C 1
ATOM 5078 O O . GLY B 1 295 ? 25.5 -6.527 9.039 1 96.12 295 GLY B O 1
ATOM 5079 N N . VAL B 1 296 ? 23.281 -6.281 8.805 1 96.62 296 VAL B N 1
ATOM 5080 C CA . VAL B 1 296 ? 23.438 -6.227 7.355 1 96.62 296 VAL B CA 1
ATOM 5081 C C . VAL B 1 296 ? 23.078 -4.832 6.848 1 96.62 296 VAL B C 1
ATOM 5083 O O . VAL B 1 296 ? 23.531 -4.418 5.777 1 96.62 296 VAL B O 1
ATOM 5086 N N . VAL B 1 297 ? 22.297 -4.082 7.594 1 98.19 297 VAL B N 1
ATOM 5087 C CA . VAL B 1 297 ? 21.922 -2.729 7.211 1 98.19 297 VAL B CA 1
ATOM 5088 C C . VAL B 1 297 ? 22.75 -1.714 8 1 98.19 297 VAL B C 1
ATOM 5090 O O . VAL B 1 297 ? 23.5 -2.084 8.906 1 98.19 297 VAL B O 1
ATOM 5093 N N . SER B 1 298 ? 22.609 -0.428 7.617 1 98.19 298 SER B N 1
ATOM 5094 C CA . SER B 1 298 ? 23.375 0.622 8.273 1 98.19 298 SER B CA 1
ATOM 5095 C C . SER B 1 298 ? 22.953 0.79 9.727 1 98.19 298 SER B C 1
ATOM 5097 O O . SER B 1 298 ? 23.797 1.009 10.602 1 98.19 298 SER B O 1
ATOM 5099 N N . GLY B 1 299 ? 21.641 0.73 9.977 1 98.38 299 GLY B N 1
ATOM 5100 C CA . GLY B 1 299 ? 21.141 0.882 11.328 1 98.38 299 GLY B CA 1
ATOM 5101 C C . GLY B 1 299 ? 19.656 0.633 11.445 1 98.38 299 GLY B C 1
ATOM 5102 O O . GLY B 1 299 ? 18.938 0.578 10.438 1 98.38 299 GLY B O 1
ATOM 5103 N N . VAL B 1 300 ? 19.234 0.344 12.648 1 98.75 300 VAL B N 1
ATOM 5104 C CA . VAL B 1 300 ? 17.828 0.186 12.992 1 98.75 300 VAL B CA 1
ATOM 5105 C C . VAL B 1 300 ? 17.469 1.089 14.172 1 98.75 300 VAL B C 1
ATOM 5107 O O . VAL B 1 300 ? 18.125 1.037 15.219 1 98.75 300 VAL B O 1
ATOM 5110 N N . ASN B 1 301 ? 16.469 1.929 14.008 1 98.81 301 ASN B N 1
ATOM 5111 C CA . ASN B 1 301 ? 16.047 2.914 15 1 98.81 301 ASN B CA 1
ATOM 5112 C C . ASN B 1 301 ? 14.609 2.672 15.461 1 98.81 301 ASN B C 1
ATOM 5114 O O . ASN B 1 301 ? 13.68 2.703 14.656 1 98.81 301 ASN B O 1
ATOM 5118 N N . ASP B 1 302 ? 14.445 2.453 16.75 1 98.75 302 ASP B N 1
ATOM 5119 C CA . ASP B 1 302 ? 13.117 2.301 17.328 1 98.75 302 ASP B CA 1
ATOM 5120 C C . ASP B 1 302 ? 12.547 3.648 17.75 1 98.75 302 ASP B C 1
ATOM 5122 O O . ASP B 1 302 ? 13.188 4.395 18.5 1 98.75 302 ASP B O 1
ATOM 5126 N N . ILE B 1 303 ? 11.398 3.984 17.25 1 98.88 303 ILE B N 1
ATOM 5127 C CA . ILE B 1 303 ? 10.695 5.215 17.609 1 98.88 303 ILE B CA 1
ATOM 5128 C C . ILE B 1 303 ? 9.344 4.875 18.234 1 98.88 303 ILE B C 1
ATOM 5130 O O . ILE B 1 303 ? 8.555 4.129 17.656 1 98.88 303 ILE B O 1
ATOM 5134 N N . TYR B 1 304 ? 9.047 5.41 19.359 1 98.81 304 TYR B N 1
ATOM 5135 C CA . TYR B 1 304 ? 7.824 5.09 20.078 1 98.81 304 TYR B CA 1
ATOM 5136 C C . TYR B 1 304 ? 6.871 6.281 20.109 1 98.81 304 TYR B C 1
ATOM 5138 O O . TYR B 1 304 ? 7.305 7.43 20.234 1 98.81 304 TYR B O 1
ATOM 5146 N N . SER B 1 305 ? 5.594 5.992 20 1 98.81 305 SER B N 1
ATOM 5147 C CA . SER B 1 305 ? 4.582 7.043 20.062 1 98.81 305 SER B CA 1
ATOM 5148 C C . SER B 1 305 ? 4.492 7.629 21.469 1 98.81 305 SER B C 1
ATOM 5150 O O . SER B 1 305 ? 4.914 6.996 22.438 1 98.81 305 SER B O 1
ATOM 5152 N N . ILE B 1 306 ? 4.004 8.828 21.5 1 98.81 306 ILE B N 1
ATOM 5153 C CA . ILE B 1 306 ? 3.838 9.555 22.766 1 98.81 306 ILE B CA 1
ATOM 5154 C C . ILE B 1 306 ? 2.393 10.031 22.891 1 98.81 306 ILE B C 1
ATOM 5156 O O . ILE B 1 306 ? 1.852 10.656 21.984 1 98.81 306 ILE B O 1
ATOM 5160 N N . GLY B 1 307 ? 1.78 9.82 24.016 1 98.75 307 GLY B N 1
ATOM 5161 C CA . GLY B 1 307 ? 0.416 10.242 24.297 1 98.75 307 GLY B CA 1
ATOM 5162 C C . GLY B 1 307 ? -0.442 9.133 24.875 1 98.75 307 GLY B C 1
ATOM 5163 O O . GLY B 1 307 ? -0.038 7.965 24.875 1 98.75 307 GLY B O 1
ATOM 5164 N N . ASN B 1 308 ? -1.582 9.484 25.391 1 98.56 308 ASN B N 1
ATOM 5165 C CA . ASN B 1 308 ? -2.512 8.516 25.969 1 98.56 308 ASN B CA 1
ATOM 5166 C C . ASN B 1 308 ? -3.539 8.047 24.938 1 98.56 308 ASN B C 1
ATOM 5168 O O . ASN B 1 308 ? -3.822 6.848 24.844 1 98.56 308 ASN B O 1
ATOM 5172 N N . SER B 1 309 ? -4.062 9 24.219 1 98.69 309 SER B N 1
ATOM 5173 C CA . SER B 1 309 ? -5.09 8.656 23.234 1 98.69 309 SER B CA 1
ATOM 5174 C C . SER B 1 309 ? -4.473 8.203 21.922 1 98.69 309 SER B C 1
ATOM 5176 O O . SER B 1 309 ? -3.332 8.555 21.609 1 98.69 309 SER B O 1
ATOM 5178 N N . ARG B 1 310 ? -5.199 7.406 21.203 1 98.31 310 ARG B N 1
ATOM 5179 C CA . ARG B 1 310 ? -4.777 6.938 19.875 1 98.31 310 ARG B CA 1
ATOM 5180 C C . ARG B 1 310 ? -4.406 8.109 18.984 1 98.31 310 ARG B C 1
ATOM 5182 O O . ARG B 1 310 ? -3.385 8.07 18.297 1 98.31 310 ARG B O 1
ATOM 5189 N N . LEU B 1 311 ? -5.234 9.109 18.969 1 98.88 311 LEU B N 1
ATOM 5190 C CA . LEU B 1 311 ? -5.008 10.266 18.109 1 98.88 311 LEU B CA 1
ATOM 5191 C C . LEU B 1 311 ? -3.695 10.953 18.469 1 98.88 311 LEU B C 1
ATOM 5193 O O . LEU B 1 311 ? -2.908 11.297 17.594 1 98.88 311 LEU B O 1
ATOM 5197 N N . ALA B 1 312 ? -3.471 11.148 19.734 1 98.88 312 ALA B N 1
ATOM 5198 C CA . ALA B 1 312 ? -2.24 11.789 20.188 1 98.88 312 ALA B CA 1
ATOM 5199 C C . ALA B 1 312 ? -1.015 10.969 19.797 1 98.88 312 ALA B C 1
ATOM 5201 O O . ALA B 1 312 ? -0.009 11.523 19.344 1 98.88 312 ALA B O 1
ATOM 5202 N N . ARG B 1 313 ? -1.1 9.703 19.953 1 98.88 313 ARG B N 1
ATOM 5203 C CA . ARG B 1 313 ? 0.015 8.828 19.625 1 98.88 313 ARG B CA 1
ATOM 5204 C C . ARG B 1 313 ? 0.298 8.852 18.125 1 98.88 313 ARG B C 1
ATOM 5206 O O . ARG B 1 313 ? 1.454 8.953 17.703 1 98.88 313 ARG B O 1
ATOM 5213 N N . MET B 1 314 ? -0.741 8.805 17.312 1 98.88 314 MET B N 1
ATOM 5214 C CA . MET B 1 314 ? -0.586 8.891 15.867 1 98.88 314 MET B CA 1
ATOM 5215 C C . MET B 1 314 ? 0.142 10.172 15.469 1 98.88 314 MET B C 1
ATOM 5217 O O . MET B 1 314 ? 1.139 10.125 14.742 1 98.88 314 MET B O 1
ATOM 5221 N N . PHE B 1 315 ? -0.309 11.258 16.016 1 98.94 315 PHE B N 1
ATOM 5222 C CA . PHE B 1 315 ? 0.217 12.547 15.586 1 98.94 315 PHE B CA 1
ATOM 5223 C C . PHE B 1 315 ? 1.594 12.797 16.188 1 98.94 315 PHE B C 1
ATOM 5225 O O . PHE B 1 315 ? 2.396 13.547 15.633 1 98.94 315 PHE B O 1
ATOM 5232 N N . SER B 1 316 ? 1.912 12.148 17.312 1 98.94 316 SER B N 1
ATOM 5233 C CA . SER B 1 316 ? 3.258 12.289 17.859 1 98.94 316 SER B CA 1
ATOM 5234 C C . SER B 1 316 ? 4.305 11.711 16.906 1 98.94 316 SER B C 1
ATOM 5236 O O . SER B 1 316 ? 5.367 12.305 16.719 1 98.94 316 SER B O 1
ATOM 5238 N N . LEU B 1 317 ? 4.016 10.562 16.328 1 98.94 317 LEU B N 1
ATOM 5239 C CA . LEU B 1 317 ? 4.934 9.945 15.383 1 98.94 317 LEU B CA 1
ATOM 5240 C C . LEU B 1 317 ? 5.008 10.742 14.086 1 98.94 317 LEU B C 1
ATOM 5242 O O . LEU B 1 317 ? 6.086 10.914 13.516 1 98.94 317 LEU B O 1
ATOM 5246 N N . ILE B 1 318 ? 3.834 11.227 13.664 1 98.94 318 ILE B N 1
ATOM 5247 C CA . ILE B 1 318 ? 3.77 12.031 12.453 1 98.94 318 ILE B CA 1
ATOM 5248 C C . ILE B 1 318 ? 4.637 13.281 12.617 1 98.94 318 ILE B C 1
ATOM 5250 O O . ILE B 1 318 ? 5.422 13.617 11.727 1 98.94 318 ILE B O 1
ATOM 5254 N N . TYR B 1 319 ? 4.5 13.867 13.734 1 98.94 319 TYR B N 1
ATOM 5255 C CA . TYR B 1 319 ? 5.176 15.133 14.016 1 98.94 319 TYR B CA 1
ATOM 5256 C C . TYR B 1 319 ? 6.691 14.961 13.984 1 98.94 319 TYR B C 1
ATOM 5258 O O . TYR B 1 319 ? 7.402 15.781 13.406 1 98.94 319 TYR B O 1
ATOM 5266 N N . LEU B 1 320 ? 7.191 13.922 14.555 1 98.94 320 LEU B N 1
ATOM 5267 C CA . LEU B 1 320 ? 8.617 13.625 14.508 1 98.94 320 LEU B CA 1
ATOM 5268 C C . LEU B 1 320 ? 9.094 13.461 13.07 1 98.94 320 LEU B C 1
ATOM 5270 O O . LEU B 1 320 ? 10.125 14.008 12.68 1 98.94 320 LEU B O 1
ATOM 5274 N N . GLY B 1 321 ? 8.336 12.68 12.281 1 98.94 321 GLY B N 1
ATOM 5275 C CA . GLY B 1 321 ? 8.695 12.477 10.891 1 98.94 321 GLY B CA 1
ATOM 5276 C C . GLY B 1 321 ? 8.75 13.766 10.094 1 98.94 321 GLY B C 1
ATOM 5277 O O . GLY B 1 321 ? 9.602 13.922 9.211 1 98.94 321 GLY B O 1
ATOM 5278 N N . ASP B 1 322 ? 7.785 14.688 10.414 1 98.88 322 ASP B N 1
ATOM 5279 C CA . ASP B 1 322 ? 7.781 15.984 9.734 1 98.88 322 ASP B CA 1
ATOM 5280 C C . ASP B 1 322 ? 9.07 16.75 10.016 1 98.88 322 ASP B C 1
ATOM 5282 O O . ASP B 1 322 ? 9.703 17.266 9.094 1 98.88 322 ASP B O 1
ATOM 5286 N N . TYR B 1 323 ? 9.5 16.812 11.25 1 98.88 323 TYR B N 1
ATOM 5287 C CA . TYR B 1 323 ? 10.727 17.531 11.609 1 98.88 323 TYR B CA 1
ATOM 5288 C C . TYR B 1 323 ? 11.953 16.844 11.016 1 98.88 323 TYR B C 1
ATOM 5290 O O . TYR B 1 323 ? 12.844 17.516 10.484 1 98.88 323 TYR B O 1
ATOM 5298 N N . VAL B 1 324 ? 11.992 15.539 11.062 1 98.94 324 VAL B N 1
ATOM 5299 C CA . VAL B 1 324 ? 13.117 14.789 10.5 1 98.94 324 VAL B CA 1
ATOM 5300 C C . VAL B 1 324 ? 13.273 15.117 9.016 1 98.94 324 VAL B C 1
ATOM 5302 O O . VAL B 1 324 ? 14.383 15.352 8.547 1 98.94 324 VAL B O 1
ATOM 5305 N N . SER B 1 325 ? 12.18 15.141 8.297 1 98.88 325 SER B N 1
ATOM 5306 C CA . SER B 1 325 ? 12.227 15.406 6.867 1 98.88 325 SER B CA 1
ATOM 5307 C C . SER B 1 325 ? 12.758 16.812 6.578 1 98.88 325 SER B C 1
ATOM 5309 O O . SER B 1 325 ? 13.469 17.016 5.598 1 98.88 325 SER B O 1
ATOM 5311 N N . LEU B 1 326 ? 12.445 17.812 7.453 1 98.75 326 LEU B N 1
ATOM 5312 C CA . LEU B 1 326 ? 12.914 19.188 7.262 1 98.75 326 LEU B CA 1
ATOM 5313 C C . LEU B 1 326 ? 14.391 19.312 7.605 1 98.75 326 LEU B C 1
ATOM 5315 O O . LEU B 1 326 ? 15.141 20 6.918 1 98.75 326 LEU B O 1
ATOM 5319 N N . TYR B 1 327 ? 14.805 18.672 8.688 1 98.81 327 TYR B N 1
ATOM 5320 C CA . TYR B 1 327 ? 16.219 18.688 9.031 1 98.81 327 TYR B CA 1
ATOM 5321 C C . TYR B 1 327 ? 17.047 17.984 7.953 1 98.81 327 TYR B C 1
ATOM 5323 O O . TYR B 1 327 ? 18.172 18.406 7.656 1 98.81 327 TYR B O 1
ATOM 5331 N N . LEU B 1 328 ? 16.516 16.938 7.379 1 98.75 328 LEU B N 1
ATOM 5332 C CA . LEU B 1 328 ? 17.188 16.266 6.273 1 98.75 328 LEU B CA 1
ATOM 5333 C C . LEU B 1 328 ? 17.328 17.203 5.07 1 98.75 328 LEU B C 1
ATOM 5335 O O . LEU B 1 328 ? 18.344 17.203 4.387 1 98.75 328 LEU B O 1
ATOM 5339 N N . ALA B 1 329 ? 16.234 17.969 4.816 1 98.5 329 ALA B N 1
ATOM 5340 C CA . ALA B 1 329 ? 16.297 18.969 3.76 1 98.5 329 ALA B CA 1
ATOM 5341 C C . ALA B 1 329 ? 17.453 19.938 3.988 1 98.5 329 ALA B C 1
ATOM 5343 O O . ALA B 1 329 ? 18.172 20.281 3.053 1 98.5 329 ALA B O 1
ATOM 5344 N N . THR B 1 330 ? 17.625 20.375 5.188 1 98.12 330 THR B N 1
ATOM 5345 C CA . THR B 1 330 ? 18.703 21.297 5.555 1 98.12 330 THR B CA 1
ATOM 5346 C C . THR B 1 330 ? 20.062 20.688 5.27 1 98.12 330 THR B C 1
ATOM 5348 O O . THR B 1 330 ? 20.938 21.344 4.695 1 98.12 330 THR B O 1
ATOM 5351 N N . LEU B 1 331 ? 20.219 19.438 5.621 1 98 331 LEU B N 1
ATOM 5352 C CA . LEU B 1 331 ? 21.516 18.781 5.43 1 98 331 LEU B CA 1
ATOM 5353 C C . LEU B 1 331 ? 21.828 18.625 3.945 1 98 331 LEU B C 1
ATOM 5355 O O . LEU B 1 331 ? 22.984 18.719 3.541 1 98 331 LEU B O 1
ATOM 5359 N N . TYR B 1 332 ? 20.812 18.375 3.115 1 97.56 332 TYR B N 1
ATOM 5360 C CA . TYR B 1 332 ? 21 18.219 1.678 1 97.56 332 TYR B CA 1
ATOM 5361 C C . TYR B 1 332 ? 21 19.562 0.974 1 97.56 332 TYR B C 1
ATOM 5363 O O . TYR B 1 332 ? 21.141 19.641 -0.248 1 97.56 332 TYR B O 1
ATOM 5371 N N . GLN B 1 333 ? 20.703 20.656 1.773 1 96.88 333 GLN B N 1
ATOM 5372 C CA . GLN B 1 333 ? 20.672 22.031 1.252 1 96.88 333 GLN B CA 1
ATOM 5373 C C . GLN B 1 333 ? 19.578 22.172 0.196 1 96.88 333 GLN B C 1
ATOM 5375 O O . GLN B 1 333 ? 19.812 22.75 -0.87 1 96.88 333 GLN B O 1
ATOM 5380 N N . ASN B 1 334 ? 18.5 21.531 0.47 1 97.31 334 ASN B N 1
ATOM 5381 C CA . ASN B 1 334 ? 17.297 21.656 -0.363 1 97.31 334 ASN B CA 1
ATOM 5382 C C . ASN B 1 334 ? 16.234 22.531 0.295 1 97.31 334 ASN B C 1
ATOM 5384 O O . ASN B 1 334 ? 16 22.422 1.499 1 97.31 334 ASN B O 1
ATOM 5388 N N . ASP B 1 335 ? 15.648 23.453 -0.453 1 98.25 335 ASP B N 1
ATOM 5389 C CA . ASP B 1 335 ? 14.445 24.156 -0.005 1 98.25 335 ASP B CA 1
ATOM 5390 C C . ASP B 1 335 ? 13.266 23.188 0.094 1 98.25 335 ASP B C 1
ATOM 5392 O O . ASP B 1 335 ? 12.836 22.625 -0.911 1 98.25 335 ASP B O 1
ATOM 5396 N N . PRO B 1 336 ? 12.719 23.016 1.291 1 98.31 336 PRO B N 1
ATOM 5397 C CA . PRO B 1 336 ? 11.688 21.984 1.472 1 98.31 336 PRO B CA 1
ATOM 5398 C C . PRO B 1 336 ? 10.359 22.359 0.809 1 98.31 336 PRO B C 1
ATOM 5400 O O . PRO B 1 336 ? 9.516 21.484 0.574 1 98.31 336 PRO B O 1
ATOM 5403 N N . THR B 1 337 ? 10.094 23.5 0.395 1 97.88 337 THR B N 1
ATOM 5404 C CA . THR B 1 337 ? 8.758 23.953 0.043 1 97.88 337 THR B CA 1
ATOM 5405 C C . THR B 1 337 ? 8.438 23.641 -1.414 1 97.88 337 THR B C 1
ATOM 5407 O O . THR B 1 337 ? 7.414 23.016 -1.709 1 97.88 337 THR B O 1
ATOM 5410 N N . PRO B 1 338 ? 9.344 24 -2.344 1 96 338 PRO B N 1
ATOM 5411 C CA . PRO B 1 338 ? 8.977 23.75 -3.744 1 96 338 PRO B CA 1
ATOM 5412 C C . PRO B 1 338 ? 8.945 22.266 -4.098 1 96 338 PRO B C 1
ATOM 5414 O O . PRO B 1 338 ? 9.711 21.484 -3.543 1 96 338 PRO B O 1
ATOM 5417 N N . VAL B 1 339 ? 8.047 21.953 -4.977 1 95.25 339 VAL B N 1
ATOM 5418 C CA . VAL B 1 339 ? 7.953 20.625 -5.562 1 95.25 339 VAL B CA 1
ATOM 5419 C C . VAL B 1 339 ? 8.023 20.719 -7.082 1 95.25 339 VAL B C 1
ATOM 5421 O O . VAL B 1 339 ? 7.066 20.375 -7.781 1 95.25 339 VAL B O 1
ATOM 5424 N N . LYS B 1 340 ? 9.141 21.047 -7.57 1 95.12 340 LYS B N 1
ATOM 5425 C CA . LYS B 1 340 ? 9.367 21.438 -8.961 1 95.12 340 LYS B CA 1
ATOM 5426 C C . LYS B 1 340 ? 8.945 20.328 -9.922 1 95.12 340 LYS B C 1
ATOM 5428 O O . LYS B 1 340 ? 8.305 20.594 -10.938 1 95.12 340 LYS B O 1
ATOM 5433 N N . LYS B 1 341 ? 9.289 19.141 -9.648 1 95.75 341 LYS B N 1
ATOM 5434 C CA . LYS B 1 341 ? 8.984 18.031 -10.547 1 95.75 341 LYS B CA 1
ATOM 5435 C C . LYS B 1 341 ? 7.477 17.812 -10.664 1 95.75 341 LYS B C 1
ATOM 5437 O O . LYS B 1 341 ? 6.973 17.469 -11.727 1 95.75 341 LYS B O 1
ATOM 5442 N N . ILE B 1 342 ? 6.797 17.953 -9.547 1 95.75 342 ILE B N 1
ATOM 5443 C CA . ILE B 1 342 ? 5.344 17.859 -9.586 1 95.75 342 ILE B CA 1
ATOM 5444 C C . ILE B 1 342 ? 4.777 18.984 -10.461 1 95.75 342 ILE B C 1
ATOM 5446 O O . ILE B 1 342 ? 3.875 18.75 -11.266 1 95.75 342 ILE B O 1
ATOM 5450 N N . ASP B 1 343 ? 5.359 20.156 -10.328 1 95.44 343 ASP B N 1
ATOM 5451 C CA . ASP B 1 343 ? 4.891 21.312 -11.102 1 95.44 343 ASP B CA 1
ATOM 5452 C C . ASP B 1 343 ? 5.133 21.094 -12.594 1 95.44 343 ASP B C 1
ATOM 5454 O O . ASP B 1 343 ? 4.266 21.391 -13.414 1 95.44 343 ASP B O 1
ATOM 5458 N N . ILE B 1 344 ? 6.293 20.594 -12.898 1 96 344 ILE B N 1
ATOM 5459 C CA . ILE B 1 344 ? 6.621 20.297 -14.289 1 96 344 ILE B CA 1
ATOM 5460 C C . ILE B 1 344 ? 5.633 19.281 -14.852 1 96 344 ILE B C 1
ATOM 5462 O O . ILE B 1 344 ? 5.102 19.469 -15.945 1 96 344 ILE B O 1
ATOM 5466 N N . LEU B 1 345 ? 5.391 18.25 -14.07 1 96.06 345 LEU B N 1
ATOM 5467 C CA . LEU B 1 345 ? 4.469 17.203 -14.492 1 96.06 345 LEU B CA 1
ATOM 5468 C C . LEU B 1 345 ? 3.076 17.766 -14.742 1 96.06 345 LEU B C 1
ATOM 5470 O O . LEU B 1 345 ? 2.457 17.484 -15.773 1 96.06 345 LEU B O 1
ATOM 5474 N N . LYS B 1 346 ? 2.592 18.562 -13.867 1 93.75 346 LYS B N 1
ATOM 5475 C CA . LYS B 1 346 ? 1.258 19.141 -13.984 1 93.75 346 LYS B CA 1
ATOM 5476 C C . LYS B 1 346 ? 1.15 20.031 -15.219 1 93.75 346 LYS B C 1
ATOM 5478 O O . LYS B 1 346 ? 0.144 20 -15.93 1 93.75 346 LYS B O 1
ATOM 5483 N N . ASN B 1 347 ? 2.201 20.781 -15.406 1 95.12 347 ASN B N 1
ATOM 5484 C CA . ASN B 1 347 ? 2.217 21.656 -16.562 1 95.12 347 ASN B CA 1
ATOM 5485 C C . ASN B 1 347 ? 2.205 20.875 -17.875 1 95.12 347 ASN B C 1
ATOM 5487 O O . ASN B 1 347 ? 1.471 21.219 -18.797 1 95.12 347 ASN B O 1
ATOM 5491 N N . LYS B 1 348 ? 2.961 19.859 -17.953 1 95.12 348 LYS B N 1
ATOM 5492 C CA . LYS B 1 348 ? 3.016 19.031 -19.156 1 95.12 348 LYS B CA 1
ATOM 5493 C C . LYS B 1 348 ? 1.691 18.312 -19.375 1 95.12 348 LYS B C 1
ATOM 5495 O O . LYS B 1 348 ? 1.235 18.188 -20.516 1 95.12 348 LYS B O 1
ATOM 5500 N N . LEU B 1 349 ? 1.127 17.844 -18.297 1 93.88 349 LEU B N 1
ATOM 5501 C CA . LEU B 1 349 ? -0.166 17.172 -18.391 1 93.88 349 LEU B CA 1
ATOM 5502 C C . LEU B 1 349 ? -1.234 18.125 -18.922 1 93.88 349 LEU B C 1
ATOM 5504 O O . LEU B 1 349 ? -2.096 17.719 -19.703 1 93.88 349 LEU B O 1
ATOM 5508 N N . ALA B 1 350 ? -1.17 19.359 -18.438 1 91.06 350 ALA B N 1
ATOM 5509 C CA . ALA B 1 350 ? -2.156 20.375 -18.828 1 91.06 350 ALA B CA 1
ATOM 5510 C C . ALA B 1 350 ? -2.074 20.688 -20.312 1 91.06 350 ALA B C 1
ATOM 5512 O O . ALA B 1 350 ? -3.068 21.078 -20.938 1 91.06 350 ALA B O 1
ATOM 5513 N N . GLU B 1 351 ? -0.959 20.438 -20.859 1 91.94 351 GLU B N 1
ATOM 5514 C CA . GLU B 1 351 ? -0.747 20.703 -22.281 1 91.94 351 GLU B CA 1
ATOM 5515 C C . GLU B 1 351 ? -1.338 19.594 -23.141 1 91.94 351 GLU B C 1
ATOM 5517 O O . GLU B 1 351 ? -1.586 19.797 -24.328 1 91.94 351 GLU B O 1
ATOM 5522 N N . ILE B 1 352 ? -1.45 18.484 -22.5 1 86.38 352 ILE B N 1
ATOM 5523 C CA . ILE B 1 352 ? -1.936 17.328 -23.25 1 86.38 352 ILE B CA 1
ATOM 5524 C C . ILE B 1 352 ? -3.432 17.141 -23.016 1 86.38 352 ILE B C 1
ATOM 5526 O O . ILE B 1 352 ? -3.848 16.828 -21.891 1 86.38 352 ILE B O 1
ATOM 5530 N N . LYS B 1 353 ? -4.152 17.797 -23.828 1 66.62 353 LYS B N 1
ATOM 5531 C CA . LYS B 1 353 ? -5.605 17.734 -23.688 1 66.62 353 LYS B CA 1
ATOM 5532 C C . LYS B 1 353 ? -6.125 16.328 -23.969 1 66.62 353 LYS B C 1
ATOM 5534 O O . LYS B 1 353 ? -5.551 15.594 -24.781 1 66.62 353 LYS B O 1
ATOM 5539 N N . ASP B 1 354 ? -7.129 15.773 -23.094 1 63.22 354 ASP B N 1
ATOM 5540 C CA . ASP B 1 354 ? -7.781 14.492 -23.328 1 63.22 354 ASP B CA 1
ATOM 5541 C C . ASP B 1 354 ? -8.398 14.438 -24.719 1 63.22 354 ASP B C 1
ATOM 5543 O O . ASP B 1 354 ? -8.844 15.453 -25.25 1 63.22 354 ASP B O 1
#

Radius of gyration: 24.28 Å; Cα contacts (8 Å, |Δi|>4): 1513; chains: 2; bounding box: 56×60×53 Å

Solvent-accessible surface area (backbone atoms only — not comparable to full-atom values): 35213 Å² total; per-residue (Å²): 120,80,62,42,60,65,60,50,51,69,34,35,82,83,40,56,67,54,50,61,64,41,43,36,59,42,35,51,53,18,44,54,53,20,73,65,65,80,70,89,76,51,52,90,57,38,66,34,36,39,34,29,13,52,44,39,29,29,50,20,41,45,45,48,38,42,72,34,32,80,61,23,65,45,55,61,44,70,40,60,40,50,63,67,51,45,41,58,26,60,38,22,37,34,36,37,29,27,59,67,14,63,52,62,40,35,52,41,24,45,52,46,38,55,76,43,48,30,40,54,37,37,38,23,46,29,51,57,46,45,53,52,32,54,75,72,69,35,47,71,49,76,41,85,75,91,65,57,54,79,69,34,44,38,56,42,26,40,31,55,53,33,47,37,31,74,46,63,49,41,74,84,55,62,68,35,52,55,48,25,32,53,52,44,56,54,45,42,70,40,56,38,68,86,40,48,49,94,72,9,65,33,52,50,51,25,62,64,36,58,94,37,39,35,34,24,33,11,28,60,74,70,33,35,55,50,17,49,46,37,23,36,39,25,4,36,21,24,19,18,56,47,41,55,49,36,40,58,45,36,60,58,24,51,61,36,11,69,69,37,58,57,81,62,39,44,33,30,26,34,37,40,53,42,54,93,81,48,56,68,69,53,56,52,48,49,53,53,49,48,67,72,42,50,86,49,30,60,39,73,42,86,43,71,45,48,69,87,39,69,60,15,21,54,49,40,47,44,50,44,37,51,49,23,14,48,53,38,2,46,75,68,68,29,56,39,73,64,52,62,60,44,51,51,49,52,53,54,50,67,68,54,72,133,120,79,61,42,61,65,59,50,50,70,30,34,83,83,41,55,68,55,49,62,62,39,42,37,60,42,36,51,53,19,45,54,54,20,73,64,66,81,69,88,77,51,52,88,56,38,64,33,36,37,32,26,14,52,44,38,29,29,50,20,42,44,45,48,38,42,72,34,32,81,59,25,65,45,54,62,43,69,38,57,40,50,62,66,53,44,40,58,25,61,38,23,37,34,37,38,30,27,59,65,14,64,51,62,41,35,51,40,23,47,53,47,39,55,75,44,49,31,40,55,38,38,37,22,46,30,51,57,46,44,53,51,32,54,75,72,70,35,47,71,48,76,40,86,74,91,65,56,56,77,69,36,44,37,54,42,26,40,31,56,53,33,46,37,31,74,46,62,49,41,73,83,56,65,68,36,53,54,48,25,34,51,53,44,55,54,46,43,71,40,55,39,68,86,40,48,49,95,72,8,66,34,52,48,53,25,62,65,37,58,94,36,39,37,35,24,33,11,30,60,74,69,33,34,56,50,18,49,46,38,23,36,39,26,3,36,20,25,19,17,55,48,41,55,50,35,40,58,46,36,58,58,25,52,61,36,12,68,68,37,58,57,80,61,37,44,34,30,24,34,38,40,54,43,56,94,82,49,54,68,68,56,55,51,48,50,54,54,48,47,68,73,40,50,86,47,30,60,39,74,40,83,44,71,43,49,68,88,40,70,60,15,21,54,50,41,48,45,51,44,35,51,47,22,14,48,53,39,2,45,75,67,67,28,56,39,75,63,54,63,60,44,51,53,49,52,53,56,50,68,69,54,71,132

Foldseek 3Di:
DLLPVVLLCVLAVPCLLVLLLCVLVLLVVLLVLLVPDDFPDAPVLAQEEEEEDDDLLLLLQVVLQLVCVVPFPHHRHYHDALADDPPQAQRYEYEQEDAALVPNSSVSHVVNNVVRNYQYEYEYQDDPNNVVCVVVPHHYRHGHDDADSLSNNSNSHNSVVSVCCVNVRGPDCVVVSVQLSVLSNVLSVQQPSNHDCVRHPLNVVLVLLAQAAEEEEEERSACQSLSVSLQSLLCQQQVDGYYYYYPPVCVVPVLVVQPDDQVNQQRYEYEYEDEPPGDPVRVVVVVVSCVSRCVRYNHYHYDYFDGDDSSNRNVRSNSSSNSNSSSSNSVSSHHNGDDVVVVVVVVVVVVDDD/DLLPPVLLCVLAVPPLLVLLLCVLVLLVVLLVLLVPDDFPDALVLAQEEEEEDDDLLLLLQVVLQLVCVVPFPHHYHYHDALADDPPQAQRYEYEQEDAALVPNSSVSHVVNNVVRNYQYEYEYQDDPNNVVCVVVPHHYRHGHDDADSLSNNSNSHNSVVSVCCVNVRGPDCVVVSVQLSVLSNVLSVQQPSNHDCVRHPLNVVLVLLAQAAEEEEEERSACQSLSVSLQSLLCQQQVDGYYYYYPPVCVVPVLVVQPDDQVNQQRYEYEYEDEPPGDPVRVVVVVVSCVSRCVRYNHYHYDYFDGDDSSNRNVRSNSSSNSNSSSSNSVSSHHNGDDVVVVVVVVVVVVDDD

InterPro domains:
  IPR001347 SIS domain [PF01380] (51-125)
  IPR001347 SIS domain [PS51464] (37-179)
  IPR019490 Bifunctional glucose-6-phosphate/mannose-6-phosphate isomerase, C-terminal [PF10432] (198-349)
  IPR019490 Bifunctional glucose-6-phosphate/mannose-6-phosphate isomerase, C-terminal [cd05637] (200-336)
  IPR035484 Bifunctional phosphoglucose/phosphomannose isomerase, SIS domain 1 [cd05017] (48-166)
  IPR046348 SIS domain superfamily [SSF53697] (55-343)